Protein AF-A0A7K2VC01-F1 (afdb_monomer)

Secondary structure (DSSP, 8-state):
---HHHHHHHHHHHHHHHHHHHHHHHHHHHHHHHHHTTPPPPP--HHHHHHHHH-HHHHSTTTHHHHHHHHHHHHHHHHHHHHHHHHHHHHHH--TTSPPPTTTTGGGSHHHHHHHHHHH-GGGTTS-GGG--GGGGSEEEEEETTTTEEEEE-TT--------TTSSHIIIIIHHHHHH--S-EEEEESSSHHHHHHHHHHTTTS-EEEEETT-SS-PPP--EE-SGGGGGSHHHHHHHHHHHHTTT--TTS-HHHHHHHHHHHHHHHHHHHHTT--HHHHHHHHH-TT--HHHHHHHHH-HHHHHHHHHHHSS-HHHHHHHHHHHHHHTGGGGSHHHHGGGS--TTSPEE-HHHHHTSS-EEEEE--SSSTTHHHHHHHHHHHH--

Foldseek 3Di:
DQDPVNVVVVVVCCVVVVVVVLLVQLLVQLQVLQVVVVHHRADDDPVLSVCCVVPVCVRRVPRSPSSNVRSVVSSVVVVVVVVVVVVVVCQQPPDPPPDDGCVRLVCQFQQNLLVLLCVPPPVNVPPDSVPDDPLSSAAWPAADPPPRTTGHDHPPDDDDDDDDPPRCCLPPHVLSCLLSPPWFAEAEDQACVSVVNCVVSQVVADAEAEDALPCRVPDDHQEAAAQLVLLPDLVSLLLLLVLLLVQVDDPPDDVLLSVLLSLLSSLLSNLCNQVVHGVVSVLVCLVDVVDCSSLVSCCVPPVVSSVVNCVSQVDPPVNNVSNSVSNCNSQVSCVPPSLVRRNDDDPVHYYDDLVVSLGGRYYYYQHDHDDDNSVSVSVSVVVSNVVD

Structure (mmCIF, N/CA/C/O backbone):
data_AF-A0A7K2VC01-F1
#
_entry.id   AF-A0A7K2VC01-F1
#
loop_
_atom_site.group_PDB
_atom_site.id
_atom_site.type_symbol
_atom_site.label_atom_id
_atom_site.label_alt_id
_atom_site.label_comp_id
_atom_site.label_asym_id
_atom_site.label_entity_id
_atom_site.label_seq_id
_atom_site.pdbx_PDB_ins_code
_atom_site.Cartn_x
_atom_site.Cartn_y
_atom_site.Cartn_z
_atom_site.occupancy
_atom_site.B_iso_or_equiv
_atom_site.auth_seq_id
_atom_site.auth_comp_id
_atom_site.auth_asym_id
_atom_site.auth_atom_id
_atom_site.pdbx_PDB_model_num
ATOM 1 N N . MET A 1 1 ? 34.173 18.607 -13.708 1.00 47.38 1 MET A N 1
ATOM 2 C CA . MET A 1 1 ? 34.224 19.522 -14.872 1.00 47.38 1 MET A CA 1
ATOM 3 C C . MET A 1 1 ? 35.642 19.467 -15.418 1.00 47.38 1 MET A C 1
ATOM 5 O O . MET A 1 1 ? 36.547 19.702 -14.634 1.00 47.38 1 MET A O 1
ATOM 9 N N . MET A 1 2 ? 35.848 19.090 -16.686 1.00 61.78 2 MET A N 1
ATOM 10 C CA . MET A 1 2 ? 37.187 19.139 -17.303 1.00 61.78 2 MET A CA 1
ATOM 11 C C . MET A 1 2 ? 37.637 20.594 -17.436 1.00 61.78 2 MET A C 1
ATOM 13 O O . MET A 1 2 ? 36.852 21.425 -17.903 1.00 61.78 2 MET A O 1
ATOM 17 N N . THR A 1 3 ? 38.872 20.882 -17.036 1.00 84.38 3 THR A N 1
ATOM 18 C CA . THR A 1 3 ? 39.486 22.206 -17.180 1.00 84.38 3 THR A CA 1
ATOM 19 C C . THR A 1 3 ? 39.809 22.498 -18.650 1.00 84.38 3 THR A C 1
ATOM 21 O O . THR A 1 3 ? 39.827 21.600 -19.494 1.00 84.38 3 THR A O 1
ATOM 24 N N . GLU A 1 4 ? 40.052 23.765 -18.987 1.00 77.12 4 GLU A N 1
ATOM 25 C CA . GLU A 1 4 ? 40.468 24.167 -20.340 1.00 77.12 4 GLU A CA 1
ATOM 26 C C . GLU A 1 4 ? 41.776 23.479 -20.761 1.00 77.12 4 GLU A C 1
ATOM 28 O O . GLU A 1 4 ? 41.909 23.023 -21.897 1.00 77.12 4 GLU A O 1
ATOM 33 N N . ASN A 1 5 ? 42.679 23.275 -19.799 1.00 80.12 5 ASN A N 1
ATOM 34 C CA . ASN A 1 5 ? 43.928 22.553 -19.999 1.00 80.12 5 ASN A CA 1
ATOM 35 C C . ASN A 1 5 ? 43.678 21.067 -20.333 1.00 80.12 5 ASN A C 1
ATOM 37 O O . ASN A 1 5 ? 44.262 20.542 -21.279 1.00 80.12 5 ASN A O 1
ATOM 41 N N . ASP A 1 6 ? 42.738 20.403 -19.646 1.00 73.31 6 ASP A N 1
ATOM 42 C CA . ASP A 1 6 ? 42.369 19.005 -19.941 1.00 73.31 6 ASP A CA 1
ATOM 43 C C . ASP A 1 6 ? 41.782 18.848 -21.352 1.00 73.31 6 ASP A C 1
ATOM 45 O O . ASP A 1 6 ? 42.013 17.843 -22.027 1.00 73.31 6 ASP A O 1
ATOM 49 N N . ARG A 1 7 ? 41.030 19.852 -21.825 1.00 74.81 7 ARG A N 1
ATOM 50 C CA . ARG A 1 7 ? 40.479 19.868 -23.189 1.00 74.81 7 ARG A CA 1
ATOM 51 C C . ARG A 1 7 ? 41.574 20.029 -24.238 1.00 74.81 7 ARG A C 1
ATOM 53 O O . ARG A 1 7 ? 41.515 19.352 -25.262 1.00 74.81 7 ARG A O 1
ATOM 60 N N . MET A 1 8 ? 42.566 20.883 -23.986 1.00 77.75 8 MET A N 1
ATOM 61 C CA . MET A 1 8 ? 43.707 21.068 -24.888 1.00 77.75 8 MET A CA 1
ATOM 62 C C . MET A 1 8 ? 44.574 19.808 -24.980 1.00 77.75 8 MET A C 1
ATOM 64 O O . MET A 1 8 ? 44.916 19.391 -26.086 1.00 77.75 8 MET A O 1
ATOM 68 N N . TRP A 1 9 ? 44.861 19.148 -23.853 1.00 77.62 9 TRP A N 1
ATOM 69 C CA . TRP A 1 9 ? 45.594 17.876 -23.846 1.00 77.62 9 TRP A CA 1
ATOM 70 C C . TRP A 1 9 ? 44.830 16.755 -24.554 1.00 77.62 9 TRP A C 1
ATOM 72 O O . TRP A 1 9 ? 45.419 16.017 -25.344 1.00 77.62 9 TRP A O 1
ATOM 82 N N . ALA A 1 10 ? 43.515 16.659 -24.342 1.00 74.75 10 ALA A N 1
ATOM 83 C CA . ALA A 1 10 ? 42.677 15.695 -25.049 1.00 74.75 10 ALA A CA 1
ATOM 84 C C . ALA A 1 10 ? 42.641 15.966 -26.563 1.00 74.75 10 ALA A C 1
ATOM 86 O O . ALA A 1 10 ? 42.787 15.037 -27.355 1.00 74.75 10 ALA A O 1
ATOM 87 N N . ALA A 1 11 ? 42.501 17.229 -26.977 1.00 75.75 11 ALA A N 1
ATOM 88 C CA . ALA A 1 11 ? 42.509 17.614 -28.388 1.00 75.75 11 ALA A CA 1
ATOM 89 C C . ALA A 1 11 ? 43.859 17.309 -29.056 1.00 75.75 11 ALA A C 1
ATOM 91 O O . ALA A 1 11 ? 43.887 16.736 -30.146 1.00 75.75 11 ALA A O 1
ATOM 92 N N . GLY A 1 12 ? 44.969 17.619 -28.379 1.00 77.56 12 GLY A N 1
ATOM 93 C CA . GLY A 1 12 ? 46.312 17.264 -28.835 1.00 77.56 12 GLY A CA 1
ATOM 94 C C . GLY A 1 12 ? 46.482 15.751 -28.982 1.00 77.56 12 GLY A C 1
ATOM 95 O O . GLY A 1 12 ? 46.901 15.280 -30.037 1.00 77.56 12 GLY A O 1
ATOM 96 N N . GLY A 1 13 ? 46.081 14.975 -27.972 1.00 77.69 13 GLY A N 1
ATOM 97 C CA . GLY A 1 13 ? 46.143 13.511 -28.007 1.00 77.69 13 GLY A CA 1
ATOM 98 C C . GLY A 1 13 ? 45.326 12.896 -29.148 1.00 77.69 13 GLY A C 1
ATOM 99 O O . GLY A 1 13 ? 45.814 12.004 -29.839 1.00 77.69 13 GLY A O 1
ATOM 100 N N . VAL A 1 14 ? 44.117 13.408 -29.402 1.00 82.00 14 VAL A N 1
ATOM 101 C CA . VAL A 1 14 ? 43.269 12.964 -30.522 1.00 82.00 14 VAL A CA 1
ATOM 102 C C . VAL A 1 14 ? 43.892 13.325 -31.869 1.00 82.00 14 VAL A C 1
ATOM 104 O O . VAL A 1 14 ? 43.884 12.498 -32.777 1.00 82.00 14 VAL A O 1
ATOM 107 N N . PHE A 1 15 ? 44.462 14.523 -32.009 1.00 80.25 15 PHE A N 1
ATOM 108 C CA . PHE A 1 15 ? 45.092 14.957 -33.254 1.00 80.25 15 PHE A CA 1
ATOM 109 C C . PHE A 1 15 ? 46.345 14.134 -33.585 1.00 80.25 15 PHE A C 1
ATOM 111 O O . PHE A 1 15 ? 46.457 13.588 -34.685 1.00 80.25 15 PHE A O 1
ATOM 118 N N . PHE A 1 16 ? 47.267 13.983 -32.629 1.00 81.69 16 PHE A N 1
ATOM 119 C CA . PHE A 1 16 ? 48.488 13.197 -32.829 1.00 81.69 16 PHE A CA 1
ATOM 120 C C . PHE A 1 16 ? 48.186 11.705 -32.993 1.00 81.69 16 PHE A C 1
ATOM 122 O O . PHE A 1 16 ? 48.702 11.076 -33.917 1.00 81.69 16 PHE A O 1
ATOM 129 N N . GLY A 1 17 ? 47.307 11.150 -32.153 1.00 83.25 17 GLY A N 1
ATOM 130 C CA . GLY A 1 17 ? 46.882 9.754 -32.248 1.00 83.25 17 GLY A CA 1
ATOM 131 C C . GLY A 1 17 ? 46.150 9.452 -33.556 1.00 83.25 17 GLY A C 1
ATOM 132 O O . GLY A 1 17 ? 46.440 8.447 -34.199 1.00 83.25 17 GLY A O 1
ATOM 133 N N . GLY A 1 18 ? 45.260 10.347 -33.995 1.00 83.50 18 GLY A N 1
ATOM 134 C CA . GLY A 1 18 ? 44.538 10.224 -35.262 1.00 83.50 18 GLY A CA 1
ATOM 135 C C . GLY A 1 18 ? 45.462 10.301 -36.477 1.00 83.50 18 GLY A C 1
ATOM 136 O O . GLY A 1 18 ? 45.344 9.484 -37.386 1.00 83.50 18 GLY A O 1
ATOM 137 N N . THR A 1 19 ? 46.429 11.221 -36.465 1.00 84.31 19 THR A N 1
ATOM 138 C CA . THR A 1 19 ? 47.418 11.362 -37.547 1.00 84.31 19 THR A CA 1
ATOM 139 C C . THR A 1 19 ? 48.320 10.132 -37.644 1.00 84.31 19 THR A C 1
ATOM 141 O O . THR A 1 19 ? 48.551 9.620 -38.737 1.00 84.31 19 THR A O 1
ATOM 144 N N . ALA A 1 20 ? 48.790 9.610 -36.507 1.00 85.88 20 ALA A N 1
ATOM 145 C CA . ALA A 1 20 ? 49.597 8.393 -36.470 1.00 85.88 20 ALA A CA 1
ATOM 146 C C . ALA A 1 20 ? 48.804 7.157 -36.926 1.00 85.88 20 ALA A C 1
ATOM 148 O O . ALA A 1 20 ? 49.320 6.346 -37.695 1.00 85.88 20 ALA A O 1
ATOM 149 N N . ALA A 1 21 ? 47.544 7.028 -36.496 1.00 86.19 21 ALA A N 1
ATOM 150 C CA . ALA A 1 21 ? 46.669 5.930 -36.898 1.00 86.19 21 ALA A CA 1
ATOM 151 C C . ALA A 1 21 ? 46.355 5.964 -38.400 1.00 86.19 21 ALA A C 1
ATOM 153 O O . ALA A 1 21 ? 46.404 4.923 -39.052 1.00 86.19 21 ALA A O 1
ATOM 154 N N . LEU A 1 22 ? 46.087 7.149 -38.958 1.00 87.94 22 LEU A N 1
ATOM 155 C CA . LEU A 1 22 ? 45.856 7.313 -40.391 1.00 87.94 22 LEU A CA 1
ATOM 156 C C . LEU A 1 22 ? 47.124 6.995 -41.189 1.00 87.94 22 LEU A C 1
ATOM 158 O O . LEU A 1 22 ? 47.066 6.200 -42.111 1.00 87.94 22 LEU A O 1
ATOM 162 N N . ALA A 1 23 ? 48.287 7.510 -40.783 1.00 89.19 23 ALA A N 1
ATOM 163 C CA . ALA A 1 23 ? 49.556 7.193 -41.439 1.00 89.19 23 ALA A CA 1
ATOM 164 C C . ALA A 1 23 ? 49.871 5.684 -41.439 1.00 89.19 23 ALA A C 1
ATOM 166 O O . ALA A 1 23 ? 50.333 5.142 -42.445 1.00 89.19 23 ALA A O 1
ATOM 167 N N . ALA A 1 24 ? 49.597 4.997 -40.325 1.00 89.75 24 ALA A N 1
ATOM 168 C CA . ALA A 1 24 ? 49.746 3.548 -40.225 1.00 89.75 24 ALA A CA 1
ATOM 169 C C . ALA A 1 24 ? 48.740 2.801 -41.118 1.00 89.75 24 ALA A C 1
ATOM 171 O O . ALA A 1 24 ? 49.114 1.831 -41.776 1.00 89.75 24 ALA A O 1
ATOM 172 N N . SER A 1 25 ? 47.491 3.272 -41.171 1.00 91.31 25 SER A N 1
ATOM 173 C CA . SER A 1 25 ? 46.428 2.748 -42.035 1.00 91.31 25 SER A CA 1
ATOM 174 C C . SER A 1 25 ? 46.787 2.882 -43.519 1.00 91.31 25 SER A C 1
ATOM 176 O O . SER A 1 25 ? 46.816 1.882 -44.239 1.00 91.31 25 SER A O 1
ATOM 178 N N . THR A 1 26 ? 47.183 4.079 -43.956 1.00 92.06 26 THR A N 1
ATOM 179 C CA . THR A 1 26 ? 47.585 4.356 -45.337 1.00 92.06 26 THR A CA 1
ATOM 180 C C . THR A 1 26 ? 48.790 3.502 -45.737 1.00 92.06 26 THR A C 1
ATOM 182 O O . THR A 1 26 ? 48.810 2.947 -46.835 1.00 92.06 26 THR A O 1
ATOM 185 N N . TRP A 1 27 ? 49.790 3.340 -44.856 1.00 93.75 27 TRP A N 1
ATOM 186 C CA . TRP A 1 27 ? 50.948 2.477 -45.130 1.00 93.75 27 TRP A CA 1
ATOM 187 C C . TRP A 1 27 ? 50.552 1.002 -45.229 1.00 93.75 27 TRP A C 1
ATOM 189 O O . TRP A 1 27 ? 50.969 0.330 -46.168 1.00 93.75 27 TRP A O 1
ATOM 199 N N . ALA A 1 28 ? 49.714 0.505 -44.314 1.00 91.81 28 ALA A N 1
ATOM 200 C CA . ALA A 1 28 ? 49.256 -0.883 -44.325 1.00 91.81 28 ALA A CA 1
ATOM 201 C C . ALA A 1 28 ? 48.453 -1.210 -45.594 1.00 91.81 28 ALA A C 1
ATOM 203 O O . ALA A 1 28 ? 48.693 -2.237 -46.230 1.00 91.81 28 ALA A O 1
ATOM 204 N N . GLY A 1 29 ? 47.553 -0.313 -46.009 1.00 91.81 29 GLY A N 1
ATOM 205 C CA . GLY A 1 29 ? 46.812 -0.457 -47.260 1.00 91.81 29 GLY A CA 1
ATOM 206 C C . GLY A 1 29 ? 47.722 -0.398 -48.490 1.00 91.81 29 GLY A C 1
ATOM 207 O O . GLY A 1 29 ? 47.592 -1.220 -49.398 1.00 91.81 29 GLY A O 1
ATOM 208 N N . ALA A 1 30 ? 48.690 0.522 -48.510 1.00 90.75 30 ALA A N 1
ATOM 209 C CA . ALA A 1 30 ? 49.648 0.650 -49.607 1.00 90.75 30 ALA A CA 1
ATOM 210 C C . ALA A 1 30 ? 50.574 -0.568 -49.744 1.00 90.75 30 ALA A C 1
ATOM 212 O O . ALA A 1 30 ? 50.827 -1.037 -50.858 1.00 90.75 30 ALA A O 1
ATOM 213 N N . ALA A 1 31 ? 51.029 -1.105 -48.610 1.00 91.06 31 ALA A N 1
ATOM 214 C CA . ALA A 1 31 ? 51.831 -2.318 -48.524 1.00 91.06 31 ALA A CA 1
ATOM 215 C C . ALA A 1 31 ? 51.042 -3.551 -48.982 1.00 91.06 31 ALA A C 1
ATOM 217 O O . ALA A 1 31 ? 51.575 -4.369 -49.728 1.00 91.06 31 ALA A O 1
ATOM 218 N N . ALA A 1 32 ? 49.765 -3.662 -48.601 1.00 90.19 32 ALA A N 1
ATOM 219 C CA . ALA A 1 32 ? 48.883 -4.721 -49.085 1.00 90.19 32 ALA A CA 1
ATOM 220 C C . ALA A 1 32 ? 48.671 -4.630 -50.606 1.00 90.19 32 ALA A C 1
ATOM 222 O O . ALA A 1 32 ? 48.740 -5.644 -51.298 1.00 90.19 32 ALA A O 1
ATOM 223 N N . GLY A 1 33 ? 48.484 -3.417 -51.139 1.00 89.06 33 GLY A N 1
ATOM 224 C CA . GLY A 1 33 ? 48.395 -3.175 -52.580 1.00 89.06 33 GLY A CA 1
ATOM 225 C C . GLY A 1 33 ? 49.660 -3.590 -53.340 1.00 89.06 33 GLY A C 1
ATOM 226 O O . GLY A 1 33 ? 49.554 -4.238 -54.377 1.00 89.06 33 GLY A O 1
ATOM 227 N N . ALA A 1 34 ? 50.845 -3.291 -52.795 1.00 89.31 34 ALA A N 1
ATOM 228 C CA . ALA A 1 34 ? 52.127 -3.713 -53.366 1.00 89.31 34 ALA A CA 1
ATOM 229 C C . ALA A 1 34 ? 52.312 -5.240 -53.324 1.00 89.31 34 ALA A C 1
ATOM 231 O O . ALA A 1 34 ? 52.692 -5.851 -54.324 1.00 89.31 34 ALA A O 1
ATOM 232 N N . ALA A 1 35 ? 51.971 -5.868 -52.194 1.00 89.50 35 ALA A N 1
ATOM 233 C CA . ALA A 1 35 ? 52.068 -7.315 -52.020 1.00 89.50 35 ALA A CA 1
ATOM 234 C C . ALA A 1 35 ? 51.152 -8.080 -52.991 1.00 89.50 35 ALA A C 1
ATOM 236 O O . ALA A 1 35 ? 51.552 -9.110 -53.531 1.00 89.50 35 ALA A O 1
ATOM 237 N N . LEU A 1 36 ? 49.949 -7.558 -53.267 1.00 89.31 36 LEU A N 1
ATOM 238 C CA . LEU A 1 36 ? 49.021 -8.132 -54.250 1.00 89.31 36 LEU A CA 1
ATOM 239 C C . LEU A 1 36 ? 49.553 -8.069 -55.688 1.00 89.31 36 LEU A C 1
ATOM 241 O O . LEU A 1 36 ? 49.181 -8.905 -56.508 1.00 89.31 36 LEU A O 1
ATOM 245 N N . THR A 1 37 ? 50.435 -7.114 -55.992 1.00 87.56 37 THR A N 1
ATOM 246 C CA . THR A 1 37 ? 51.135 -7.025 -57.283 1.00 87.56 37 THR A CA 1
ATOM 247 C C . THR A 1 37 ? 52.471 -7.774 -57.314 1.00 87.56 37 THR A C 1
ATOM 249 O O . THR A 1 37 ? 53.152 -7.736 -58.332 1.00 87.56 37 THR A O 1
ATOM 252 N N . GLY A 1 38 ? 52.842 -8.476 -56.235 1.00 83.38 38 GLY A N 1
ATOM 253 C CA . GLY A 1 38 ? 54.105 -9.219 -56.131 1.00 83.38 38 GLY A CA 1
ATOM 254 C C . GLY A 1 38 ? 55.330 -8.358 -55.800 1.00 83.38 38 GLY A C 1
ATOM 255 O O . GLY A 1 38 ? 56.452 -8.856 -55.847 1.00 83.38 38 GLY A O 1
ATOM 256 N N . GLU A 1 39 ? 55.123 -7.090 -55.446 1.00 87.56 39 GLU A N 1
ATOM 257 C CA . GLU A 1 39 ? 56.176 -6.128 -55.117 1.00 87.56 39 GLU A CA 1
ATOM 258 C C . GLU A 1 39 ? 56.464 -6.106 -53.610 1.00 87.56 39 GLU A C 1
ATOM 260 O O . GLU A 1 39 ? 55.595 -6.371 -52.772 1.00 87.56 39 GLU A O 1
ATOM 265 N N . THR A 1 40 ? 57.698 -5.767 -53.237 1.00 84.31 40 THR A N 1
ATOM 266 C CA . THR A 1 40 ? 58.094 -5.683 -51.826 1.00 84.31 40 THR A CA 1
ATOM 267 C C . THR A 1 40 ? 57.579 -4.401 -51.181 1.00 84.31 40 THR A C 1
ATOM 269 O O . THR A 1 40 ? 57.784 -3.308 -51.709 1.00 84.31 40 THR A O 1
ATOM 272 N N . ALA A 1 41 ? 56.964 -4.516 -50.002 1.00 86.44 41 ALA A N 1
ATOM 273 C CA . ALA A 1 41 ? 56.486 -3.355 -49.263 1.00 86.44 41 ALA A CA 1
ATOM 274 C C . ALA A 1 41 ? 57.640 -2.465 -48.766 1.00 86.44 41 ALA A C 1
ATOM 276 O O . ALA A 1 41 ? 58.620 -2.960 -48.205 1.00 86.44 41 ALA A O 1
ATOM 277 N N . ALA A 1 42 ? 57.499 -1.145 -48.917 1.00 87.44 42 ALA A N 1
ATOM 278 C CA . ALA A 1 42 ? 58.439 -0.185 -48.346 1.00 87.44 42 ALA A CA 1
ATOM 279 C C . ALA A 1 42 ? 58.471 -0.302 -46.808 1.00 87.44 42 ALA A C 1
ATOM 281 O O . ALA A 1 42 ? 57.416 -0.476 -46.197 1.00 87.44 42 ALA A O 1
ATOM 282 N N . PRO A 1 43 ? 59.634 -0.168 -46.144 1.00 88.56 43 PRO A N 1
ATOM 283 C CA . PRO A 1 43 ? 59.736 -0.341 -44.696 1.00 88.56 43 PRO A CA 1
ATOM 284 C C . PRO A 1 43 ? 58.881 0.682 -43.936 1.00 88.56 43 PRO A C 1
ATOM 286 O O . PRO A 1 43 ? 58.850 1.862 -44.293 1.00 88.56 43 PRO A O 1
ATOM 289 N N . ALA A 1 44 ? 58.218 0.250 -42.859 1.00 87.00 44 ALA A N 1
ATOM 290 C CA . ALA A 1 44 ? 57.456 1.135 -41.980 1.00 87.00 44 ALA A CA 1
ATOM 291 C C . ALA A 1 44 ? 58.416 2.042 -41.191 1.00 87.00 44 ALA A C 1
ATOM 293 O O . ALA A 1 44 ? 59.038 1.616 -40.220 1.00 87.00 44 ALA A O 1
ATOM 294 N N . SER A 1 45 ? 58.565 3.296 -41.624 1.00 88.56 45 SER A N 1
ATOM 295 C CA . SER A 1 45 ? 59.405 4.290 -40.951 1.00 88.56 45 SER A CA 1
ATOM 296 C C . SER A 1 45 ? 58.778 5.688 -41.025 1.00 88.56 45 SER A C 1
ATOM 298 O O . SER A 1 45 ? 58.032 5.967 -41.968 1.00 88.56 45 SER A O 1
ATOM 300 N N . PRO A 1 46 ? 59.103 6.607 -40.094 1.00 85.06 46 PRO A N 1
ATOM 301 C CA . PRO A 1 46 ? 58.641 7.996 -40.170 1.00 85.06 46 PRO A CA 1
ATOM 302 C C . PRO A 1 46 ? 59.032 8.688 -41.484 1.00 85.06 46 PRO A C 1
ATOM 304 O O . PRO A 1 46 ? 58.265 9.481 -42.027 1.00 85.06 46 PRO A O 1
ATOM 307 N N . LEU A 1 47 ? 60.202 8.344 -42.035 1.00 88.25 47 LEU A N 1
ATOM 308 C CA . LEU A 1 47 ? 60.664 8.853 -43.326 1.00 88.25 47 LEU A CA 1
ATOM 309 C C . LEU A 1 47 ? 59.788 8.351 -44.483 1.00 88.25 47 LEU A C 1
ATOM 311 O O . LEU A 1 47 ? 59.493 9.114 -45.400 1.00 88.25 47 LEU A O 1
ATOM 315 N N . THR A 1 48 ? 59.349 7.092 -44.430 1.00 87.50 48 THR A N 1
ATOM 316 C CA . THR A 1 48 ? 58.427 6.505 -45.414 1.00 87.50 48 THR A CA 1
ATOM 317 C C . THR A 1 48 ? 57.086 7.228 -45.389 1.00 87.50 48 THR A C 1
ATOM 319 O O . THR A 1 48 ? 56.592 7.609 -46.441 1.00 87.50 48 THR A O 1
ATOM 322 N N . VAL A 1 49 ? 56.535 7.494 -44.201 1.00 86.56 49 VAL A N 1
ATOM 323 C CA . VAL A 1 49 ? 55.276 8.244 -44.041 1.00 86.56 49 VAL A CA 1
ATOM 324 C C . VAL A 1 49 ? 55.392 9.656 -44.622 1.00 86.56 49 VAL A C 1
ATOM 326 O O . VAL A 1 49 ? 54.519 10.080 -45.374 1.00 86.56 49 VAL A O 1
ATOM 329 N N . TYR A 1 50 ? 56.488 10.370 -44.336 1.00 88.38 50 TYR A N 1
ATOM 330 C CA . TYR A 1 50 ? 56.738 11.692 -44.920 1.00 88.38 50 TYR A CA 1
ATOM 331 C C . TYR A 1 50 ? 56.798 11.632 -46.453 1.00 88.38 50 TYR A C 1
ATOM 333 O O . TYR A 1 50 ? 56.137 12.412 -47.138 1.00 88.38 50 TYR A O 1
ATOM 341 N N . ARG A 1 51 ? 57.532 10.656 -47.002 1.00 88.06 51 ARG A N 1
ATOM 342 C CA . ARG A 1 51 ? 57.664 10.478 -48.453 1.00 88.06 51 ARG A CA 1
ATOM 343 C C . ARG A 1 51 ? 56.380 10.017 -49.126 1.00 88.06 51 ARG A C 1
ATOM 345 O O . ARG A 1 51 ? 56.150 10.410 -50.256 1.00 88.06 51 ARG A O 1
ATOM 352 N N . MET A 1 52 ? 55.511 9.265 -48.457 1.00 88.06 52 MET A N 1
ATOM 353 C CA . MET A 1 52 ? 54.189 8.945 -49.004 1.00 88.06 52 MET A CA 1
ATOM 354 C C . MET A 1 52 ? 53.376 10.218 -49.282 1.00 88.06 52 MET A C 1
ATOM 356 O O . MET A 1 52 ? 52.605 10.250 -50.233 1.00 88.06 52 MET A O 1
ATOM 360 N N . VAL A 1 53 ? 53.578 11.284 -48.503 1.00 86.25 53 VAL A N 1
ATOM 361 C CA . VAL A 1 53 ? 52.906 12.572 -48.726 1.00 86.25 53 VAL A CA 1
ATOM 362 C C . VAL A 1 53 ? 53.618 13.415 -49.785 1.00 86.25 53 VAL A C 1
ATOM 364 O O . VAL A 1 53 ? 52.958 14.028 -50.619 1.00 86.25 53 VAL A O 1
ATOM 367 N N . THR A 1 54 ? 54.953 13.473 -49.763 1.00 89.19 54 THR A N 1
ATOM 368 C CA . THR A 1 54 ? 55.713 14.394 -50.629 1.00 89.19 54 THR A CA 1
ATOM 369 C C . THR A 1 54 ? 56.138 13.804 -51.974 1.00 89.19 54 THR A C 1
ATOM 371 O O . THR A 1 54 ? 56.378 14.559 -52.908 1.00 89.19 54 THR A O 1
ATOM 374 N N . ASP A 1 55 ? 56.286 12.481 -52.067 1.00 89.25 55 ASP A N 1
ATOM 375 C CA . ASP A 1 55 ? 56.804 11.760 -53.236 1.00 89.25 55 ASP A CA 1
ATOM 376 C C . ASP A 1 55 ? 56.347 10.285 -53.232 1.00 89.25 55 ASP A C 1
ATOM 378 O O . ASP A 1 55 ? 57.110 9.350 -52.967 1.00 89.25 55 ASP A O 1
ATOM 382 N N . TRP A 1 56 ? 55.056 10.077 -53.507 1.00 88.44 56 TRP A N 1
ATOM 383 C CA . TRP A 1 56 ? 54.426 8.750 -53.529 1.00 88.44 56 TRP A CA 1
ATOM 384 C C . TRP A 1 56 ? 55.120 7.776 -54.492 1.00 88.44 56 TRP A C 1
ATOM 386 O O . TRP A 1 56 ? 55.305 6.598 -54.177 1.00 88.44 56 TRP A O 1
ATOM 396 N N . SER A 1 57 ? 55.537 8.280 -55.656 1.00 86.12 57 SER A N 1
ATOM 397 C CA . SER A 1 57 ? 56.228 7.517 -56.697 1.00 86.12 57 SER A CA 1
ATOM 398 C C . SER A 1 57 ? 57.557 6.935 -56.230 1.00 86.12 57 SER A C 1
ATOM 400 O O . SER A 1 57 ? 57.880 5.811 -56.605 1.00 86.12 57 SER A O 1
ATOM 402 N N . ALA A 1 58 ? 58.311 7.653 -55.393 1.00 86.12 58 ALA A N 1
ATOM 403 C CA . ALA A 1 58 ? 59.575 7.152 -54.860 1.00 86.12 58 ALA A CA 1
ATOM 404 C C . ALA A 1 58 ? 59.393 6.049 -53.805 1.00 86.12 58 ALA A C 1
ATOM 406 O O . ALA A 1 58 ? 60.306 5.252 -53.594 1.00 86.12 58 ALA A O 1
ATOM 407 N N . VAL A 1 59 ? 58.238 5.997 -53.131 1.00 86.88 59 VAL A N 1
ATOM 408 C CA . VAL A 1 59 ? 57.936 4.961 -52.128 1.00 86.88 59 VAL A CA 1
ATOM 409 C C . VAL A 1 59 ? 57.398 3.687 -52.781 1.00 86.88 59 VAL A C 1
ATOM 411 O O . VAL A 1 59 ? 57.738 2.592 -52.339 1.00 86.88 59 VAL A O 1
ATOM 414 N N . TRP A 1 60 ? 56.601 3.822 -53.846 1.00 87.88 60 TRP A N 1
ATOM 415 C CA . TRP A 1 60 ? 55.930 2.706 -54.527 1.00 87.88 60 TRP A CA 1
ATOM 416 C C . TRP A 1 60 ? 56.251 2.648 -56.032 1.00 87.88 60 TRP A C 1
ATOM 418 O O . TRP A 1 60 ? 55.329 2.671 -56.849 1.00 87.88 60 TRP A O 1
ATOM 428 N N . PRO A 1 61 ? 57.530 2.578 -56.444 1.00 84.62 61 PRO A N 1
ATOM 429 C CA . PRO A 1 61 ? 57.945 2.810 -57.831 1.00 84.62 61 PRO A CA 1
ATOM 430 C C . PRO A 1 61 ? 57.325 1.843 -58.848 1.00 84.62 61 PRO A C 1
ATOM 432 O O . PRO A 1 61 ? 56.990 2.267 -59.955 1.00 84.62 61 PRO A O 1
ATOM 435 N N . HIS A 1 62 ? 57.114 0.582 -58.464 1.00 86.38 62 HIS A N 1
ATOM 436 C CA . HIS A 1 62 ? 56.605 -0.481 -59.339 1.00 86.38 62 HIS A CA 1
ATOM 437 C C . HIS A 1 62 ? 55.133 -0.857 -59.082 1.00 86.38 62 HIS A C 1
ATOM 439 O O . HIS A 1 62 ? 54.561 -1.648 -59.824 1.00 86.38 62 HIS A O 1
ATOM 445 N N . SER A 1 63 ? 54.485 -0.250 -58.080 1.00 87.12 63 SER A N 1
ATOM 446 C CA . SER A 1 63 ? 53.108 -0.574 -57.667 1.00 87.12 63 SER A CA 1
ATOM 447 C C . SER A 1 63 ? 52.237 0.662 -57.409 1.00 87.12 63 SER A C 1
ATOM 449 O O . SER A 1 63 ? 51.264 0.585 -56.662 1.00 87.12 63 SER A O 1
ATOM 451 N N . GLN A 1 64 ? 52.554 1.809 -58.025 1.00 86.62 64 GLN A N 1
ATOM 452 C CA . GLN A 1 64 ? 51.951 3.116 -57.709 1.00 86.62 64 GLN A CA 1
ATOM 453 C C . GLN A 1 64 ? 50.419 3.085 -57.622 1.00 86.62 64 GLN A C 1
ATOM 455 O O . GLN A 1 64 ? 49.846 3.554 -56.637 1.00 86.62 64 GLN A O 1
ATOM 460 N N . THR A 1 65 ? 49.756 2.508 -58.630 1.00 86.88 65 THR A N 1
ATOM 461 C CA . THR A 1 65 ? 48.290 2.443 -58.713 1.00 86.88 65 THR A CA 1
ATOM 462 C C . THR A 1 65 ? 47.701 1.436 -57.727 1.00 86.88 65 THR A C 1
ATOM 464 O O . THR A 1 65 ? 46.721 1.745 -57.055 1.00 86.88 65 THR A O 1
ATOM 467 N N . ALA A 1 66 ? 48.302 0.249 -57.597 1.00 86.44 66 ALA A N 1
ATOM 468 C CA . ALA A 1 66 ? 47.811 -0.796 -56.700 1.00 86.44 66 ALA A CA 1
ATOM 469 C C . ALA A 1 66 ? 47.966 -0.404 -55.224 1.00 86.44 66 ALA A C 1
ATOM 471 O O . ALA A 1 66 ? 47.037 -0.577 -54.438 1.00 86.44 66 ALA A O 1
ATOM 472 N N . SER A 1 67 ? 49.097 0.204 -54.860 1.00 88.44 67 SER A N 1
ATOM 473 C CA . SER A 1 67 ? 49.337 0.760 -53.529 1.00 88.44 67 SER A CA 1
ATOM 474 C C . SER A 1 67 ? 48.401 1.930 -53.225 1.00 88.44 67 SER A C 1
ATOM 476 O O . SER A 1 67 ? 47.915 2.038 -52.104 1.00 88.44 67 SER A O 1
ATOM 478 N N . LEU A 1 68 ? 48.089 2.788 -54.204 1.00 89.88 68 LEU A N 1
ATOM 479 C CA . LEU A 1 68 ? 47.142 3.891 -53.999 1.00 89.88 68 LEU A CA 1
ATOM 480 C C . LEU A 1 68 ? 45.714 3.372 -53.769 1.00 89.88 68 LEU A C 1
ATOM 482 O O . LEU A 1 68 ? 45.023 3.828 -52.857 1.00 89.88 68 LEU A O 1
ATOM 486 N N . ILE A 1 69 ? 45.279 2.385 -54.557 1.00 90.06 69 ILE A N 1
ATOM 487 C CA . ILE A 1 69 ? 43.980 1.719 -54.378 1.00 90.06 69 ILE A CA 1
ATOM 488 C C . ILE A 1 69 ? 43.925 0.998 -53.022 1.00 90.06 69 ILE A C 1
ATOM 490 O O . ILE A 1 69 ? 42.944 1.130 -52.294 1.00 90.06 69 ILE A O 1
ATOM 494 N N . GLY A 1 70 ? 44.982 0.276 -52.643 1.00 89.69 70 GLY A N 1
ATOM 495 C CA . GLY A 1 70 ? 45.056 -0.408 -51.353 1.00 89.69 70 GLY A CA 1
ATOM 496 C C . GLY A 1 70 ? 44.996 0.560 -50.169 1.00 89.69 70 GLY A C 1
ATOM 497 O O . GLY A 1 70 ? 44.213 0.346 -49.245 1.00 89.69 70 GLY A O 1
ATOM 498 N N . ALA A 1 71 ? 45.762 1.654 -50.220 1.00 90.38 71 ALA A N 1
ATOM 499 C CA . ALA A 1 71 ? 45.756 2.706 -49.204 1.00 90.38 71 ALA A CA 1
ATOM 500 C C . ALA A 1 71 ? 44.368 3.333 -49.036 1.00 90.38 71 ALA A C 1
ATOM 502 O O . ALA A 1 71 ? 43.831 3.377 -47.933 1.00 90.38 71 ALA A O 1
ATOM 503 N N . THR A 1 72 ? 43.755 3.752 -50.145 1.00 90.31 72 THR A N 1
ATOM 504 C CA . THR A 1 72 ? 42.437 4.402 -50.131 1.00 90.31 72 THR A CA 1
ATOM 505 C C . THR A 1 72 ? 41.330 3.482 -49.622 1.00 90.31 72 THR A C 1
ATOM 507 O O . THR A 1 72 ? 40.531 3.903 -48.787 1.00 90.31 72 THR A O 1
ATOM 510 N N . LEU A 1 73 ? 41.280 2.222 -50.067 1.00 91.62 73 LEU A N 1
ATOM 511 C CA . LEU A 1 73 ? 40.278 1.264 -49.589 1.00 91.62 73 LEU A CA 1
ATOM 512 C C . LEU A 1 73 ? 40.429 0.975 -48.093 1.00 91.62 73 LEU A C 1
ATOM 514 O O . LEU A 1 73 ? 39.428 0.894 -47.378 1.00 91.62 73 LEU A O 1
ATOM 518 N N . PHE A 1 74 ? 41.667 0.842 -47.618 1.00 91.38 74 PHE A N 1
ATOM 519 C CA . PHE A 1 74 ? 41.941 0.569 -46.213 1.00 91.38 74 PHE A CA 1
ATOM 520 C C . PHE A 1 74 ? 41.595 1.772 -45.327 1.00 91.38 74 PHE A C 1
ATOM 522 O O . PHE A 1 74 ? 40.895 1.607 -44.329 1.00 91.38 74 PHE A O 1
ATOM 529 N N . ASP A 1 75 ? 41.959 2.989 -45.740 1.00 91.00 75 ASP A N 1
ATOM 530 C CA . ASP A 1 75 ? 41.598 4.219 -45.027 1.00 91.00 75 ASP A CA 1
ATOM 531 C C . ASP A 1 75 ? 40.079 4.417 -44.964 1.00 91.00 75 ASP A C 1
ATOM 533 O O . ASP A 1 75 ? 39.538 4.726 -43.900 1.00 91.00 75 ASP A O 1
ATOM 537 N N . VAL A 1 76 ? 39.356 4.162 -46.062 1.00 92.38 76 VAL A N 1
ATOM 538 C CA . VAL A 1 76 ? 37.884 4.204 -46.069 1.00 92.38 76 VAL A CA 1
ATOM 539 C C . VAL A 1 76 ? 37.298 3.176 -45.099 1.00 92.38 76 VAL A C 1
ATOM 541 O O . VAL A 1 76 ? 36.379 3.507 -44.348 1.00 92.38 76 VAL A O 1
ATOM 544 N N . ALA A 1 77 ? 37.828 1.950 -45.066 1.00 91.19 77 ALA A N 1
ATOM 545 C CA . ALA A 1 77 ? 37.371 0.912 -44.144 1.00 91.19 77 ALA A CA 1
ATOM 546 C C . ALA A 1 77 ? 37.633 1.285 -42.675 1.00 91.19 77 ALA A C 1
ATOM 548 O O . ALA A 1 77 ? 36.739 1.147 -41.836 1.00 91.19 77 ALA A O 1
ATOM 549 N N . VAL A 1 78 ? 38.820 1.811 -42.361 1.00 90.25 78 VAL A N 1
ATOM 550 C CA . VAL A 1 78 ? 39.184 2.263 -41.010 1.00 90.25 78 VAL A CA 1
ATOM 551 C C . VAL A 1 78 ? 38.300 3.426 -40.573 1.00 90.25 78 VAL A C 1
ATOM 553 O O . VAL A 1 78 ? 37.726 3.378 -39.485 1.00 90.25 78 VAL A O 1
ATOM 556 N N . VAL A 1 79 ? 38.106 4.437 -41.423 1.00 89.62 79 VAL A N 1
ATOM 557 C CA . VAL A 1 79 ? 37.206 5.561 -41.128 1.00 89.62 79 VAL A CA 1
ATOM 558 C C . VAL A 1 79 ? 35.774 5.067 -40.925 1.00 89.62 79 VAL A C 1
ATOM 560 O O . VAL A 1 79 ? 35.126 5.477 -39.962 1.00 89.62 79 VAL A O 1
ATOM 563 N N . ALA A 1 80 ? 35.278 4.153 -41.764 1.00 90.12 80 ALA A N 1
ATOM 564 C CA . ALA A 1 80 ? 33.944 3.579 -41.608 1.00 90.12 80 ALA A CA 1
ATOM 565 C C . ALA A 1 80 ? 33.786 2.835 -40.270 1.00 90.12 80 ALA A C 1
ATOM 567 O O . ALA A 1 80 ? 32.789 3.043 -39.576 1.00 90.12 80 ALA A O 1
ATOM 568 N N . LEU A 1 81 ? 34.775 2.028 -39.869 1.00 89.94 81 LEU A N 1
ATOM 569 C CA . LEU A 1 81 ? 34.782 1.317 -38.586 1.00 89.94 81 LEU A CA 1
ATOM 570 C C . LEU A 1 81 ? 34.862 2.271 -37.390 1.00 89.94 81 LEU A C 1
ATOM 572 O O . LEU A 1 81 ? 34.125 2.087 -36.421 1.00 89.94 81 LEU A O 1
ATOM 576 N N . VAL A 1 82 ? 35.698 3.311 -37.458 1.00 88.25 82 VAL A N 1
ATOM 577 C CA . VAL A 1 82 ? 35.809 4.334 -36.406 1.00 88.25 82 VAL A CA 1
ATOM 578 C C . VAL A 1 82 ? 34.503 5.111 -36.275 1.00 88.25 82 VAL A C 1
ATOM 580 O O . VAL A 1 82 ? 33.980 5.249 -35.172 1.00 88.25 82 VAL A O 1
ATOM 583 N N . VAL A 1 83 ? 33.920 5.569 -37.386 1.00 87.88 83 VAL A N 1
ATOM 584 C CA . VAL A 1 83 ? 32.626 6.267 -37.384 1.00 87.88 83 VAL A CA 1
ATOM 585 C C . VAL A 1 83 ? 31.520 5.356 -36.850 1.00 87.88 83 VAL A C 1
ATOM 587 O O . VAL A 1 83 ? 30.690 5.803 -36.057 1.00 87.88 83 VAL A O 1
ATOM 590 N N . TRP A 1 84 ? 31.504 4.079 -37.234 1.00 88.25 84 TRP A N 1
ATOM 591 C CA . TRP A 1 84 ? 30.540 3.100 -36.734 1.00 88.25 84 TRP A CA 1
ATOM 592 C C . TRP A 1 84 ? 30.694 2.848 -35.227 1.00 88.25 84 TRP A C 1
ATOM 594 O O . TRP A 1 84 ? 29.708 2.925 -34.489 1.00 88.25 84 TRP A O 1
ATOM 604 N N . GLY A 1 85 ? 31.925 2.647 -34.750 1.00 86.62 85 GLY A N 1
ATOM 605 C CA . GLY A 1 85 ? 32.242 2.482 -33.331 1.00 86.62 85 GLY A CA 1
ATOM 606 C C . GLY A 1 85 ? 31.881 3.716 -32.504 1.00 86.62 85 GLY A C 1
ATOM 607 O O . GLY A 1 85 ? 31.234 3.593 -31.465 1.00 86.62 85 GLY A O 1
ATOM 608 N N . LEU A 1 86 ? 32.195 4.918 -33.000 1.00 85.38 86 LEU A N 1
ATOM 609 C CA . LEU A 1 86 ? 31.798 6.177 -32.369 1.00 85.38 86 LEU A CA 1
ATOM 610 C C . LEU A 1 86 ? 30.275 6.320 -32.318 1.00 85.38 86 LEU A C 1
ATOM 612 O O . LEU A 1 86 ? 29.743 6.685 -31.274 1.00 85.38 86 LEU A O 1
ATOM 616 N N . ARG A 1 87 ? 29.545 5.990 -33.392 1.00 81.19 87 ARG A N 1
ATOM 617 C CA . ARG A 1 87 ? 28.069 6.009 -33.389 1.00 81.19 87 ARG A CA 1
ATOM 618 C C . ARG A 1 87 ? 27.486 5.070 -32.332 1.00 81.19 87 ARG A C 1
ATOM 620 O O . ARG A 1 87 ? 26.556 5.466 -31.630 1.00 81.19 87 ARG A O 1
ATOM 627 N N . LEU A 1 88 ? 28.033 3.863 -32.186 1.00 80.62 88 LEU A N 1
ATOM 628 C CA . L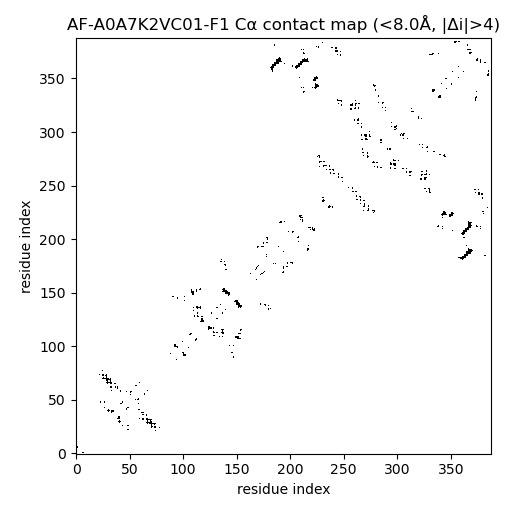EU A 1 88 ? 27.625 2.913 -31.144 1.00 80.62 88 LEU A CA 1
ATOM 629 C C . LEU A 1 88 ? 27.943 3.436 -29.737 1.00 80.62 88 LEU A C 1
ATOM 631 O O . LEU A 1 88 ? 27.078 3.409 -28.862 1.00 80.62 88 LEU A O 1
ATOM 635 N N . ALA A 1 89 ? 29.148 3.971 -29.533 1.00 77.44 89 ALA A N 1
ATOM 636 C CA . ALA A 1 89 ? 29.571 4.533 -28.255 1.00 77.44 89 ALA A CA 1
ATOM 637 C C . ALA A 1 89 ? 28.706 5.734 -27.850 1.00 77.44 89 ALA A C 1
ATOM 639 O O . ALA A 1 89 ? 28.216 5.779 -26.720 1.00 77.44 89 ALA A O 1
ATOM 640 N N . PHE A 1 90 ? 28.445 6.658 -28.782 1.00 73.44 90 PHE A N 1
ATOM 641 C CA . PHE A 1 90 ? 27.541 7.787 -28.571 1.00 73.44 90 PHE A CA 1
ATOM 642 C C . PHE A 1 90 ? 26.117 7.317 -28.274 1.00 73.44 90 PHE A C 1
ATOM 644 O O . PHE A 1 90 ? 25.501 7.852 -27.361 1.00 73.44 90 PHE A O 1
ATOM 651 N N . LYS A 1 91 ? 25.601 6.290 -28.960 1.00 68.75 91 LYS A N 1
ATOM 652 C CA . LYS A 1 91 ? 24.272 5.730 -28.661 1.00 68.75 91 LYS A CA 1
ATOM 653 C C . LYS A 1 91 ? 24.166 5.197 -27.225 1.00 68.75 91 LYS A C 1
ATOM 655 O O . LYS A 1 91 ? 23.099 5.289 -26.628 1.00 68.75 91 LYS A O 1
ATOM 660 N N . TRP A 1 92 ? 25.240 4.629 -26.678 1.00 65.94 92 TRP A N 1
ATOM 661 C CA . TRP A 1 92 ? 25.249 4.069 -25.321 1.00 65.94 92 TRP A CA 1
ATOM 662 C C . TRP A 1 92 ? 25.548 5.089 -24.217 1.00 65.94 92 TRP A C 1
ATOM 664 O O . TRP A 1 92 ? 25.008 4.958 -23.121 1.00 65.94 92 TRP A O 1
ATOM 674 N N . HIS A 1 93 ? 26.385 6.093 -24.489 1.00 66.75 93 HIS A N 1
ATOM 675 C CA . HIS A 1 93 ? 26.920 6.988 -23.452 1.00 66.75 93 HIS A CA 1
ATOM 676 C C . HIS A 1 93 ? 26.404 8.425 -23.531 1.00 66.75 93 HIS A C 1
ATOM 678 O O . HIS A 1 93 ? 26.517 9.167 -22.557 1.00 66.75 93 HIS A O 1
ATOM 684 N N . ARG A 1 94 ? 25.848 8.858 -24.666 1.00 63.19 94 ARG A N 1
ATOM 685 C CA . ARG A 1 94 ? 25.358 10.229 -24.819 1.00 63.19 94 ARG A CA 1
ATOM 686 C C . ARG A 1 94 ? 23.906 10.311 -24.374 1.00 63.19 94 ARG A C 1
ATOM 688 O O . ARG A 1 94 ? 23.022 9.813 -25.065 1.00 63.19 94 ARG A O 1
ATOM 695 N N . ASN A 1 95 ? 23.664 11.000 -23.261 1.00 60.88 95 ASN A N 1
ATOM 696 C CA . ASN A 1 95 ? 22.322 11.405 -22.863 1.00 60.88 95 ASN A CA 1
ATOM 697 C C . ASN A 1 95 ? 22.113 12.902 -23.171 1.00 60.88 95 ASN A C 1
ATOM 699 O O . ASN A 1 95 ? 22.709 13.744 -22.500 1.00 60.88 95 ASN A O 1
ATOM 703 N N . PRO A 1 96 ? 21.321 13.261 -24.197 1.00 60.62 96 PRO A N 1
ATOM 704 C CA . PRO A 1 96 ? 21.099 14.657 -24.572 1.00 60.62 96 PRO A CA 1
ATOM 705 C C . PRO A 1 96 ? 20.165 15.424 -23.620 1.00 60.62 96 PRO A C 1
ATOM 707 O O . PRO A 1 96 ? 20.059 16.637 -23.759 1.00 60.62 96 PRO A O 1
ATOM 710 N N . SER A 1 97 ? 19.496 14.759 -22.672 1.00 63.75 97 SER A N 1
ATOM 711 C CA . SER A 1 97 ? 18.418 15.344 -21.860 1.00 63.75 97 SER A CA 1
ATOM 712 C C . SER A 1 97 ? 18.714 15.400 -20.358 1.00 63.75 97 SER A C 1
ATOM 714 O O . SER A 1 97 ? 17.785 15.522 -19.565 1.00 63.75 97 SER A O 1
ATOM 716 N N . SER A 1 98 ? 19.983 15.292 -19.945 1.00 73.69 98 SER A N 1
ATOM 717 C CA . SER A 1 98 ? 20.385 15.225 -18.523 1.00 73.69 98 SER A CA 1
ATOM 718 C C . SER A 1 98 ? 19.714 14.088 -17.735 1.00 73.69 98 SER A C 1
ATOM 720 O O . SER A 1 98 ? 19.669 14.123 -16.508 1.00 73.69 98 SER A O 1
ATOM 722 N N . LEU A 1 99 ? 19.194 13.074 -18.433 1.00 81.69 99 LEU A N 1
ATOM 723 C CA . LEU A 1 99 ? 18.631 11.874 -17.822 1.00 81.69 99 LEU A CA 1
ATOM 724 C C . LEU A 1 99 ? 19.747 10.854 -17.546 1.00 81.69 99 LEU A C 1
ATOM 726 O O . LEU A 1 99 ? 20.874 10.978 -18.037 1.00 81.69 99 LEU A O 1
ATOM 730 N N . ALA A 1 100 ? 19.431 9.822 -16.765 1.00 86.62 100 ALA A N 1
ATOM 731 C CA . ALA A 1 100 ? 20.347 8.709 -16.550 1.00 86.62 100 ALA A CA 1
ATOM 732 C C . ALA A 1 100 ? 20.626 7.975 -17.875 1.00 86.62 100 ALA A C 1
ATOM 734 O O . ALA A 1 100 ? 19.747 7.835 -18.720 1.00 86.62 100 ALA A O 1
ATOM 735 N N . THR A 1 101 ? 21.861 7.528 -18.088 1.00 87.12 101 THR A N 1
ATOM 736 C CA . THR A 1 101 ? 22.218 6.678 -19.234 1.00 87.12 101 THR A CA 1
ATOM 737 C C . THR A 1 101 ? 21.689 5.260 -19.032 1.00 87.12 101 THR A C 1
ATOM 739 O O . THR A 1 101 ? 21.543 4.804 -17.897 1.00 87.12 101 THR A O 1
ATOM 742 N N . LEU A 1 102 ? 21.511 4.503 -20.120 1.00 87.50 102 LEU A N 1
ATOM 743 C CA . LEU A 1 102 ? 21.067 3.104 -20.047 1.00 87.50 102 LEU A CA 1
ATOM 744 C C . LEU A 1 102 ? 21.991 2.250 -19.166 1.00 87.50 102 LEU A C 1
ATOM 746 O O . LEU A 1 102 ? 21.543 1.321 -18.506 1.00 87.50 102 LEU A O 1
ATOM 750 N N . HIS A 1 103 ? 23.285 2.579 -19.132 1.00 86.88 103 HIS A N 1
ATOM 751 C CA . HIS A 1 103 ? 24.250 1.911 -18.268 1.00 86.88 103 HIS A CA 1
ATOM 752 C C . HIS A 1 103 ? 24.001 2.178 -16.775 1.00 86.88 103 HIS A C 1
ATOM 754 O O . HIS A 1 103 ? 24.188 1.271 -15.966 1.00 86.88 103 HIS A O 1
ATOM 760 N N . GLN A 1 104 ? 23.578 3.393 -16.413 1.00 89.94 104 GLN A N 1
ATOM 761 C CA . GLN A 1 104 ? 23.247 3.768 -15.033 1.00 89.94 104 GLN A CA 1
ATOM 762 C C . GLN A 1 104 ? 21.949 3.107 -14.558 1.00 89.94 104 GLN A C 1
ATOM 764 O O . GLN A 1 104 ? 21.857 2.735 -13.396 1.00 89.94 104 GLN A O 1
ATOM 769 N N . VAL A 1 105 ? 20.982 2.900 -15.458 1.00 92.44 105 VAL A N 1
ATOM 770 C CA . VAL A 1 105 ? 19.706 2.216 -15.162 1.00 92.44 105 VAL A CA 1
ATOM 771 C C . VAL A 1 105 ? 19.688 0.754 -15.614 1.00 92.44 105 VAL A C 1
ATOM 773 O O . VAL A 1 105 ? 18.625 0.158 -15.772 1.00 92.44 105 VAL A O 1
ATOM 776 N N . ARG A 1 106 ? 20.858 0.147 -15.848 1.00 93.25 106 ARG A N 1
ATOM 777 C CA . ARG A 1 106 ? 20.953 -1.198 -16.440 1.00 93.25 106 ARG A CA 1
ATOM 778 C C . ARG A 1 106 ? 20.252 -2.273 -15.612 1.00 93.25 106 ARG A C 1
ATOM 780 O O . ARG A 1 106 ? 19.771 -3.240 -16.196 1.00 93.25 106 ARG A O 1
ATOM 787 N N . GLU A 1 107 ? 20.174 -2.102 -14.295 1.00 94.69 107 GLU A N 1
ATOM 788 C CA . GLU A 1 107 ? 19.505 -3.049 -13.394 1.00 94.69 107 GLU A CA 1
ATOM 789 C C . GLU A 1 107 ? 17.991 -3.116 -13.654 1.00 94.69 107 GLU A C 1
ATOM 791 O O . GLU A 1 107 ? 17.385 -4.166 -13.474 1.00 94.69 107 GLU A O 1
ATOM 796 N N . LEU A 1 108 ? 17.410 -2.043 -14.202 1.00 95.94 108 LEU A N 1
ATOM 797 C CA . LEU A 1 108 ? 15.996 -1.962 -14.578 1.00 95.94 108 LEU A CA 1
ATOM 798 C C . LEU A 1 108 ? 15.720 -2.513 -15.988 1.00 95.94 108 LEU A C 1
ATOM 800 O O . LEU A 1 108 ? 14.577 -2.577 -16.429 1.00 95.94 108 LEU A O 1
ATOM 804 N N . THR A 1 109 ? 16.758 -2.879 -16.748 1.00 96.19 109 THR A N 1
ATOM 805 C CA . THR A 1 109 ? 16.594 -3.361 -18.132 1.00 96.19 109 THR A CA 1
ATOM 806 C C . THR A 1 109 ? 16.094 -4.806 -18.170 1.00 96.19 109 THR A C 1
ATOM 808 O O . THR A 1 109 ? 16.372 -5.568 -17.240 1.00 96.19 109 THR A O 1
ATOM 811 N N . PRO A 1 110 ? 15.465 -5.263 -19.275 1.00 96.75 110 PRO A N 1
ATOM 812 C CA . PRO A 1 110 ? 14.746 -6.539 -19.311 1.00 96.75 110 PRO A CA 1
ATOM 813 C C . PRO A 1 110 ? 15.561 -7.752 -18.854 1.00 96.75 110 PRO A C 1
ATOM 815 O O . PRO A 1 110 ? 15.036 -8.641 -18.193 1.00 96.75 110 PRO A O 1
ATOM 818 N N . LYS A 1 111 ? 16.862 -7.789 -19.175 1.00 95.69 111 LYS A N 1
ATOM 819 C CA . LYS A 1 111 ? 17.755 -8.889 -18.784 1.00 95.69 111 LYS A CA 1
ATOM 820 C C . LYS A 1 111 ? 17.998 -8.944 -17.272 1.00 95.69 111 LYS A C 1
ATOM 822 O O . LYS A 1 111 ? 18.081 -10.042 -16.728 1.00 95.69 111 LYS A O 1
ATOM 827 N N . HIS A 1 112 ? 18.193 -7.796 -16.626 1.00 95.88 112 HIS A N 1
ATOM 828 C CA . HIS A 1 112 ? 18.472 -7.729 -15.189 1.00 95.88 112 HIS A CA 1
ATOM 829 C C . HIS A 1 112 ? 17.171 -7.842 -14.394 1.00 95.88 112 HIS A C 1
ATOM 831 O O . HIS A 1 112 ? 17.094 -8.700 -13.520 1.00 95.88 112 HIS A O 1
ATOM 837 N N . ALA A 1 113 ? 16.122 -7.130 -14.815 1.00 96.69 113 ALA A N 1
ATOM 838 C CA . ALA A 1 113 ? 14.777 -7.242 -14.259 1.00 96.69 113 ALA A CA 1
ATOM 839 C C . ALA A 1 113 ? 14.266 -8.695 -14.269 1.00 96.69 113 ALA A C 1
ATOM 841 O O . ALA A 1 113 ? 13.858 -9.209 -13.234 1.00 96.69 113 ALA A O 1
ATOM 842 N N . ALA A 1 114 ? 14.407 -9.426 -15.386 1.00 96.44 114 ALA A N 1
ATOM 843 C CA . ALA A 1 114 ? 14.001 -10.833 -15.444 1.00 96.44 114 ALA A CA 1
ATOM 844 C C . ALA A 1 114 ? 14.774 -11.729 -14.461 1.00 96.44 114 ALA A C 1
ATOM 846 O O . ALA A 1 114 ? 14.188 -12.614 -13.846 1.00 96.44 114 ALA A O 1
ATOM 847 N N . ARG A 1 115 ? 16.085 -11.504 -14.284 1.00 95.31 115 ARG A N 1
ATOM 848 C CA . ARG A 1 115 ? 16.894 -12.258 -13.309 1.00 95.31 115 ARG A CA 1
ATOM 849 C C . ARG A 1 115 ? 16.461 -11.961 -11.877 1.00 95.31 115 ARG A C 1
ATOM 851 O O . ARG A 1 115 ? 16.346 -12.887 -11.077 1.00 95.31 115 ARG A O 1
ATOM 858 N N . THR A 1 116 ? 16.214 -10.691 -11.569 1.00 95.56 116 THR 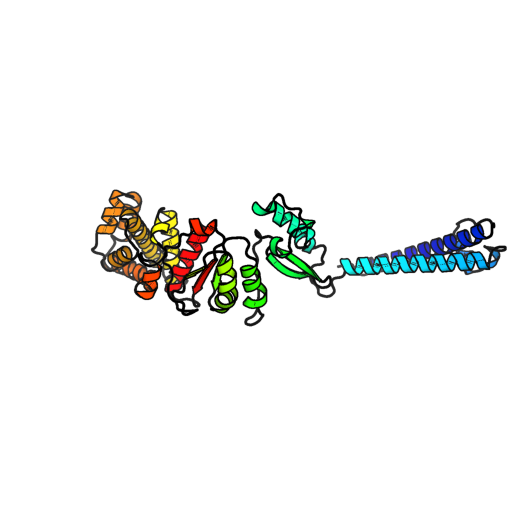A N 1
ATOM 859 C CA . THR A 1 116 ? 15.708 -10.256 -10.266 1.00 95.56 116 THR A CA 1
ATOM 860 C C . THR A 1 116 ? 14.339 -10.869 -9.986 1.00 95.56 116 THR A C 1
ATOM 862 O O . THR A 1 116 ? 14.178 -11.513 -8.954 1.00 95.56 116 THR A O 1
ATOM 865 N N . ALA A 1 117 ? 13.409 -10.811 -10.940 1.00 95.25 117 ALA A N 1
ATOM 866 C CA . ALA A 1 117 ? 12.092 -11.428 -10.816 1.00 95.25 117 ALA A CA 1
ATOM 867 C C . ALA A 1 117 ? 12.176 -12.938 -10.542 1.00 95.25 117 ALA A C 1
ATOM 869 O O . ALA A 1 117 ? 11.563 -13.414 -9.592 1.00 95.25 117 ALA A O 1
ATOM 870 N N . THR A 1 118 ? 12.998 -13.695 -11.285 1.00 94.88 118 THR A N 1
ATOM 871 C CA . THR A 1 118 ? 13.178 -15.143 -11.031 1.00 94.88 118 THR A CA 1
ATOM 872 C C . THR A 1 118 ? 13.825 -15.464 -9.683 1.00 94.88 118 THR A C 1
ATOM 874 O O . THR A 1 118 ? 13.610 -16.543 -9.136 1.00 94.88 118 THR A O 1
ATOM 877 N N . ARG A 1 119 ? 14.622 -14.536 -9.133 1.00 93.81 119 ARG A N 1
ATOM 878 C CA . ARG A 1 119 ? 15.254 -14.678 -7.815 1.00 93.81 119 ARG A CA 1
ATOM 879 C C . ARG A 1 119 ? 14.256 -14.428 -6.683 1.00 93.81 119 ARG A C 1
ATOM 881 O O . ARG A 1 119 ? 14.313 -15.129 -5.679 1.00 93.81 119 ARG A O 1
ATOM 888 N N . LEU A 1 120 ? 13.386 -13.431 -6.837 1.00 92.31 120 LEU A N 1
ATOM 889 C CA . LEU A 1 120 ? 12.462 -12.979 -5.794 1.00 92.31 120 LEU A CA 1
ATOM 890 C C . LEU A 1 120 ? 11.137 -13.741 -5.801 1.00 92.31 120 LEU A C 1
ATOM 892 O O . LEU A 1 120 ? 10.638 -14.136 -4.751 1.00 92.31 120 LEU A O 1
ATOM 896 N N . ARG A 1 121 ? 10.566 -13.987 -6.984 1.00 90.75 121 ARG A N 1
ATOM 897 C CA . ARG A 1 121 ? 9.267 -14.648 -7.118 1.00 90.75 121 ARG A CA 1
ATOM 898 C C . ARG A 1 121 ? 9.450 -16.156 -7.094 1.00 90.75 121 ARG A C 1
ATOM 900 O O . ARG A 1 121 ? 9.900 -16.759 -8.067 1.00 90.75 121 ARG A O 1
ATOM 907 N N . ALA A 1 122 ? 9.026 -16.780 -5.995 1.00 89.56 122 ALA A N 1
ATOM 908 C CA . ALA A 1 122 ? 9.079 -18.233 -5.828 1.00 89.56 122 ALA A CA 1
ATOM 909 C C . ALA A 1 122 ? 8.398 -18.991 -6.983 1.00 89.56 122 ALA A C 1
ATOM 911 O O . ALA A 1 122 ? 8.911 -20.016 -7.424 1.00 89.56 122 ALA A O 1
ATOM 912 N N . SER A 1 123 ? 7.304 -18.450 -7.530 1.00 90.31 123 SER A N 1
ATOM 913 C CA . SER A 1 123 ? 6.574 -19.025 -8.669 1.00 90.31 123 SER A CA 1
ATOM 914 C C . SER A 1 123 ? 7.341 -19.014 -9.997 1.00 90.31 123 SER A C 1
ATOM 916 O O . SER A 1 123 ? 6.939 -19.707 -10.926 1.00 90.31 123 SER A O 1
ATOM 918 N N . LEU A 1 124 ? 8.438 -18.259 -10.099 1.00 93.25 124 LEU A N 1
ATOM 919 C CA . LEU A 1 124 ? 9.249 -18.125 -11.312 1.00 93.25 124 LEU A CA 1
ATOM 920 C C . LEU A 1 124 ? 10.625 -18.797 -11.202 1.00 93.25 124 LEU A C 1
ATOM 922 O O . LEU A 1 124 ? 11.409 -18.714 -12.147 1.00 93.25 124 LEU A O 1
ATOM 926 N N . ARG A 1 125 ? 10.925 -19.469 -10.082 1.00 89.12 125 ARG A N 1
ATOM 927 C CA . ARG A 1 125 ? 12.263 -20.004 -9.766 1.00 89.12 125 ARG A CA 1
ATOM 928 C C . ARG A 1 125 ? 12.830 -20.927 -10.850 1.00 89.12 125 ARG A C 1
ATOM 930 O O . ARG A 1 125 ? 14.014 -20.840 -11.160 1.00 89.12 125 ARG A O 1
ATOM 937 N N . ASP A 1 126 ? 11.981 -21.760 -11.446 1.00 91.25 126 ASP A N 1
ATOM 938 C CA . ASP A 1 126 ? 12.377 -22.739 -12.468 1.00 91.25 126 ASP A CA 1
ATOM 939 C C . ASP A 1 126 ? 12.203 -22.218 -13.907 1.00 91.25 126 ASP A C 1
ATOM 941 O O . ASP A 1 126 ? 12.360 -22.958 -14.880 1.00 91.25 126 ASP A O 1
ATOM 945 N N . THR A 1 127 ? 11.868 -20.934 -14.071 1.00 93.06 127 THR A N 1
ATOM 946 C CA . THR A 1 127 ? 11.645 -20.327 -15.387 1.00 93.06 127 THR A CA 1
ATOM 947 C C . THR A 1 127 ? 12.939 -19.730 -15.933 1.00 93.06 127 THR A C 1
ATOM 949 O O . THR A 1 127 ? 13.652 -19.015 -15.236 1.00 93.06 127 THR A O 1
ATOM 952 N N . ASP A 1 128 ? 13.238 -19.968 -17.215 1.00 93.75 128 ASP A N 1
ATOM 953 C CA . ASP A 1 128 ? 14.361 -19.308 -17.894 1.00 93.75 128 ASP A CA 1
ATOM 954 C C . ASP A 1 128 ? 14.105 -17.787 -17.985 1.00 93.75 128 ASP A C 1
ATOM 956 O O . ASP A 1 128 ? 13.162 -17.378 -18.676 1.00 93.75 128 ASP A O 1
ATOM 960 N N . PRO A 1 129 ? 14.957 -16.927 -17.386 1.00 92.94 129 PRO A N 1
ATOM 961 C CA . PRO A 1 129 ? 14.787 -15.474 -17.426 1.00 92.94 129 PRO A CA 1
ATOM 962 C C . PRO A 1 129 ? 14.700 -14.897 -18.844 1.00 92.94 129 PRO A C 1
ATOM 964 O O . PRO A 1 129 ? 14.112 -13.839 -19.054 1.00 92.94 129 PRO A O 1
ATOM 967 N N . LYS A 1 130 ? 15.270 -15.574 -19.850 1.00 92.69 130 LYS A N 1
ATOM 968 C CA . LYS A 1 130 ? 15.194 -15.127 -21.250 1.00 92.69 130 LYS A CA 1
ATOM 969 C C . LYS A 1 130 ? 13.805 -15.304 -21.865 1.00 92.69 130 LYS A C 1
ATOM 971 O O . LYS A 1 130 ? 13.524 -14.676 -22.883 1.00 92.69 130 LYS A O 1
ATOM 976 N N . LYS A 1 131 ? 12.968 -16.165 -21.281 1.00 92.94 131 LYS A N 1
ATOM 977 C CA . LYS A 1 131 ? 11.622 -16.502 -21.765 1.00 92.94 131 LYS A CA 1
ATOM 978 C C . LYS A 1 131 ? 10.510 -15.839 -20.951 1.00 92.94 131 LYS A C 1
ATOM 980 O O . LYS A 1 131 ? 9.347 -15.995 -21.305 1.00 92.94 131 LYS A O 1
ATOM 985 N N . LEU A 1 132 ? 10.853 -15.101 -19.892 1.00 94.06 132 LEU A N 1
ATOM 986 C CA . LEU A 1 132 ? 9.882 -14.388 -19.065 1.00 94.06 132 LEU A CA 1
ATOM 987 C C . LEU A 1 132 ? 9.094 -13.370 -19.901 1.00 94.06 132 LEU A C 1
ATOM 989 O O . LEU A 1 132 ? 9.696 -12.559 -20.622 1.00 94.06 132 LEU A O 1
ATOM 993 N N . ALA A 1 133 ? 7.769 -13.366 -19.756 1.00 94.00 133 ALA A N 1
ATOM 994 C CA . ALA A 1 133 ? 6.922 -12.310 -20.298 1.00 94.00 133 ALA A CA 1
ATOM 995 C C . ALA A 1 133 ? 7.298 -10.953 -19.670 1.00 94.00 133 ALA A C 1
ATOM 997 O O . ALA A 1 133 ? 7.741 -10.930 -18.523 1.00 94.00 133 ALA A O 1
ATOM 998 N N . PRO A 1 134 ? 7.149 -9.820 -20.383 1.00 92.88 134 PRO A N 1
ATOM 999 C CA . PRO A 1 134 ? 7.459 -8.496 -19.839 1.00 92.88 134 PRO A CA 1
ATOM 1000 C C . PRO A 1 134 ? 6.796 -8.205 -18.487 1.00 92.88 134 PRO A C 1
ATOM 1002 O O . PRO A 1 134 ? 7.509 -7.856 -17.551 1.00 92.88 134 PRO A O 1
ATOM 1005 N N . ALA A 1 135 ? 5.487 -8.454 -18.366 1.00 92.94 135 ALA A N 1
ATOM 1006 C CA . ALA A 1 135 ? 4.711 -8.248 -17.138 1.00 92.94 135 ALA A CA 1
ATOM 1007 C C . ALA A 1 135 ? 5.256 -9.023 -15.925 1.00 92.94 135 ALA A C 1
ATOM 1009 O O . ALA A 1 135 ? 5.106 -8.590 -14.791 1.00 92.94 135 ALA A O 1
ATOM 1010 N N . ASP A 1 136 ? 5.951 -10.142 -16.149 1.00 94.75 136 ASP A N 1
ATOM 1011 C CA . ASP A 1 136 ? 6.511 -10.945 -15.064 1.00 94.75 136 ASP A CA 1
ATOM 1012 C C . ASP A 1 136 ? 7.876 -10.463 -14.565 1.00 94.75 136 ASP A C 1
ATOM 1014 O O . ASP A 1 136 ? 8.422 -11.035 -13.623 1.00 94.75 136 ASP A O 1
ATOM 1018 N N . ARG A 1 137 ? 8.452 -9.429 -15.185 1.00 95.19 137 ARG A N 1
ATOM 1019 C CA . ARG A 1 137 ? 9.790 -8.919 -14.845 1.00 95.19 137 ARG A CA 1
ATOM 1020 C C . ARG A 1 137 ? 9.770 -7.854 -13.743 1.00 95.19 137 ARG A C 1
ATOM 1022 O O . ARG A 1 137 ? 10.836 -7.330 -13.434 1.00 95.19 137 ARG A O 1
ATOM 1029 N N . GLY A 1 138 ? 8.598 -7.536 -13.195 1.00 94.88 138 GLY A N 1
ATOM 1030 C CA . GLY A 1 138 ? 8.390 -6.534 -12.150 1.00 94.88 138 GLY A CA 1
ATOM 1031 C C . GLY A 1 138 ? 7.563 -5.337 -12.626 1.00 94.88 138 GLY A C 1
ATOM 1032 O O . GLY A 1 138 ? 6.927 -5.381 -13.681 1.00 94.88 138 GLY A O 1
ATOM 1033 N N . VAL A 1 139 ? 7.602 -4.246 -11.865 1.00 95.44 139 VAL A N 1
ATOM 1034 C CA . VAL A 1 139 ? 6.752 -3.056 -12.024 1.00 95.44 139 VAL A CA 1
ATOM 1035 C C . VAL A 1 139 ? 7.177 -2.211 -13.229 1.00 95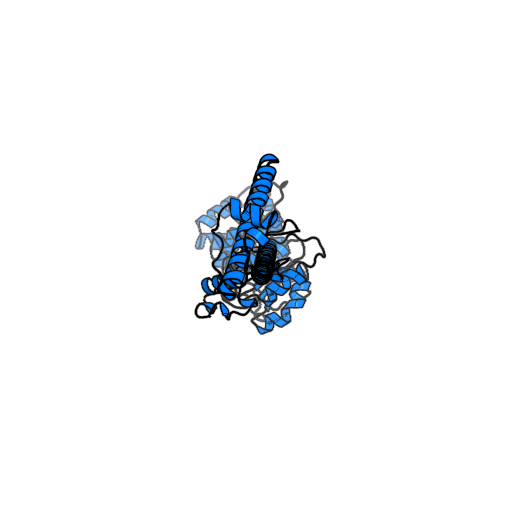.44 139 VAL A C 1
ATOM 1037 O O . VAL A 1 139 ? 8.316 -1.748 -13.300 1.00 95.44 139 VAL A O 1
ATOM 1040 N N . LEU A 1 140 ? 6.258 -1.960 -14.170 1.00 95.31 140 LEU A N 1
ATOM 1041 C CA . LEU A 1 140 ? 6.506 -1.108 -15.339 1.00 95.31 140 LEU A CA 1
ATOM 1042 C C . LEU A 1 140 ? 6.778 0.352 -14.946 1.00 95.31 140 LEU A C 1
ATOM 1044 O O . LEU A 1 140 ? 5.918 1.021 -14.378 1.00 95.31 140 LEU A O 1
ATOM 1048 N N . LEU A 1 141 ? 7.957 0.865 -15.317 1.00 94.00 141 LEU A N 1
ATOM 1049 C CA . LEU A 1 141 ? 8.345 2.267 -15.100 1.00 94.00 141 LEU A CA 1
ATOM 1050 C C . LEU A 1 141 ? 8.229 3.116 -16.373 1.00 94.00 141 LEU A C 1
ATOM 1052 O O . LEU A 1 141 ? 8.079 4.336 -16.296 1.00 94.00 141 LEU A O 1
ATOM 1056 N N . GLY A 1 142 ? 8.300 2.473 -17.539 1.00 92.94 142 GLY A N 1
ATOM 1057 C CA . GLY A 1 142 ? 8.256 3.103 -18.856 1.00 92.94 142 GLY A CA 1
ATOM 1058 C C . GLY A 1 142 ? 9.518 2.828 -19.668 1.00 92.94 142 GLY A C 1
ATOM 1059 O O . GLY A 1 142 ? 10.325 1.971 -19.316 1.00 92.94 142 GLY A O 1
ATOM 1060 N N . ASP A 1 143 ? 9.702 3.565 -20.758 1.00 92.81 143 ASP A N 1
ATOM 1061 C CA . ASP A 1 143 ? 10.812 3.338 -21.682 1.00 92.81 143 ASP A CA 1
ATOM 1062 C C . ASP A 1 143 ? 11.974 4.300 -21.440 1.00 92.81 143 ASP A C 1
ATOM 1064 O O . ASP A 1 143 ? 11.810 5.520 -21.348 1.00 92.81 143 ASP A O 1
ATOM 1068 N N . HIS A 1 144 ? 13.190 3.759 -21.418 1.00 91.06 144 HIS A N 1
ATOM 1069 C CA . HIS A 1 144 ? 14.399 4.568 -21.414 1.00 91.06 144 HIS A CA 1
ATOM 1070 C C . HIS A 1 144 ? 14.522 5.354 -22.726 1.00 91.06 144 HIS A C 1
ATOM 1072 O O . HIS A 1 144 ? 14.726 4.783 -23.803 1.00 91.06 144 HIS A O 1
ATOM 1078 N N . LEU A 1 145 ? 14.508 6.681 -22.634 1.00 83.44 145 LEU A N 1
ATOM 1079 C CA . LEU A 1 145 ? 14.868 7.565 -23.740 1.00 83.44 145 LEU A CA 1
ATOM 1080 C C . LEU A 1 145 ? 16.388 7.812 -23.733 1.00 83.44 145 LEU A C 1
ATOM 1082 O O . LEU A 1 145 ? 16.928 8.161 -22.684 1.00 83.44 145 LEU A O 1
ATOM 1086 N N . PRO A 1 146 ? 17.111 7.664 -24.868 1.00 79.38 146 PRO A N 1
ATOM 1087 C CA . PRO A 1 146 ? 16.627 7.504 -26.248 1.00 79.38 146 PRO A CA 1
ATOM 1088 C C . PRO A 1 146 ? 16.590 6.053 -26.771 1.00 79.38 146 PRO A C 1
ATOM 1090 O O . PRO A 1 146 ? 16.374 5.847 -27.963 1.00 79.38 146 PRO A O 1
ATOM 1093 N N . SER A 1 147 ? 16.889 5.041 -25.949 1.00 84.00 147 SER A N 1
ATOM 1094 C CA . SER A 1 147 ? 17.072 3.670 -26.459 1.00 84.00 147 SER A CA 1
ATOM 1095 C C . SER A 1 147 ? 15.770 2.927 -26.765 1.00 84.00 147 SER A C 1
ATOM 1097 O O . SER A 1 147 ? 15.831 1.914 -27.460 1.00 84.00 147 SER A O 1
ATOM 1099 N N . GLY A 1 148 ? 14.631 3.393 -26.243 1.00 89.06 148 GLY A N 1
ATOM 1100 C CA . GLY A 1 148 ? 13.340 2.704 -26.326 1.00 89.06 148 GLY A CA 1
ATOM 1101 C C . GLY A 1 148 ? 13.323 1.383 -25.554 1.00 89.06 148 GLY A C 1
ATOM 1102 O O . GLY A 1 148 ? 12.588 0.470 -25.904 1.00 89.06 148 GLY A O 1
ATOM 1103 N N . THR A 1 149 ? 14.213 1.225 -24.571 1.00 92.88 149 THR A N 1
ATOM 1104 C CA . THR A 1 149 ? 14.297 -0.002 -23.774 1.00 92.88 149 THR A CA 1
ATOM 1105 C C . THR A 1 149 ? 13.324 0.090 -22.610 1.00 92.88 149 THR A C 1
ATOM 1107 O O . THR A 1 149 ? 13.504 0.968 -21.771 1.00 92.88 149 THR A O 1
ATOM 1110 N N . GLU A 1 150 ? 12.358 -0.826 -22.544 1.00 95.44 150 GLU A N 1
ATOM 1111 C CA . GLU A 1 150 ? 11.436 -0.945 -21.407 1.00 95.44 150 GLU A CA 1
ATOM 1112 C C . GLU A 1 150 ? 12.224 -1.132 -20.104 1.00 95.44 150 GLU A C 1
ATOM 1114 O O . GLU A 1 150 ? 13.102 -1.999 -20.012 1.00 95.44 150 GLU A O 1
ATOM 1119 N N . LEU A 1 151 ? 11.921 -0.298 -19.114 1.00 95.69 151 LEU A N 1
ATOM 1120 C CA . LEU A 1 151 ? 12.479 -0.351 -17.775 1.00 95.69 151 LEU A CA 1
ATOM 1121 C C . LEU A 1 151 ? 11.422 -0.855 -16.797 1.00 95.69 151 LEU A C 1
ATOM 1123 O O . LEU A 1 151 ? 10.294 -0.354 -16.758 1.00 95.69 151 LEU A O 1
ATOM 1127 N N . ARG A 1 152 ? 11.819 -1.823 -15.973 1.00 96.69 152 ARG A N 1
ATOM 1128 C CA . ARG A 1 152 ? 10.993 -2.381 -14.907 1.00 96.69 152 ARG A CA 1
ATOM 1129 C C . ARG A 1 152 ? 11.762 -2.378 -13.597 1.00 96.69 152 ARG A C 1
ATOM 1131 O O . ARG A 1 152 ? 12.928 -2.769 -13.566 1.00 96.69 152 ARG A O 1
ATOM 1138 N N . GLY A 1 153 ? 11.117 -1.886 -12.548 1.00 95.69 153 GLY A N 1
ATOM 1139 C CA . GLY A 1 153 ? 11.608 -2.012 -11.182 1.00 95.69 153 GLY A CA 1
ATOM 1140 C C . GLY A 1 153 ? 11.228 -3.366 -10.596 1.00 95.69 153 GLY A C 1
ATOM 1141 O O . GLY A 1 153 ? 10.365 -4.060 -11.134 1.00 95.69 153 GLY A O 1
ATOM 1142 N N . SER A 1 154 ? 11.889 -3.759 -9.516 1.00 94.75 154 SER A N 1
ATOM 1143 C CA . SER A 1 154 ? 11.574 -5.004 -8.824 1.00 94.75 154 SER A CA 1
ATOM 1144 C C . SER A 1 154 ? 10.212 -4.933 -8.124 1.00 94.75 154 SER A C 1
ATOM 1146 O O . SER A 1 154 ? 9.765 -3.852 -7.750 1.00 94.75 154 SER A O 1
ATOM 1148 N N . ASP A 1 155 ? 9.582 -6.085 -7.880 1.00 91.75 155 ASP A N 1
ATOM 1149 C CA . ASP A 1 155 ? 8.377 -6.175 -7.038 1.00 91.75 155 ASP A CA 1
ATOM 1150 C C . ASP A 1 155 ? 8.669 -5.863 -5.551 1.00 91.75 155 ASP A C 1
ATOM 1152 O O . ASP A 1 155 ? 7.742 -5.627 -4.785 1.00 91.75 155 ASP A O 1
ATOM 1156 N N . GLU A 1 156 ? 9.949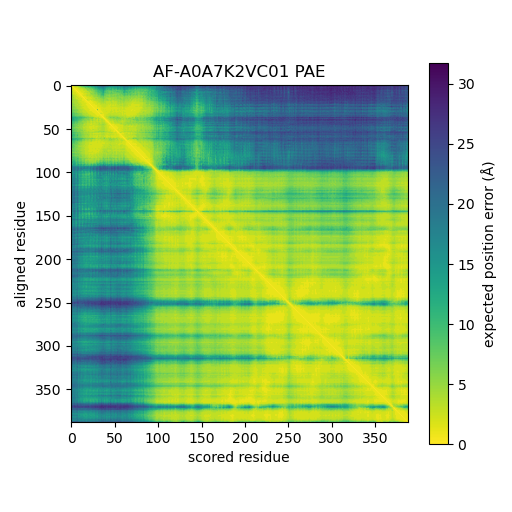 -5.854 -5.142 1.00 92.19 156 GLU A N 1
ATOM 1157 C CA . GLU A 1 156 ? 10.399 -5.476 -3.785 1.00 92.19 156 GLU A CA 1
ATOM 1158 C C . GLU A 1 156 ? 10.778 -3.990 -3.652 1.00 92.19 156 GLU A C 1
ATOM 1160 O O . GLU A 1 156 ? 10.978 -3.499 -2.541 1.00 92.19 156 GLU A O 1
ATOM 1165 N N . ASP A 1 157 ? 10.916 -3.276 -4.774 1.00 93.56 157 ASP A N 1
ATOM 1166 C CA . ASP A 1 157 ? 11.368 -1.887 -4.767 1.00 93.56 157 ASP A CA 1
ATOM 1167 C C . ASP A 1 157 ? 10.233 -0.939 -4.348 1.00 93.56 157 ASP A C 1
ATOM 1169 O O . ASP A 1 157 ? 9.081 -1.069 -4.764 1.00 93.56 157 ASP A O 1
ATOM 1173 N N . THR A 1 158 ? 10.583 0.094 -3.580 1.00 94.12 158 THR A N 1
ATOM 1174 C CA . THR A 1 158 ? 9.654 1.175 -3.227 1.00 94.12 158 THR A CA 1
ATOM 1175 C C . THR A 1 158 ? 9.764 2.321 -4.225 1.00 94.12 158 THR A C 1
ATOM 1177 O O . THR A 1 158 ? 10.835 2.902 -4.414 1.00 94.12 158 THR A O 1
ATOM 1180 N N . PHE A 1 159 ? 8.634 2.713 -4.814 1.00 93.56 159 PHE A N 1
ATOM 1181 C CA . PHE A 1 159 ? 8.574 3.786 -5.806 1.00 93.56 159 PHE A CA 1
ATOM 1182 C C . PHE A 1 159 ? 7.879 5.036 -5.267 1.00 93.56 159 PHE A C 1
ATOM 1184 O O . PHE A 1 159 ? 6.825 4.966 -4.637 1.00 93.56 159 PHE A O 1
ATOM 1191 N N . VAL A 1 160 ? 8.431 6.204 -5.600 1.00 95.00 160 VAL A N 1
ATOM 1192 C CA . VAL A 1 160 ? 7.793 7.505 -5.362 1.00 95.00 160 VAL A CA 1
ATOM 1193 C C . VAL A 1 160 ? 7.606 8.212 -6.699 1.00 95.00 160 VAL A C 1
ATOM 1195 O O . VAL A 1 160 ? 8.575 8.563 -7.370 1.00 95.00 160 VAL A O 1
ATOM 1198 N N . ALA A 1 161 ? 6.349 8.446 -7.081 1.00 93.06 161 ALA A N 1
ATOM 1199 C CA . ALA A 1 161 ? 5.993 9.163 -8.302 1.00 93.06 161 ALA A CA 1
ATOM 1200 C C . ALA A 1 161 ? 5.507 10.586 -7.984 1.00 93.06 161 ALA A C 1
ATOM 1202 O O . ALA A 1 161 ? 4.415 10.783 -7.446 1.00 93.06 161 ALA A O 1
ATOM 1203 N N . ILE A 1 162 ? 6.303 11.592 -8.354 1.00 94.12 162 ILE A N 1
ATOM 1204 C CA . ILE A 1 162 ? 5.953 13.010 -8.196 1.00 94.12 162 ILE A CA 1
ATOM 1205 C C . ILE A 1 162 ? 5.288 13.493 -9.485 1.00 94.12 162 ILE A C 1
ATOM 1207 O O . ILE A 1 162 ? 5.943 13.656 -10.512 1.00 94.12 162 ILE A O 1
ATOM 1211 N N . MET A 1 163 ? 3.974 13.713 -9.440 1.00 92.88 163 MET A N 1
ATOM 1212 C CA . MET A 1 163 ? 3.179 14.069 -10.618 1.00 92.88 163 MET A CA 1
ATOM 1213 C C . MET A 1 163 ? 2.199 15.200 -10.312 1.00 92.88 163 MET A C 1
ATOM 1215 O O . MET A 1 163 ? 1.505 15.182 -9.295 1.00 92.88 163 MET A O 1
ATOM 1219 N N . ALA A 1 164 ? 2.094 16.165 -11.227 1.00 93.81 164 ALA A N 1
ATOM 1220 C CA . ALA A 1 164 ? 1.097 17.225 -11.137 1.00 93.81 164 ALA A CA 1
ATOM 1221 C C . ALA A 1 164 ? -0.335 16.671 -11.318 1.00 93.81 164 ALA A C 1
ATOM 1223 O O . ALA A 1 164 ? -0.536 15.629 -11.958 1.00 93.81 164 ALA A O 1
ATOM 1224 N N . PRO A 1 165 ? -1.370 17.367 -10.811 1.00 89.81 165 PRO A N 1
ATOM 1225 C CA . PRO A 1 165 ? -2.751 17.034 -11.137 1.00 89.81 165 PRO A CA 1
ATOM 1226 C C . PRO A 1 165 ? -2.960 16.934 -12.655 1.00 89.81 165 PRO A C 1
ATOM 1228 O O . PRO A 1 165 ? -2.483 17.777 -13.407 1.00 89.81 165 PRO A O 1
ATOM 1231 N N . ARG A 1 166 ? -3.712 15.917 -13.097 1.00 87.81 166 ARG A N 1
ATOM 1232 C CA . ARG A 1 166 ? -4.001 15.620 -14.519 1.00 87.81 166 ARG A CA 1
ATOM 1233 C C . ARG A 1 166 ? -2.792 15.192 -15.369 1.00 87.81 166 ARG A C 1
ATOM 1235 O O . ARG A 1 166 ? -2.954 15.028 -16.569 1.00 87.81 166 ARG A O 1
ATOM 1242 N N . ALA A 1 167 ? -1.632 14.907 -14.774 1.00 92.62 167 ALA A N 1
ATOM 1243 C CA . ALA A 1 167 ? -0.461 14.389 -15.495 1.00 92.62 167 ALA A CA 1
ATOM 1244 C C . ALA A 1 167 ? -0.534 12.883 -15.837 1.00 92.62 167 ALA A C 1
ATOM 1246 O O . ALA A 1 167 ? 0.471 12.289 -16.204 1.00 92.62 167 ALA A O 1
ATOM 1247 N N . GLY A 1 168 ? -1.701 12.246 -15.685 1.00 92.12 168 GLY A N 1
ATOM 1248 C CA . GLY A 1 168 ? -1.893 10.842 -16.059 1.00 92.12 168 GLY A CA 1
ATOM 1249 C C . GLY A 1 168 ? -1.542 9.800 -14.993 1.00 92.12 168 GLY A C 1
ATOM 1250 O O . GLY A 1 168 ? -1.558 8.627 -15.326 1.00 92.12 168 GLY A O 1
ATOM 1251 N N . LYS A 1 169 ? -1.306 10.175 -13.721 1.00 93.81 169 LYS A N 1
ATOM 1252 C CA . LYS A 1 169 ? -0.935 9.240 -12.626 1.00 93.81 169 LYS A CA 1
ATOM 1253 C C . LYS A 1 169 ? -1.738 7.932 -12.615 1.00 93.81 169 LYS A C 1
ATOM 1255 O O . LYS A 1 169 ? -1.162 6.856 -12.488 1.00 93.81 169 LYS A O 1
ATOM 1260 N N . SER A 1 170 ? -3.062 8.025 -12.732 1.00 93.75 170 SER A N 1
ATOM 1261 C CA . SER A 1 170 ? -3.931 6.847 -12.729 1.00 93.75 170 SER A CA 1
ATOM 1262 C C . SER A 1 170 ? -3.694 5.979 -13.971 1.00 93.75 170 SER A C 1
ATOM 1264 O O . SER A 1 170 ? -3.450 4.786 -13.849 1.00 93.75 170 SER A O 1
ATOM 1266 N N . THR A 1 171 ? -3.715 6.583 -15.161 1.00 94.12 171 THR A N 1
ATOM 1267 C CA . THR A 1 171 ? -3.646 5.887 -16.454 1.00 94.12 171 THR A CA 1
ATOM 1268 C C . THR A 1 171 ? -2.262 5.347 -16.796 1.00 94.12 171 THR A C 1
ATOM 1270 O O . THR A 1 171 ? -2.171 4.298 -17.422 1.00 94.12 171 THR A O 1
ATOM 1273 N N . SER A 1 172 ? -1.192 6.050 -16.420 1.00 92.69 172 SER A N 1
ATOM 1274 C CA . SER A 1 172 ? 0.180 5.691 -16.791 1.00 92.69 172 SER A CA 1
ATOM 1275 C C . SER A 1 172 ? 0.919 4.881 -15.729 1.00 92.69 172 SER A C 1
ATOM 1277 O O . SER A 1 172 ? 1.943 4.299 -16.058 1.00 92.69 172 SER A O 1
ATOM 1279 N N . LEU A 1 173 ? 0.448 4.866 -14.474 1.00 93.69 173 LEU A N 1
ATOM 1280 C CA . LEU A 1 173 ? 1.097 4.136 -13.377 1.00 93.69 173 LEU A CA 1
ATOM 1281 C C . LEU A 1 173 ? 0.117 3.211 -12.653 1.00 93.69 173 LEU A C 1
ATOM 1283 O O . LEU A 1 173 ? 0.256 1.998 -12.734 1.00 93.69 173 LEU A O 1
ATOM 1287 N N . ALA A 1 174 ? -0.895 3.757 -11.972 1.00 95.06 174 ALA A N 1
ATOM 1288 C CA . ALA A 1 174 ? -1.714 2.959 -11.052 1.00 95.06 174 ALA A CA 1
ATOM 1289 C C . ALA A 1 174 ? -2.488 1.823 -11.746 1.00 95.06 174 ALA A C 1
ATOM 1291 O O . ALA A 1 174 ? -2.533 0.714 -11.223 1.00 95.06 174 ALA A O 1
ATOM 1292 N N . ILE A 1 175 ? -3.077 2.089 -12.918 1.00 96.69 175 ILE A N 1
ATOM 1293 C CA . ILE A 1 175 ? -3.817 1.086 -13.697 1.00 96.69 175 ILE A CA 1
ATOM 1294 C C . ILE A 1 175 ? -2.871 -0.004 -14.228 1.00 96.69 175 ILE A C 1
ATOM 1296 O O . ILE A 1 175 ? -3.125 -1.162 -13.913 1.00 96.69 175 ILE A O 1
ATOM 1300 N N . PRO A 1 176 ? -1.768 0.303 -14.946 1.00 95.56 176 PRO A N 1
ATOM 1301 C CA . PRO A 1 176 ? -0.810 -0.723 -15.367 1.00 95.56 176 PRO A CA 1
ATOM 1302 C C . PRO A 1 176 ? -0.290 -1.594 -14.218 1.00 95.56 176 PRO A C 1
ATOM 1304 O O . PRO A 1 176 ? -0.272 -2.814 -14.342 1.00 95.56 176 PRO A O 1
ATOM 1307 N N . VAL A 1 177 ? 0.065 -0.983 -13.081 1.00 95.06 177 VAL A N 1
ATOM 1308 C CA . VAL A 1 177 ? 0.536 -1.722 -11.898 1.00 95.06 177 VAL A CA 1
ATOM 1309 C C . VAL A 1 177 ? -0.546 -2.646 -11.346 1.00 95.06 177 VAL A C 1
ATOM 1311 O O . VAL A 1 177 ? -0.254 -3.783 -10.994 1.00 95.06 177 VAL A O 1
ATOM 1314 N N . ALA A 1 178 ? -1.799 -2.192 -11.300 1.00 96.31 178 ALA A N 1
ATOM 1315 C CA . ALA A 1 178 ? -2.910 -3.023 -10.856 1.00 96.31 178 ALA A CA 1
ATOM 1316 C C . ALA A 1 178 ? -3.171 -4.208 -11.803 1.00 96.31 178 ALA A C 1
ATOM 1318 O O . ALA A 1 178 ? -3.350 -5.338 -11.348 1.00 96.31 178 ALA A O 1
ATOM 1319 N N . GLU A 1 179 ? -3.172 -3.962 -13.113 1.00 96.00 179 GLU A N 1
ATOM 1320 C CA . GLU A 1 179 ? -3.387 -4.991 -14.138 1.00 96.00 179 GLU A CA 1
ATOM 1321 C C . GLU A 1 179 ? -2.302 -6.076 -14.104 1.00 96.00 179 GLU A C 1
ATOM 1323 O O . GLU A 1 179 ? -2.612 -7.262 -14.213 1.00 96.00 179 GLU A O 1
ATOM 1328 N N . GLU A 1 180 ? -1.041 -5.685 -13.907 1.00 95.25 180 GLU A N 1
ATOM 1329 C CA . GLU A 1 180 ? 0.107 -6.599 -13.893 1.00 95.25 180 GLU A CA 1
ATOM 1330 C C . GLU A 1 180 ? 0.433 -7.164 -12.495 1.00 95.25 180 GLU A C 1
ATOM 1332 O O . GLU A 1 180 ? 1.363 -7.960 -12.369 1.00 95.25 180 GLU A O 1
ATOM 1337 N N . ALA A 1 181 ? -0.324 -6.803 -11.448 1.00 94.75 181 ALA A N 1
ATOM 1338 C CA . ALA A 1 181 ? -0.037 -7.219 -10.075 1.00 94.75 181 ALA A CA 1
ATOM 1339 C C . ALA A 1 181 ? -0.002 -8.761 -9.940 1.00 94.75 181 ALA A C 1
ATOM 1341 O O . ALA A 1 181 ? -1.038 -9.414 -10.155 1.00 94.75 181 ALA A O 1
ATOM 1342 N N . PRO A 1 182 ? 1.151 -9.355 -9.560 1.00 92.19 182 PRO A N 1
ATOM 1343 C CA . PRO A 1 182 ? 1.358 -10.806 -9.601 1.00 92.19 182 PRO A CA 1
ATOM 1344 C C . PRO A 1 182 ? 0.731 -11.565 -8.419 1.00 92.19 182 PRO A C 1
ATOM 1346 O O . PRO A 1 182 ? 0.609 -12.794 -8.478 1.00 92.19 182 PRO A O 1
ATOM 1349 N N . GLY A 1 183 ? 0.354 -10.852 -7.357 1.00 93.06 183 GLY A N 1
ATOM 1350 C CA . GLY A 1 183 ? -0.248 -11.384 -6.135 1.00 93.06 183 GLY A CA 1
ATOM 1351 C C . GLY A 1 183 ? -1.410 -10.521 -5.650 1.00 93.06 183 GLY A C 1
ATOM 1352 O O . GLY A 1 183 ? -2.095 -9.884 -6.459 1.00 93.06 183 GLY A O 1
ATOM 1353 N N . ALA A 1 184 ? -1.623 -10.522 -4.335 1.00 96.62 184 ALA A N 1
ATOM 1354 C CA . ALA A 1 184 ? -2.597 -9.667 -3.678 1.00 96.62 184 ALA A CA 1
ATOM 1355 C C . ALA A 1 184 ? -2.316 -8.186 -3.976 1.00 96.62 184 ALA A C 1
ATOM 1357 O O . ALA A 1 184 ? -1.171 -7.731 -3.937 1.00 96.62 184 ALA A O 1
ATOM 1358 N N . LEU A 1 185 ? -3.367 -7.433 -4.293 1.00 97.38 185 LEU A N 1
ATOM 1359 C CA . LEU A 1 185 ? -3.269 -6.019 -4.645 1.00 97.38 185 LEU A CA 1
ATOM 1360 C C . LEU A 1 185 ? -4.091 -5.173 -3.677 1.00 97.38 185 LEU A C 1
ATOM 1362 O O . LEU A 1 185 ? -5.319 -5.191 -3.728 1.00 97.38 185 LEU A O 1
ATOM 1366 N N . LEU A 1 186 ? -3.419 -4.386 -2.840 1.00 97.62 186 LEU A N 1
ATOM 1367 C CA . LEU A 1 186 ? -4.042 -3.322 -2.057 1.00 97.62 186 LEU A CA 1
ATOM 1368 C C . LEU A 1 186 ? -3.956 -2.003 -2.834 1.00 97.62 186 LEU A C 1
ATOM 1370 O O . LEU A 1 186 ? -2.864 -1.518 -3.127 1.00 97.62 186 LEU A O 1
ATOM 1374 N N . MET A 1 187 ? -5.100 -1.400 -3.151 1.00 96.38 187 MET A N 1
ATOM 1375 C CA . MET A 1 187 ? -5.170 -0.133 -3.880 1.00 96.38 187 MET A CA 1
ATOM 1376 C C . MET A 1 187 ? -5.957 0.900 -3.080 1.00 96.38 187 MET A C 1
ATOM 1378 O O . MET A 1 187 ? -7.157 0.740 -2.860 1.00 96.38 187 MET A O 1
ATOM 1382 N N . THR A 1 188 ? -5.304 1.999 -2.699 1.00 94.62 188 THR A N 1
ATOM 1383 C CA . THR A 1 188 ? -5.958 3.129 -2.028 1.00 94.62 188 THR A CA 1
ATOM 1384 C C . THR A 1 188 ? -6.226 4.263 -3.020 1.00 94.62 188 THR A C 1
ATOM 1386 O O . THR A 1 188 ? -5.364 4.637 -3.819 1.00 94.62 188 THR A O 1
ATOM 1389 N N . SER A 1 189 ? -7.435 4.832 -3.011 1.00 93.25 189 SER A N 1
ATOM 1390 C CA . SER A 1 189 ? -7.762 5.964 -3.888 1.00 93.25 189 SER A CA 1
ATOM 1391 C C . SER A 1 189 ? -8.850 6.868 -3.316 1.00 93.25 189 SER A C 1
ATOM 1393 O O . SER A 1 189 ? -9.786 6.426 -2.657 1.00 93.25 189 SER A O 1
ATOM 1395 N N . ASN A 1 190 ? -8.761 8.160 -3.638 1.00 92.44 190 ASN A N 1
ATOM 1396 C CA . ASN A 1 190 ? -9.819 9.137 -3.375 1.00 92.44 190 ASN A CA 1
ATOM 1397 C C . ASN A 1 190 ? -10.740 9.396 -4.571 1.00 92.44 190 ASN A C 1
ATOM 1399 O O . ASN A 1 190 ? -11.566 10.311 -4.536 1.00 92.44 190 ASN A O 1
ATOM 1403 N N . LYS A 1 191 ? -10.584 8.604 -5.633 1.00 92.12 191 LYS A N 1
ATOM 1404 C CA . LYS A 1 191 ? -11.386 8.627 -6.855 1.00 92.12 191 LYS A CA 1
ATOM 1405 C C . LYS A 1 191 ? -11.710 7.203 -7.288 1.00 92.12 191 LYS A C 1
ATOM 1407 O O . LYS A 1 191 ? -10.927 6.284 -7.071 1.00 92.12 191 LYS A O 1
ATOM 1412 N N . ALA A 1 192 ? -12.843 7.047 -7.961 1.00 94.00 192 ALA A N 1
ATOM 1413 C CA . ALA A 1 192 ? -13.301 5.760 -8.473 1.00 94.00 192 ALA A CA 1
ATOM 1414 C C . ALA A 1 192 ? -12.610 5.323 -9.781 1.00 94.00 192 ALA A C 1
ATOM 1416 O O . ALA A 1 192 ? -12.948 4.276 -10.314 1.00 94.00 192 ALA A O 1
ATOM 1417 N N . ASP A 1 193 ? -11.678 6.109 -10.324 1.00 94.44 193 ASP A N 1
ATOM 1418 C CA . ASP A 1 193 ? -11.096 5.920 -11.659 1.00 94.44 193 ASP A CA 1
ATOM 1419 C C . ASP A 1 193 ? -10.301 4.613 -11.797 1.00 94.44 193 ASP A C 1
ATOM 1421 O O . ASP A 1 193 ? -10.570 3.835 -12.708 1.00 94.44 193 ASP A O 1
ATOM 1425 N N . VAL A 1 194 ? -9.365 4.339 -10.883 1.00 96.25 194 VAL A N 1
ATOM 1426 C CA . VAL A 1 194 ? -8.567 3.097 -10.916 1.00 96.25 194 VAL A CA 1
ATOM 1427 C C . VAL A 1 194 ? -9.441 1.874 -10.637 1.00 96.25 194 VAL A C 1
ATOM 1429 O O . VAL A 1 194 ? -9.325 0.870 -11.335 1.00 96.25 194 VAL A O 1
ATOM 1432 N N . TYR A 1 195 ? -10.352 1.975 -9.663 1.00 96.88 195 TYR A N 1
ATOM 1433 C CA . TYR A 1 195 ? -11.339 0.934 -9.362 1.00 96.88 195 TYR A CA 1
ATOM 1434 C C . TYR A 1 195 ? -12.178 0.591 -10.600 1.00 96.88 195 TYR A C 1
ATOM 1436 O O . TYR A 1 195 ? -12.187 -0.552 -11.045 1.00 96.88 195 TYR A O 1
ATOM 1444 N N . ALA A 1 196 ? -12.815 1.591 -11.212 1.00 96.50 196 ALA A N 1
ATOM 1445 C CA . ALA A 1 196 ? -13.674 1.395 -12.375 1.00 96.50 196 ALA A CA 1
ATOM 1446 C C . ALA A 1 196 ? -12.912 0.825 -13.581 1.00 96.50 196 ALA A C 1
ATOM 1448 O O . ALA A 1 196 ? -13.470 0.029 -14.332 1.00 96.50 196 ALA A O 1
ATOM 1449 N N . ALA A 1 197 ? -11.646 1.212 -13.762 1.00 97.62 197 ALA A N 1
ATOM 1450 C CA . ALA A 1 197 ? -10.822 0.726 -14.863 1.00 97.62 197 ALA A CA 1
ATOM 1451 C C . ALA A 1 197 ? -10.361 -0.731 -14.689 1.00 97.62 197 ALA A C 1
ATOM 1453 O O . ALA A 1 197 ? -10.210 -1.426 -15.688 1.00 97.62 197 ALA A O 1
ATOM 1454 N N . THR A 1 198 ? -10.145 -1.185 -13.449 1.00 98.12 198 THR A N 1
ATOM 1455 C CA . THR A 1 198 ? -9.446 -2.457 -13.163 1.00 98.12 198 THR A CA 1
ATOM 1456 C C . THR A 1 198 ? -10.333 -3.527 -12.523 1.00 98.12 198 THR A C 1
ATOM 1458 O O . THR A 1 198 ? -9.952 -4.691 -12.466 1.00 98.12 198 THR A O 1
ATOM 1461 N N . LEU A 1 199 ? -11.545 -3.189 -12.071 1.00 97.50 199 LEU A N 1
ATOM 1462 C CA . LEU A 1 199 ? -12.430 -4.135 -11.382 1.00 97.50 199 LEU A CA 1
ATOM 1463 C C . LEU A 1 199 ? -12.678 -5.410 -12.200 1.00 97.50 199 LEU A C 1
ATOM 1465 O O . LEU A 1 199 ? -12.504 -6.522 -11.709 1.00 97.50 199 LEU A O 1
ATOM 1469 N N . ALA A 1 200 ? -13.083 -5.254 -13.463 1.00 97.94 200 ALA A N 1
ATOM 1470 C CA . ALA A 1 200 ? -13.486 -6.383 -14.296 1.00 97.94 200 ALA A CA 1
ATOM 1471 C C . ALA A 1 200 ? -12.314 -7.308 -14.663 1.00 97.94 200 ALA A C 1
ATOM 1473 O O . ALA A 1 200 ? -12.518 -8.507 -14.846 1.00 97.94 200 ALA A O 1
ATOM 1474 N N . SER A 1 201 ? -11.103 -6.769 -14.820 1.00 97.50 201 SER A N 1
ATOM 1475 C CA . SER A 1 201 ? -9.888 -7.549 -15.079 1.00 97.50 201 SER A CA 1
ATOM 1476 C C . SER A 1 201 ? -9.415 -8.271 -13.827 1.00 97.50 201 SER A C 1
ATOM 1478 O O . SER A 1 201 ? -9.190 -9.480 -13.889 1.00 97.50 201 SER A O 1
ATOM 1480 N N . ARG A 1 202 ? -9.363 -7.581 -12.684 1.00 97.88 202 ARG A N 1
ATOM 1481 C CA . ARG A 1 202 ? -8.973 -8.178 -11.401 1.00 97.88 202 ARG A CA 1
ATOM 1482 C C . ARG A 1 202 ? -9.942 -9.258 -10.929 1.00 97.88 202 ARG A C 1
ATOM 1484 O O . ARG A 1 202 ? -9.483 -10.302 -10.475 1.00 97.88 202 ARG A O 1
ATOM 1491 N N . ALA A 1 203 ? -11.245 -9.090 -11.161 1.00 97.56 203 ALA A N 1
ATOM 1492 C CA . ALA A 1 203 ? -12.259 -10.102 -10.848 1.00 97.56 203 ALA A CA 1
ATOM 1493 C C . ALA A 1 203 ? -12.107 -11.416 -11.642 1.00 97.56 203 ALA A C 1
ATOM 1495 O O . ALA A 1 203 ? -12.677 -12.435 -11.261 1.00 97.56 203 ALA A O 1
ATOM 1496 N N . ARG A 1 204 ? -11.346 -11.427 -12.750 1.00 97.75 204 ARG A N 1
ATOM 1497 C CA . ARG A 1 204 ? -11.002 -12.669 -13.471 1.00 97.75 204 ARG A CA 1
ATOM 1498 C C . ARG A 1 204 ? -9.811 -13.411 -12.861 1.00 97.75 204 ARG A C 1
ATOM 1500 O O . ARG A 1 204 ? -9.580 -14.559 -13.228 1.00 97.75 204 ARG A O 1
ATOM 1507 N N . ILE A 1 205 ? -9.040 -12.756 -11.995 1.00 96.44 205 ILE A N 1
ATOM 1508 C CA . ILE A 1 205 ? -7.816 -13.294 -11.386 1.00 96.44 205 ILE A CA 1
ATOM 1509 C C . ILE A 1 205 ? -8.102 -13.820 -9.975 1.00 96.44 205 ILE A C 1
ATOM 1511 O O . ILE A 1 205 ? -7.635 -14.904 -9.628 1.00 96.44 205 ILE A O 1
ATOM 1515 N N . GLY A 1 206 ? -8.863 -13.066 -9.184 1.00 96.75 206 GLY A N 1
ATOM 1516 C CA . GLY A 1 206 ? -9.213 -13.392 -7.803 1.00 96.75 206 GLY A CA 1
ATOM 1517 C C . GLY A 1 206 ? -10.447 -12.622 -7.340 1.00 96.75 206 GLY A C 1
ATOM 1518 O O . GLY A 1 206 ? -11.105 -11.942 -8.131 1.00 96.75 206 GLY A O 1
ATOM 1519 N N . THR A 1 207 ? -10.761 -12.717 -6.052 1.00 97.88 207 THR A N 1
ATOM 1520 C CA . THR A 1 207 ? -11.885 -11.989 -5.456 1.00 97.88 207 THR A CA 1
ATOM 1521 C C . THR A 1 207 ? -11.550 -10.503 -5.361 1.00 97.88 207 THR A C 1
ATOM 1523 O O . THR A 1 207 ? -10.438 -10.115 -5.000 1.00 97.88 207 THR A O 1
ATOM 1526 N N . THR A 1 208 ? -12.514 -9.645 -5.686 1.00 97.94 208 THR A N 1
ATOM 1527 C CA . THR A 1 208 ? -12.372 -8.192 -5.548 1.00 97.94 208 THR A CA 1
ATOM 1528 C C . THR A 1 208 ? -13.163 -7.704 -4.344 1.00 97.94 208 THR A C 1
ATOM 1530 O O . THR A 1 208 ? -14.391 -7.747 -4.341 1.00 97.94 208 THR A O 1
ATOM 1533 N N . TRP A 1 209 ? -12.447 -7.209 -3.347 1.00 98.31 209 TRP A N 1
ATOM 1534 C CA . TRP A 1 209 ? -12.959 -6.611 -2.125 1.00 98.31 209 TRP A CA 1
ATOM 1535 C C . TRP A 1 209 ? -12.957 -5.091 -2.263 1.00 98.31 209 TRP A C 1
ATOM 1537 O O . TRP A 1 209 ? -12.033 -4.506 -2.832 1.00 98.31 209 TRP A O 1
ATOM 1547 N N . VAL A 1 210 ? -13.989 -4.427 -1.752 1.00 97.56 210 VAL A N 1
ATOM 1548 C CA . VAL A 1 210 ? -14.098 -2.966 -1.812 1.00 97.56 210 VAL A CA 1
ATOM 1549 C C . VAL A 1 210 ? -14.582 -2.462 -0.472 1.00 97.56 210 VAL A C 1
ATOM 1551 O O . VAL A 1 210 ? -15.639 -2.890 -0.022 1.00 97.56 210 VAL A O 1
ATOM 1554 N N . LEU A 1 211 ? -13.856 -1.519 0.122 1.00 96.44 211 LEU A N 1
ATOM 1555 C CA . LEU A 1 211 ? -14.305 -0.752 1.277 1.00 96.44 211 LEU A CA 1
ATOM 1556 C C . LEU A 1 211 ? -14.461 0.713 0.857 1.00 96.44 211 LEU A C 1
ATOM 1558 O O . LEU A 1 211 ? -13.480 1.403 0.583 1.00 96.44 211 LEU A O 1
ATOM 1562 N N . ASP A 1 212 ? -15.712 1.175 0.784 1.00 94.88 212 ASP A N 1
ATOM 1563 C CA . ASP A 1 212 ? -16.080 2.535 0.367 1.00 94.88 212 ASP A CA 1
ATOM 1564 C C . ASP A 1 212 ? -16.980 3.196 1.419 1.00 94.88 212 ASP A C 1
ATOM 1566 O O . ASP A 1 212 ? -18.183 3.398 1.233 1.00 94.88 212 ASP A O 1
ATOM 1570 N N . THR A 1 213 ? -16.388 3.533 2.565 1.00 90.56 213 THR A N 1
ATOM 1571 C CA . THR A 1 213 ? -17.114 4.112 3.709 1.00 90.56 213 THR A CA 1
ATOM 1572 C C . THR A 1 213 ? -17.686 5.501 3.416 1.00 90.56 213 THR A C 1
ATOM 1574 O O . THR A 1 213 ? -18.578 5.958 4.126 1.00 90.56 213 THR A O 1
ATOM 1577 N N . GLN A 1 214 ? -17.205 6.183 2.370 1.00 88.88 214 GLN A N 1
ATOM 1578 C CA . GLN A 1 214 ? -17.568 7.568 2.046 1.00 88.88 214 GLN A CA 1
ATOM 1579 C C . GLN A 1 214 ? -18.267 7.736 0.684 1.00 88.88 214 GLN A C 1
ATOM 1581 O O . GLN A 1 214 ? -18.528 8.876 0.268 1.00 88.88 214 GLN A O 1
ATOM 1586 N N . GLY A 1 215 ? -18.576 6.641 -0.017 1.00 90.88 215 GLY A N 1
ATOM 1587 C CA . GLY A 1 215 ? -19.264 6.655 -1.309 1.00 90.88 215 GLY A CA 1
ATOM 1588 C C . GLY A 1 215 ? -18.463 7.362 -2.410 1.00 90.88 215 GLY A C 1
ATOM 1589 O O . GLY A 1 215 ? -18.982 8.241 -3.097 1.00 90.88 215 GLY A O 1
ATOM 1590 N N . VAL A 1 216 ? -17.175 7.062 -2.542 1.00 92.75 216 VAL A N 1
ATOM 1591 C CA . VAL A 1 216 ? -16.312 7.531 -3.634 1.00 92.75 216 VAL A CA 1
ATOM 1592 C C . VAL A 1 216 ? -16.727 6.900 -4.962 1.00 92.75 216 VAL A C 1
ATOM 1594 O O . VAL A 1 216 ? -16.821 7.608 -5.962 1.00 92.75 216 VAL A O 1
ATOM 1597 N N . ALA A 1 217 ? -16.980 5.591 -4.967 1.00 94.62 217 ALA A N 1
ATOM 1598 C CA . ALA A 1 217 ? -17.451 4.840 -6.129 1.00 94.62 217 ALA A CA 1
ATOM 1599 C C . ALA A 1 217 ? -18.947 4.499 -6.045 1.00 94.62 217 ALA A C 1
ATOM 1601 O O . ALA A 1 217 ? -19.492 3.985 -7.017 1.00 94.62 217 ALA A O 1
ATOM 1602 N N . GLN A 1 218 ? -19.607 4.823 -4.922 1.00 93.69 218 GLN A N 1
ATOM 1603 C CA . GLN A 1 218 ? -21.036 4.554 -4.688 1.00 93.69 218 GLN A CA 1
ATOM 1604 C C . GLN A 1 218 ? -21.365 3.059 -4.818 1.00 93.69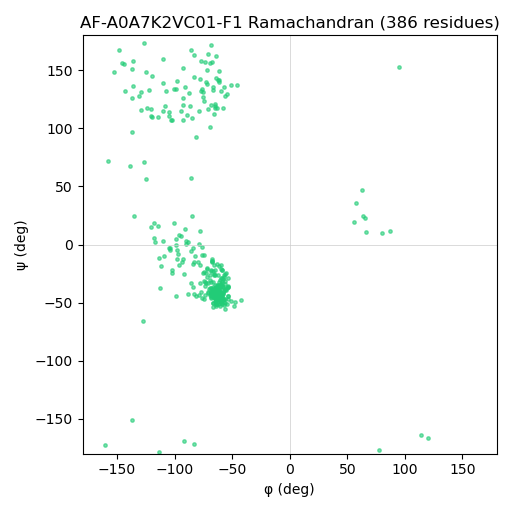 218 GLN A C 1
ATOM 1606 O O . GLN A 1 218 ? -22.422 2.683 -5.323 1.00 93.69 218 GLN A O 1
ATOM 1611 N N . VAL A 1 219 ? -20.436 2.205 -4.383 1.00 94.00 219 VAL A N 1
ATOM 1612 C CA . VAL A 1 219 ? -20.617 0.754 -4.437 1.00 94.00 219 VAL A CA 1
ATOM 1613 C C . VAL A 1 219 ? -21.646 0.291 -3.413 1.00 94.00 219 VAL A C 1
ATOM 1615 O O . VAL A 1 219 ? -21.795 0.870 -2.333 1.00 94.00 219 VAL A O 1
ATOM 1618 N N . GLU A 1 220 ? -22.335 -0.793 -3.745 1.00 93.38 220 GLU A N 1
ATOM 1619 C CA . GLU A 1 220 ? -23.087 -1.554 -2.758 1.00 93.38 220 GLU A CA 1
ATOM 1620 C C . GLU A 1 220 ? -22.111 -2.337 -1.866 1.00 93.38 220 GLU A C 1
ATOM 1622 O O . GLU A 1 220 ? -21.108 -2.870 -2.343 1.00 93.38 220 GLU A O 1
ATOM 1627 N N . ARG A 1 221 ? -22.381 -2.391 -0.557 1.00 95.38 221 ARG A N 1
ATOM 1628 C CA . ARG A 1 221 ? -21.532 -3.117 0.395 1.00 95.38 221 ARG A CA 1
ATOM 1629 C C . ARG A 1 221 ? -21.632 -4.621 0.139 1.00 95.38 221 ARG A C 1
ATOM 1631 O O . ARG A 1 221 ? -22.706 -5.193 0.284 1.00 95.38 221 ARG A O 1
ATOM 1638 N N . GLN A 1 222 ? -20.499 -5.250 -0.169 1.00 95.88 222 GLN A N 1
ATOM 1639 C CA . GLN A 1 222 ? -20.398 -6.690 -0.459 1.00 95.88 222 GLN A CA 1
ATOM 1640 C C . GLN A 1 222 ? -19.522 -7.461 0.537 1.00 95.88 222 GLN A C 1
ATOM 1642 O O . GLN A 1 222 ? -19.340 -8.664 0.391 1.00 95.88 222 GLN A O 1
ATOM 1647 N N . MET A 1 223 ? -18.988 -6.786 1.552 1.00 97.44 223 MET A N 1
ATOM 1648 C CA . MET A 1 223 ? -18.151 -7.387 2.587 1.00 97.44 223 MET A CA 1
ATOM 1649 C C . MET A 1 223 ? -18.326 -6.666 3.920 1.00 97.44 223 MET A C 1
ATOM 1651 O O . MET A 1 223 ? -18.856 -5.552 3.978 1.00 97.44 223 MET A O 1
ATOM 1655 N N . TRP A 1 224 ? -17.818 -7.284 4.976 1.00 97.62 224 TRP A N 1
ATOM 1656 C CA . TRP A 1 224 ? -17.533 -6.623 6.244 1.00 97.62 224 TRP A CA 1
ATOM 1657 C C . TRP A 1 224 ? -16.167 -7.075 6.760 1.00 97.62 224 TRP A C 1
ATOM 1659 O O . TRP A 1 224 ? -15.660 -8.117 6.352 1.00 97.62 224 TRP A O 1
ATOM 1669 N N . TRP A 1 225 ? -15.553 -6.288 7.630 1.00 97.81 225 TRP A N 1
ATOM 1670 C CA . TRP A 1 225 ? -14.260 -6.585 8.236 1.00 97.81 225 TRP A CA 1
ATOM 1671 C C . TRP A 1 225 ? -14.392 -6.595 9.756 1.00 97.81 225 TRP A C 1
ATOM 1673 O O . TRP A 1 225 ? -14.978 -5.692 10.343 1.00 97.81 225 TRP A O 1
ATOM 1683 N N . ASP A 1 226 ? -13.854 -7.617 10.407 1.00 97.12 226 ASP A N 1
ATOM 1684 C CA . ASP A 1 226 ? -13.813 -7.659 11.864 1.00 97.12 226 ASP A CA 1
ATOM 1685 C C . ASP A 1 226 ? -12.639 -6.822 12.381 1.00 97.12 226 ASP A C 1
ATOM 1687 O O . ASP A 1 226 ? -11.512 -7.306 12.488 1.00 97.12 226 ASP A O 1
ATOM 1691 N N . MET A 1 227 ? -12.891 -5.547 12.679 1.00 95.62 227 MET A N 1
ATOM 1692 C CA . MET A 1 227 ? -11.838 -4.671 13.196 1.00 95.62 227 MET A CA 1
ATOM 1693 C C . MET A 1 227 ? -11.398 -5.044 14.618 1.00 95.62 227 MET A C 1
ATOM 1695 O O . MET A 1 227 ? -10.257 -4.774 14.977 1.00 95.62 227 MET A O 1
ATOM 1699 N N . ILE A 1 228 ? -12.270 -5.668 15.423 1.00 97.88 228 ILE A N 1
ATOM 1700 C CA . ILE A 1 228 ? -11.936 -6.068 16.800 1.00 97.88 228 ILE A CA 1
ATOM 1701 C C . ILE A 1 228 ? -10.961 -7.244 16.797 1.00 97.88 228 ILE A C 1
ATOM 1703 O O . ILE A 1 228 ? -10.119 -7.325 17.685 1.00 97.88 228 ILE A O 1
ATOM 1707 N N . ALA A 1 229 ? -10.979 -8.086 15.760 1.00 96.38 229 ALA A N 1
ATOM 1708 C CA . ALA A 1 229 ? -9.970 -9.129 15.589 1.00 96.38 229 ALA A CA 1
ATOM 1709 C C . ALA A 1 229 ? -8.528 -8.581 15.536 1.00 96.38 229 ALA A C 1
ATOM 1711 O O . ALA A 1 229 ? -7.610 -9.267 15.964 1.00 96.38 229 ALA A O 1
ATOM 1712 N N . GLN A 1 230 ? -8.307 -7.337 15.082 1.00 95.75 230 GLN A N 1
ATOM 1713 C CA . GLN A 1 230 ? -6.966 -6.722 15.122 1.00 95.75 230 GLN A CA 1
ATOM 1714 C C . GLN A 1 230 ? -6.486 -6.416 16.537 1.00 95.75 230 GLN A C 1
ATOM 1716 O O . GLN A 1 230 ? -5.291 -6.287 16.777 1.00 95.75 230 GLN A O 1
ATOM 1721 N N . ALA A 1 231 ? -7.413 -6.296 17.480 1.00 97.50 231 ALA A N 1
ATOM 1722 C CA . ALA A 1 231 ? -7.100 -6.089 18.874 1.00 97.50 231 ALA A CA 1
ATOM 1723 C C . ALA A 1 231 ? -6.836 -7.413 19.599 1.00 97.50 231 ALA A C 1
ATOM 1725 O O . ALA A 1 231 ? -7.023 -7.436 20.804 1.00 97.50 231 ALA A O 1
ATOM 1726 N N . GLU A 1 232 ? -6.431 -8.497 18.919 1.00 96.81 232 GLU A N 1
ATOM 1727 C CA . GLU A 1 232 ? -6.042 -9.775 19.544 1.00 96.81 232 GLU A CA 1
ATOM 1728 C C . GLU A 1 232 ? -4.836 -9.633 20.480 1.00 96.81 232 GLU A C 1
ATOM 1730 O O . GLU A 1 232 ? -4.791 -10.255 21.548 1.00 96.81 232 GLU A O 1
ATOM 1735 N N . THR A 1 233 ? -3.885 -8.777 20.111 1.00 97.31 233 THR A N 1
ATOM 1736 C CA . THR A 1 233 ? -2.712 -8.438 20.918 1.00 97.31 233 THR A CA 1
ATOM 1737 C C . THR A 1 233 ? -2.810 -7.001 21.424 1.00 97.31 233 THR A C 1
ATOM 1739 O O . THR A 1 233 ? -3.538 -6.177 20.864 1.00 97.31 233 THR A O 1
ATOM 1742 N N . LEU A 1 234 ? -2.061 -6.680 22.485 1.00 97.25 234 LEU A N 1
ATOM 1743 C CA . LEU A 1 234 ? -1.959 -5.302 22.974 1.00 97.25 234 LEU A CA 1
ATOM 1744 C C . LEU A 1 234 ? -1.402 -4.366 21.891 1.00 97.25 234 LEU A C 1
ATOM 1746 O O . LEU A 1 234 ? -1.995 -3.324 21.634 1.00 97.25 234 LEU A O 1
ATOM 1750 N N . GLU A 1 235 ? -0.341 -4.782 21.193 1.00 97.31 235 GLU A N 1
ATOM 1751 C CA . GLU A 1 235 ? 0.236 -4.022 20.074 1.00 97.31 235 GLU A CA 1
ATOM 1752 C C . GLU A 1 235 ? -0.799 -3.784 18.961 1.00 97.31 235 GLU A C 1
ATOM 1754 O O . GLU A 1 235 ? -0.938 -2.669 18.460 1.00 97.31 235 GLU A O 1
ATOM 1759 N N . GLY A 1 236 ? -1.580 -4.806 18.598 1.00 97.56 236 GLY A N 1
ATOM 1760 C CA . GLY A 1 236 ? -2.647 -4.674 17.608 1.00 97.56 236 GLY A CA 1
ATOM 1761 C C . GLY A 1 236 ? -3.739 -3.686 18.038 1.00 97.56 236 GLY A C 1
ATOM 1762 O O . GLY A 1 236 ? -4.186 -2.862 17.237 1.00 97.56 236 GLY A O 1
ATOM 1763 N N . ALA A 1 237 ? -4.113 -3.686 19.322 1.00 97.94 237 ALA A N 1
ATOM 1764 C CA . ALA A 1 237 ? -5.061 -2.725 19.885 1.00 97.94 237 ALA A CA 1
ATOM 1765 C C . ALA A 1 237 ? -4.510 -1.286 19.902 1.00 97.94 237 ALA A C 1
ATOM 1767 O O . ALA A 1 237 ? -5.238 -0.353 19.557 1.00 97.94 237 ALA A O 1
ATOM 1768 N N . GLU A 1 238 ? -3.232 -1.099 20.249 1.00 97.62 238 GLU A N 1
ATOM 1769 C CA . GLU A 1 238 ? -2.529 0.192 20.197 1.00 97.62 238 GLU A CA 1
ATOM 1770 C C . GLU A 1 238 ? -2.496 0.753 18.774 1.00 97.62 238 GLU A C 1
ATOM 1772 O O . GLU A 1 238 ? -2.885 1.903 18.543 1.00 97.62 238 GLU A O 1
ATOM 1777 N N . ARG A 1 239 ? -2.113 -0.075 17.795 1.00 97.19 239 ARG A N 1
ATOM 1778 C CA . ARG A 1 239 ? -2.127 0.299 16.375 1.00 97.19 239 ARG A CA 1
ATOM 1779 C C . ARG A 1 239 ? -3.529 0.677 15.920 1.00 97.19 239 ARG A C 1
ATOM 1781 O O . ARG A 1 239 ? -3.708 1.756 15.352 1.00 97.19 239 ARG A O 1
ATOM 1788 N N . LEU A 1 240 ? -4.530 -0.153 16.223 1.00 97.62 240 LEU A N 1
ATOM 1789 C CA . LEU A 1 240 ? -5.925 0.112 15.880 1.00 97.62 240 LEU A CA 1
ATOM 1790 C C . LEU A 1 240 ? -6.398 1.454 16.450 1.00 97.62 240 LEU A C 1
ATOM 1792 O O . LEU A 1 240 ? -6.931 2.280 15.708 1.00 97.62 240 LEU A O 1
ATOM 1796 N N . ALA A 1 241 ? -6.168 1.700 17.742 1.00 97.31 241 ALA A N 1
ATOM 1797 C CA . ALA A 1 241 ? -6.527 2.952 18.400 1.00 97.31 241 ALA A CA 1
ATOM 1798 C C . ALA A 1 241 ? -5.808 4.161 17.785 1.00 97.31 241 ALA A C 1
ATOM 1800 O O . ALA A 1 241 ? -6.439 5.200 17.565 1.00 97.31 241 ALA A O 1
ATOM 1801 N N . SER A 1 242 ? -4.528 4.024 17.429 1.00 96.06 242 SER A N 1
ATOM 1802 C CA . SER A 1 242 ? -3.730 5.115 16.858 1.00 96.06 242 SER A CA 1
ATOM 1803 C C . SER A 1 242 ? -4.331 5.707 15.570 1.00 96.06 242 SER A C 1
ATOM 1805 O O . SER A 1 242 ? -4.326 6.932 15.387 1.00 96.06 242 SER A O 1
ATOM 1807 N N . HIS A 1 243 ? -4.946 4.873 14.718 1.00 95.31 243 HIS A N 1
ATOM 1808 C CA . HIS A 1 243 ? -5.609 5.315 13.479 1.00 95.31 243 HIS A CA 1
ATOM 1809 C C . HIS A 1 243 ? -6.820 6.219 13.748 1.00 95.31 243 HIS A C 1
ATOM 1811 O O . HIS A 1 243 ? -7.070 7.167 12.997 1.00 95.31 243 HIS A O 1
ATOM 1817 N N . PHE A 1 244 ? -7.555 5.968 14.838 1.00 95.00 244 PHE A N 1
ATOM 1818 C CA . PHE A 1 244 ? -8.679 6.805 15.271 1.00 95.00 244 PHE A CA 1
ATOM 1819 C C . PHE A 1 244 ? -8.206 8.066 15.997 1.00 95.00 244 PHE A C 1
ATOM 1821 O O . PHE A 1 244 ? -8.699 9.157 15.710 1.00 95.00 244 PHE A O 1
ATOM 1828 N N . VAL A 1 245 ? -7.225 7.951 16.895 1.00 93.69 245 VAL A N 1
ATOM 1829 C CA . VAL A 1 245 ? -6.692 9.090 17.665 1.00 93.69 245 VAL A CA 1
ATOM 1830 C C . VAL A 1 245 ? -6.062 10.143 16.753 1.00 93.69 245 VAL A C 1
ATOM 1832 O O . VAL A 1 245 ? -6.241 11.339 16.970 1.00 93.69 245 VAL A O 1
ATOM 1835 N N . THR A 1 246 ? -5.416 9.727 15.662 1.00 90.25 246 THR A N 1
ATOM 1836 C CA . THR A 1 246 ? -4.857 10.650 14.658 1.00 90.25 246 THR A CA 1
ATOM 1837 C C . THR A 1 246 ? -5.904 11.628 14.098 1.00 90.25 246 THR A C 1
ATOM 1839 O O . THR A 1 246 ? -5.548 12.724 13.677 1.00 90.25 246 THR A O 1
ATOM 1842 N N . GLN A 1 247 ? -7.202 11.293 14.136 1.00 84.25 247 GLN A N 1
ATOM 1843 C CA . GLN A 1 247 ? -8.276 12.187 13.677 1.00 84.25 247 GLN A CA 1
ATOM 1844 C C . GLN A 1 247 ? -8.537 13.379 14.609 1.00 84.25 247 GLN A C 1
ATOM 1846 O O . GLN A 1 247 ? -9.127 14.366 14.168 1.00 84.25 247 GLN A O 1
ATOM 1851 N N . ILE A 1 248 ? -8.141 13.288 15.882 1.00 86.50 248 ILE A N 1
ATOM 1852 C CA . ILE A 1 248 ? -8.336 14.345 16.890 1.00 86.50 248 ILE A CA 1
ATOM 1853 C C . ILE A 1 248 ? -7.030 15.038 17.288 1.00 86.50 248 ILE A C 1
ATOM 1855 O O . ILE A 1 248 ? -7.061 16.075 17.949 1.00 86.50 248 ILE A O 1
ATOM 1859 N N . THR A 1 249 ? -5.885 14.503 16.866 1.00 84.31 249 THR A N 1
ATOM 1860 C CA . THR A 1 249 ? -4.577 15.113 17.103 1.00 84.31 249 THR A CA 1
ATOM 1861 C C . THR A 1 249 ? -4.349 16.299 16.164 1.00 84.31 249 THR A C 1
ATOM 1863 O O . THR A 1 249 ? -4.557 16.217 14.954 1.00 84.31 249 THR A O 1
ATOM 1866 N N . SER A 1 250 ? -3.871 17.414 16.715 1.00 83.44 250 SER A N 1
ATOM 1867 C CA . SER A 1 250 ? -3.407 18.578 15.953 1.00 83.44 250 SER A CA 1
ATOM 1868 C C . SER A 1 250 ? -2.231 19.234 16.675 1.00 83.44 250 SER A C 1
ATOM 1870 O O . SER A 1 250 ? -2.124 19.103 17.890 1.00 83.44 250 SER A O 1
ATOM 1872 N N . GLU A 1 251 ? -1.371 19.967 15.960 1.00 77.81 251 GLU A N 1
ATOM 1873 C CA . GLU A 1 251 ? -0.183 20.622 16.550 1.00 77.81 251 GLU A CA 1
ATOM 1874 C C . GLU A 1 251 ? -0.513 21.619 17.674 1.00 77.81 251 GLU A C 1
ATOM 1876 O O . GLU A 1 251 ? 0.342 21.933 18.495 1.00 77.81 251 GLU A O 1
ATOM 1881 N N . GLN A 1 252 ? -1.744 22.136 17.703 1.00 77.38 252 GLN A N 1
ATOM 1882 C CA . GLN A 1 252 ? -2.202 23.117 18.690 1.00 77.38 252 GLN A CA 1
ATOM 1883 C C . GLN A 1 252 ? -2.973 22.484 19.855 1.00 77.38 252 GLN A C 1
ATOM 1885 O O . GLN A 1 252 ? -3.251 23.172 20.836 1.00 77.38 252 GLN A O 1
ATOM 1890 N N . ALA A 1 253 ? -3.361 21.212 19.741 1.00 79.00 253 ALA A N 1
ATOM 1891 C CA . ALA A 1 253 ? -4.114 20.520 20.778 1.00 79.00 253 ALA A CA 1
ATOM 1892 C C . ALA A 1 253 ? -3.170 19.973 21.852 1.00 79.00 253 ALA A C 1
ATOM 1894 O O . ALA A 1 253 ? -2.074 19.507 21.547 1.00 79.00 253 ALA A O 1
ATOM 1895 N N . ASP A 1 254 ? -3.620 20.005 23.105 1.00 85.62 254 ASP A N 1
ATOM 1896 C CA . ASP A 1 254 ? -2.896 19.397 24.219 1.00 85.62 254 ASP A CA 1
ATOM 1897 C C . ASP A 1 254 ? -2.795 17.869 24.007 1.00 85.62 254 ASP A C 1
ATOM 1899 O O . ASP A 1 254 ? -3.836 17.198 23.958 1.00 85.62 254 ASP A O 1
ATOM 1903 N N . PRO A 1 255 ? -1.572 17.309 23.879 1.00 88.44 255 PRO A N 1
ATOM 1904 C CA . PRO A 1 255 ? -1.355 15.881 23.649 1.00 88.44 255 PRO A CA 1
ATOM 1905 C C . PRO A 1 255 ? -1.927 14.979 24.744 1.00 88.44 255 PRO A C 1
ATOM 1907 O O . PRO A 1 255 ? -2.173 13.801 24.492 1.00 88.44 255 PRO A O 1
ATOM 1910 N N . PHE A 1 256 ? -2.156 15.513 25.948 1.00 88.50 256 PHE A N 1
ATOM 1911 C CA . PHE A 1 256 ? -2.769 14.769 27.044 1.00 88.50 256 PHE A CA 1
ATOM 1912 C C . PHE A 1 256 ? -4.105 14.134 26.629 1.00 88.50 256 PHE A C 1
ATOM 1914 O O . PHE A 1 256 ? -4.343 12.958 26.900 1.00 88.50 256 PHE A O 1
ATOM 1921 N N . TRP A 1 257 ? -4.962 14.882 25.925 1.00 90.00 257 TRP A N 1
ATOM 1922 C CA . TRP A 1 257 ? -6.303 14.410 25.575 1.00 90.00 257 TRP A CA 1
ATOM 1923 C C . TRP A 1 257 ? -6.296 13.307 24.523 1.00 90.00 257 TRP A C 1
ATOM 1925 O O . TRP A 1 257 ? -7.073 12.359 24.632 1.00 90.00 257 TRP A O 1
ATOM 1935 N N . SER A 1 258 ? -5.439 13.421 23.506 1.00 91.31 258 SER A N 1
ATOM 1936 C CA . SER A 1 258 ? -5.317 12.396 22.470 1.00 91.31 258 SER A CA 1
ATOM 1937 C C . SER A 1 258 ? -4.669 11.128 23.023 1.00 91.31 258 SER A C 1
ATOM 1939 O O . SER A 1 258 ? -5.141 10.038 22.704 1.00 91.31 258 SER A O 1
ATOM 1941 N N . GLN A 1 259 ? -3.671 11.257 23.904 1.00 91.69 259 GLN A N 1
ATOM 1942 C CA . GLN A 1 259 ? -3.044 10.119 24.575 1.00 91.69 259 GLN A CA 1
ATOM 1943 C C . GLN A 1 259 ? -4.038 9.382 25.479 1.00 91.69 259 GLN A C 1
ATOM 1945 O O . GLN A 1 259 ? -4.255 8.189 25.297 1.00 91.69 259 GLN A O 1
ATOM 1950 N N . ALA A 1 260 ? -4.717 10.094 26.384 1.00 92.75 260 ALA A N 1
ATOM 1951 C CA . ALA A 1 260 ? -5.673 9.482 27.307 1.00 92.75 260 ALA A CA 1
ATOM 1952 C C . ALA A 1 260 ? -6.874 8.851 26.578 1.00 92.75 260 ALA A C 1
ATOM 1954 O O . ALA A 1 260 ? -7.364 7.792 26.971 1.00 92.75 260 ALA A O 1
ATOM 1955 N N . ALA A 1 261 ? -7.343 9.472 25.488 1.00 94.12 261 ALA A N 1
ATOM 1956 C CA . ALA A 1 261 ? -8.360 8.876 24.625 1.00 94.12 261 ALA A CA 1
ATOM 1957 C C . ALA A 1 261 ? -7.851 7.601 23.935 1.00 94.12 261 ALA A C 1
ATOM 1959 O O . ALA A 1 261 ? -8.611 6.643 23.803 1.00 94.12 261 ALA A O 1
ATOM 1960 N N . GLY A 1 262 ? -6.586 7.583 23.507 1.00 95.25 262 GLY A N 1
ATOM 1961 C CA . GLY A 1 262 ? -5.926 6.403 22.958 1.00 95.25 262 GLY A CA 1
ATOM 1962 C C . GLY A 1 262 ? -5.864 5.259 23.958 1.00 95.25 262 GLY A C 1
ATOM 1963 O O . GLY A 1 262 ? -6.363 4.181 23.651 1.00 95.25 262 GLY A O 1
ATOM 1964 N N . ASP A 1 263 ? -5.354 5.510 25.163 1.00 95.12 263 ASP A N 1
ATOM 1965 C CA . ASP A 1 263 ? -5.239 4.503 26.225 1.00 95.12 263 ASP A CA 1
ATOM 1966 C C . ASP A 1 263 ? -6.611 3.894 26.572 1.00 95.12 263 ASP A C 1
ATOM 1968 O O . ASP A 1 263 ? -6.757 2.673 26.673 1.00 95.12 263 ASP A O 1
ATOM 1972 N N . LEU A 1 264 ? -7.653 4.732 26.668 1.00 96.88 264 LEU A N 1
ATOM 1973 C CA . LEU A 1 264 ? -9.028 4.265 26.855 1.00 96.88 264 LEU A CA 1
ATOM 1974 C C . LEU A 1 264 ? -9.486 3.375 25.690 1.00 96.88 264 LEU A C 1
ATOM 1976 O O . LEU A 1 264 ? -10.017 2.290 25.921 1.00 96.88 264 LEU A O 1
ATOM 1980 N N . LEU A 1 265 ? -9.285 3.802 24.439 1.00 97.69 265 LEU A N 1
ATOM 1981 C CA . LEU A 1 265 ? -9.674 3.014 23.265 1.00 97.69 265 LEU A CA 1
ATOM 1982 C C . LEU A 1 265 ? -8.945 1.667 23.204 1.00 97.69 265 LEU A C 1
ATOM 1984 O O . LEU A 1 265 ? -9.589 0.666 22.901 1.00 97.69 265 LEU A O 1
ATOM 1988 N N . VAL A 1 266 ? -7.653 1.619 23.540 1.00 98.25 266 VAL A N 1
ATOM 1989 C CA . VAL A 1 266 ? -6.881 0.369 23.639 1.00 98.25 266 VAL A CA 1
ATOM 1990 C C . VAL A 1 266 ? -7.542 -0.584 24.628 1.00 98.25 266 VAL A C 1
ATOM 1992 O O . VAL A 1 266 ? -7.858 -1.719 24.267 1.00 98.25 266 VAL A O 1
ATOM 1995 N N . GLY A 1 267 ? -7.833 -0.107 25.842 1.00 98.00 267 GLY A N 1
ATOM 1996 C CA . GLY A 1 267 ? -8.530 -0.891 26.858 1.00 98.00 267 GLY A CA 1
ATOM 1997 C C . GLY A 1 267 ? -9.882 -1.419 26.379 1.00 98.00 267 GLY A C 1
ATOM 1998 O O . GLY A 1 267 ? -10.176 -2.605 26.520 1.00 98.00 267 GLY A O 1
ATOM 1999 N N . LEU A 1 268 ? -10.702 -0.565 25.763 1.00 98.31 268 LEU A N 1
ATOM 2000 C CA . LEU A 1 268 ? -12.022 -0.970 25.279 1.00 98.31 268 LEU A CA 1
ATOM 2001 C C . LEU A 1 268 ? -11.945 -1.962 24.112 1.00 98.31 268 LEU A C 1
ATOM 2003 O O . LEU A 1 268 ? -12.737 -2.901 24.071 1.00 98.31 268 LEU A O 1
ATOM 2007 N N . PHE A 1 269 ? -11.000 -1.808 23.182 1.00 98.56 269 PHE A N 1
ATOM 2008 C CA . PHE A 1 269 ? -10.808 -2.781 22.104 1.00 98.56 269 PHE A CA 1
ATOM 2009 C C . PHE A 1 269 ? -10.338 -4.137 22.640 1.00 98.56 269 PHE A C 1
ATOM 2011 O O . PHE A 1 269 ? -10.873 -5.164 22.224 1.00 98.56 269 PHE A O 1
ATOM 2018 N N . ARG A 1 270 ? -9.415 -4.152 23.611 1.00 98.50 270 ARG A N 1
ATOM 2019 C CA . ARG A 1 270 ? -8.981 -5.382 24.295 1.00 98.50 270 ARG A CA 1
ATOM 2020 C C . ARG A 1 270 ? -10.119 -6.051 25.058 1.00 98.50 270 ARG A C 1
ATOM 2022 O O . ARG A 1 270 ? -10.292 -7.262 24.951 1.00 98.50 270 ARG A O 1
ATOM 2029 N N . ALA A 1 271 ? -10.935 -5.276 25.770 1.00 98.50 271 ALA A N 1
ATOM 2030 C CA . ALA A 1 271 ? -12.121 -5.794 26.443 1.00 98.50 271 ALA A CA 1
ATOM 2031 C C . ALA A 1 271 ? -13.108 -6.424 25.447 1.00 98.50 271 ALA A C 1
ATOM 2033 O O . ALA A 1 271 ? -13.595 -7.525 25.683 1.00 98.50 271 ALA A O 1
ATOM 2034 N N . ALA A 1 272 ? -13.367 -5.764 24.312 1.00 98.44 272 ALA A N 1
ATOM 2035 C CA . ALA A 1 272 ? -14.257 -6.288 23.277 1.00 98.44 272 ALA A CA 1
ATOM 2036 C C . ALA A 1 272 ? -13.716 -7.578 22.649 1.00 98.44 272 ALA A C 1
ATOM 2038 O O . ALA A 1 272 ? -14.494 -8.497 22.408 1.00 98.44 272 ALA A O 1
ATOM 2039 N N . TYR A 1 273 ? -12.401 -7.673 22.431 1.00 98.56 273 TYR A N 1
ATOM 2040 C CA . TYR A 1 273 ? -11.769 -8.899 21.946 1.00 98.56 273 TYR A CA 1
ATOM 2041 C C . TYR A 1 273 ? -12.000 -10.074 22.908 1.00 98.56 273 TYR A C 1
ATOM 2043 O O . TYR A 1 273 ? -12.478 -11.128 22.491 1.00 98.56 273 TYR A O 1
ATOM 2051 N N . TRP A 1 274 ? -11.732 -9.883 24.204 1.00 98.50 274 TRP A N 1
ATOM 2052 C CA . TRP A 1 274 ? -11.910 -10.932 25.215 1.00 98.50 274 TRP A CA 1
ATOM 2053 C C . TRP A 1 274 ? -13.369 -11.343 25.438 1.00 98.50 274 TRP A C 1
ATOM 2055 O O . TRP A 1 274 ? -13.635 -12.513 25.706 1.00 98.50 274 TRP A O 1
ATOM 2065 N N . ASP A 1 275 ? -14.310 -10.410 25.295 1.00 97.94 275 ASP A N 1
ATOM 2066 C C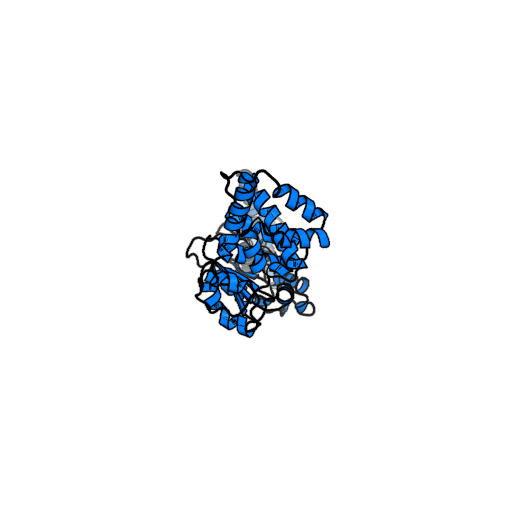A . ASP A 1 275 ? -15.750 -10.682 25.401 1.00 97.94 275 ASP A CA 1
ATOM 2067 C C . ASP A 1 275 ? -16.323 -11.384 24.153 1.00 97.94 275 ASP A C 1
ATOM 2069 O O . ASP A 1 275 ? -17.481 -11.796 24.145 1.00 97.94 275 ASP A O 1
ATOM 2073 N N . GLY A 1 276 ? -15.539 -11.507 23.071 1.00 97.12 276 GLY A N 1
ATOM 2074 C CA . GLY A 1 276 ? -16.047 -11.925 21.759 1.00 97.12 276 GLY A CA 1
ATOM 2075 C C . GLY A 1 276 ? -17.052 -10.924 21.171 1.00 97.12 276 GLY A C 1
ATOM 2076 O O . GLY A 1 276 ? -17.932 -11.300 20.393 1.00 97.12 276 GLY A O 1
ATOM 2077 N N . GLY A 1 277 ? -16.950 -9.664 21.597 1.00 97.00 277 GLY A N 1
ATOM 2078 C CA . GLY A 1 277 ? -17.823 -8.567 21.218 1.00 97.00 277 GLY A CA 1
ATOM 2079 C C . GLY A 1 277 ? -17.439 -7.925 19.888 1.00 97.00 277 GLY A C 1
ATOM 2080 O O . GLY A 1 277 ? -16.581 -8.382 19.136 1.00 97.00 277 GLY A O 1
ATOM 2081 N N . THR A 1 278 ? -18.102 -6.817 19.587 1.00 97.06 278 THR A N 1
ATOM 2082 C CA . THR A 1 278 ? -17.929 -6.055 18.351 1.00 97.06 278 THR A CA 1
ATOM 2083 C C . THR A 1 278 ? -17.635 -4.593 18.659 1.00 97.06 278 THR A C 1
ATOM 2085 O O . THR A 1 278 ? -17.769 -4.118 19.786 1.00 97.06 278 THR A O 1
ATOM 2088 N N . VAL A 1 279 ? -17.323 -3.808 17.629 1.00 96.88 279 VAL A N 1
ATOM 2089 C CA . VAL A 1 279 ? -17.171 -2.360 17.804 1.00 96.88 279 VAL A CA 1
ATOM 2090 C C . VAL A 1 279 ? -18.462 -1.674 18.290 1.00 96.88 279 VAL A C 1
ATOM 2092 O O . VAL A 1 279 ? -18.394 -0.588 18.860 1.00 96.88 279 VAL A O 1
ATOM 2095 N N . ARG A 1 280 ? -19.647 -2.300 18.159 1.00 96.69 280 ARG A N 1
ATOM 2096 C CA . ARG A 1 280 ? -20.882 -1.779 18.784 1.00 96.69 280 ARG A CA 1
ATOM 2097 C C . ARG A 1 280 ? -20.790 -1.765 20.304 1.00 96.69 280 ARG A C 1
ATOM 2099 O O . ARG A 1 280 ? -21.280 -0.819 20.915 1.00 96.69 280 ARG A O 1
ATOM 2106 N N . ASP A 1 281 ? -20.153 -2.768 20.896 1.00 97.81 281 ASP A N 1
ATOM 2107 C CA . ASP A 1 281 ? -19.977 -2.864 22.344 1.00 97.81 281 ASP A CA 1
ATOM 2108 C C . ASP A 1 281 ? -19.032 -1.766 22.834 1.00 97.81 281 ASP A C 1
ATOM 2110 O O . ASP A 1 281 ? -19.361 -1.042 23.770 1.00 97.81 281 ASP A O 1
ATOM 2114 N N . VAL A 1 282 ? -17.950 -1.510 22.093 1.00 97.69 282 VAL A N 1
ATOM 2115 C CA . VAL A 1 282 ? -17.051 -0.370 22.339 1.00 97.69 282 VAL A CA 1
ATOM 2116 C C . VAL A 1 282 ? -17.797 0.963 22.259 1.00 97.69 282 VAL A C 1
ATOM 2118 O O . VAL A 1 282 ? -17.681 1.796 23.157 1.00 97.69 282 VAL A O 1
ATOM 2121 N N . MET A 1 283 ? -18.611 1.171 21.219 1.00 96.81 283 MET A N 1
ATOM 2122 C CA . MET A 1 283 ? -19.417 2.391 21.071 1.00 96.81 283 MET A CA 1
ATOM 2123 C C . MET A 1 283 ? -20.440 2.554 22.206 1.00 96.81 283 MET A C 1
ATOM 2125 O O . MET A 1 283 ? -20.691 3.677 22.656 1.00 96.81 283 MET A O 1
ATOM 2129 N N . LYS A 1 284 ? -21.017 1.447 22.691 1.00 96.69 284 LYS A N 1
ATOM 2130 C CA . LYS A 1 284 ? -21.916 1.427 23.849 1.00 96.69 284 LYS A CA 1
ATOM 2131 C C . LYS A 1 284 ? -21.170 1.828 25.123 1.00 96.69 284 LYS A C 1
ATOM 2133 O O . LYS A 1 284 ? -21.631 2.732 25.811 1.00 96.69 284 LYS A O 1
ATOM 2138 N N . TRP A 1 285 ? -20.015 1.225 25.401 1.00 97.06 285 TRP A N 1
ATOM 2139 C CA . TRP A 1 285 ? -19.189 1.537 26.574 1.00 97.06 285 TRP A CA 1
ATOM 2140 C C . TRP A 1 285 ? -18.699 2.990 26.572 1.00 97.06 285 TRP A C 1
ATOM 2142 O O . TRP A 1 285 ? -18.762 3.666 27.591 1.00 97.06 285 TRP A O 1
ATOM 2152 N N . LEU A 1 286 ? -18.315 3.530 25.412 1.00 95.81 286 LEU A N 1
ATOM 2153 C CA . LEU A 1 286 ? -17.941 4.945 25.275 1.00 95.81 286 LEU A CA 1
ATOM 2154 C C . LEU A 1 286 ? -19.095 5.923 25.536 1.00 95.81 286 LEU A C 1
ATOM 2156 O O . LEU A 1 286 ? -18.857 7.106 25.784 1.00 95.81 286 LEU A O 1
ATOM 2160 N N . SER A 1 287 ? -20.341 5.467 25.418 1.00 92.94 287 SER A N 1
ATOM 2161 C CA . SER A 1 287 ? -21.520 6.313 25.612 1.00 92.94 287 SER A CA 1
ATOM 2162 C C . SER A 1 287 ? -21.925 6.444 27.081 1.00 92.94 287 SER A C 1
ATOM 2164 O O . SER A 1 287 ? -22.665 7.374 27.401 1.00 92.94 287 SER A O 1
ATOM 2166 N N . ASP A 1 288 ? -21.429 5.563 27.954 1.00 91.94 288 ASP A N 1
ATOM 2167 C CA . ASP A 1 288 ? -21.756 5.524 29.378 1.00 91.94 288 ASP A CA 1
ATOM 2168 C C . ASP A 1 288 ? -20.495 5.287 30.234 1.00 91.94 288 ASP A C 1
ATOM 2170 O O . ASP A 1 288 ? -20.094 4.139 30.430 1.00 91.94 288 ASP A O 1
ATOM 2174 N N . PRO A 1 289 ? -19.875 6.349 30.788 1.00 88.38 289 PRO A N 1
ATOM 2175 C CA . PRO A 1 289 ? -18.723 6.221 31.684 1.00 88.38 289 PRO A CA 1
ATOM 2176 C C . PRO A 1 289 ? -18.990 5.401 32.956 1.00 88.38 289 PRO A C 1
ATOM 2178 O O . PRO A 1 289 ? -18.042 4.972 33.612 1.00 88.38 289 PRO A O 1
ATOM 2181 N N . ALA A 1 290 ? -20.257 5.183 33.331 1.00 90.06 290 ALA A N 1
ATOM 2182 C CA . ALA A 1 290 ? -20.613 4.364 34.486 1.00 90.06 290 ALA A CA 1
ATOM 2183 C C . ALA A 1 290 ? -20.632 2.856 34.172 1.00 90.06 290 ALA A C 1
ATOM 2185 O O . ALA A 1 290 ? -20.735 2.045 35.099 1.00 90.06 290 ALA A O 1
ATOM 2186 N N . GLU A 1 291 ? -20.530 2.463 32.899 1.00 94.31 291 GLU A N 1
ATOM 2187 C CA . GLU A 1 291 ? -20.509 1.064 32.483 1.00 94.31 291 GLU A CA 1
ATOM 2188 C C . GLU A 1 291 ? -19.192 0.388 32.889 1.00 94.31 291 GLU A C 1
ATOM 2190 O O . GLU A 1 291 ? -18.103 0.731 32.431 1.00 94.31 291 GLU A O 1
ATOM 2195 N N . LYS A 1 292 ? -19.298 -0.621 33.759 1.00 93.44 292 LYS A N 1
ATOM 2196 C CA . LYS A 1 292 ? -18.152 -1.323 34.359 1.00 93.44 292 LYS A CA 1
ATOM 2197 C C . LYS A 1 292 ? -17.793 -2.622 33.646 1.00 93.44 292 LYS A C 1
ATOM 2199 O O . LYS A 1 292 ? -16.777 -3.229 33.984 1.00 93.44 292 LYS A O 1
ATOM 2204 N N . ALA A 1 293 ? -18.616 -3.076 32.699 1.00 96.81 293 ALA A N 1
ATOM 2205 C CA . ALA A 1 293 ? -18.364 -4.280 31.915 1.00 96.81 293 ALA A CA 1
ATOM 2206 C C . ALA A 1 293 ? -16.943 -4.343 31.317 1.00 96.81 293 ALA A C 1
ATOM 2208 O O . ALA A 1 293 ? -16.274 -5.339 31.606 1.00 96.81 293 ALA A O 1
ATOM 2209 N N . PRO A 1 294 ? -16.434 -3.327 30.582 1.00 97.19 294 PRO A N 1
ATOM 2210 C CA . PRO A 1 294 ? -15.114 -3.421 29.956 1.00 97.19 294 PRO A CA 1
ATOM 2211 C C . PRO A 1 294 ? -13.993 -3.596 30.981 1.00 97.19 294 PRO A C 1
ATOM 2213 O O . PRO A 1 294 ? -13.147 -4.470 30.824 1.00 97.19 294 PRO A O 1
ATOM 2216 N N . MET A 1 295 ? -14.030 -2.845 32.085 1.00 96.69 295 MET A N 1
ATOM 2217 C CA . MET A 1 295 ? -13.028 -2.968 33.147 1.00 96.69 295 MET A CA 1
ATOM 2218 C C . MET A 1 295 ? -13.088 -4.331 33.834 1.00 96.69 295 MET A C 1
ATOM 2220 O O . MET A 1 295 ? -12.051 -4.926 34.105 1.00 96.69 295 MET A O 1
ATOM 2224 N N . ARG A 1 296 ? -14.290 -4.874 34.076 1.00 97.31 296 ARG A N 1
ATOM 2225 C CA . ARG A 1 296 ? -14.441 -6.226 34.634 1.00 97.31 296 ARG A CA 1
ATOM 2226 C C . ARG A 1 296 ? -13.820 -7.285 33.721 1.00 97.31 296 ARG A C 1
ATOM 2228 O O . ARG A 1 296 ? -13.173 -8.191 34.236 1.00 97.31 296 ARG A O 1
ATOM 2235 N N . ILE A 1 297 ? -14.019 -7.171 32.408 1.00 98.31 297 ILE A N 1
ATOM 2236 C CA . ILE A 1 297 ? -13.415 -8.075 31.421 1.00 98.31 297 ILE A CA 1
ATOM 2237 C C . ILE A 1 297 ? -11.888 -7.928 31.452 1.00 98.31 297 ILE A C 1
ATOM 2239 O O . ILE A 1 297 ? -11.178 -8.921 31.600 1.00 98.31 297 ILE A O 1
ATOM 2243 N N . LEU A 1 298 ? -11.365 -6.698 31.420 1.00 97.81 298 LEU A N 1
ATOM 2244 C CA . LEU A 1 298 ? -9.921 -6.463 31.495 1.00 97.81 298 LEU A CA 1
ATOM 2245 C C . LEU A 1 298 ? -9.305 -7.012 32.784 1.00 97.81 298 LEU A C 1
ATOM 2247 O O . LEU A 1 298 ? -8.291 -7.689 32.715 1.00 97.81 298 LEU A O 1
ATOM 2251 N N . TYR A 1 299 ? -9.910 -6.817 33.956 1.00 98.06 299 TYR A N 1
ATOM 2252 C CA . TYR A 1 299 ? -9.367 -7.374 35.203 1.00 98.06 299 TYR A CA 1
ATOM 2253 C C . TYR A 1 299 ? -9.322 -8.910 35.220 1.00 98.06 299 TYR A C 1
ATOM 2255 O O . TYR A 1 299 ? -8.494 -9.485 35.927 1.00 98.06 299 TYR A O 1
ATOM 2263 N N . GLN A 1 300 ? -10.191 -9.584 34.461 1.00 98.25 300 GLN A N 1
ATOM 2264 C CA . GLN A 1 300 ? -10.196 -11.046 34.351 1.00 98.25 300 GLN A CA 1
ATOM 2265 C C . GLN A 1 300 ? -9.103 -11.577 33.417 1.00 98.25 300 GLN A C 1
ATOM 2267 O O . GLN A 1 300 ? -8.577 -12.660 33.667 1.00 98.25 300 GLN A O 1
ATOM 2272 N N . HIS A 1 301 ? -8.763 -10.829 32.364 1.00 98.00 301 HIS A N 1
ATOM 2273 C CA . HIS A 1 301 ? -7.889 -11.305 31.288 1.00 98.00 301 HIS A CA 1
ATOM 2274 C C . HIS A 1 301 ? -6.527 -10.593 31.225 1.00 98.00 301 HIS A C 1
ATOM 2276 O O . HIS A 1 301 ? -5.510 -11.233 30.972 1.00 98.00 301 HIS A O 1
ATOM 2282 N N . GLU A 1 302 ? -6.486 -9.286 31.488 1.00 97.75 302 GLU A N 1
ATOM 2283 C CA . GLU A 1 302 ? -5.312 -8.408 31.389 1.00 97.75 302 GLU A CA 1
ATOM 2284 C C . GLU A 1 302 ? -5.234 -7.411 32.564 1.00 97.75 302 GLU A C 1
ATOM 2286 O O . GLU A 1 302 ? -5.363 -6.199 32.371 1.00 97.75 302 GLU A O 1
ATOM 2291 N N . PRO A 1 303 ? -4.994 -7.876 33.805 1.00 97.31 303 PRO A N 1
ATOM 2292 C CA . PRO A 1 303 ? -5.074 -7.031 34.999 1.00 97.31 303 PRO A CA 1
ATOM 2293 C C . PRO A 1 303 ? -4.095 -5.849 34.995 1.00 97.31 303 PRO A C 1
ATOM 2295 O O . PRO A 1 303 ? -4.411 -4.800 35.541 1.00 97.31 303 PRO A O 1
ATOM 2298 N N . VAL A 1 304 ? -2.926 -5.980 34.357 1.00 97.12 304 VAL A N 1
ATOM 2299 C CA . VAL A 1 304 ? -1.960 -4.871 34.242 1.00 97.12 304 VAL A CA 1
ATOM 2300 C C . VAL A 1 304 ? -2.498 -3.756 33.343 1.00 97.12 304 VAL A C 1
ATOM 2302 O O . VAL A 1 304 ? -2.397 -2.587 33.702 1.00 97.12 304 VAL A O 1
ATOM 2305 N N . LEU A 1 305 ? -3.106 -4.108 32.205 1.00 96.62 305 LEU A N 1
ATOM 2306 C CA . LEU A 1 305 ? -3.758 -3.131 31.334 1.00 96.62 305 LEU A CA 1
ATOM 2307 C C . LEU A 1 305 ? -4.987 -2.531 32.023 1.00 96.62 305 LEU A C 1
ATOM 2309 O O . LEU A 1 305 ? -5.223 -1.333 31.914 1.00 96.62 305 LEU A O 1
ATOM 2313 N N . ALA A 1 306 ? -5.744 -3.346 32.764 1.00 96.44 306 ALA A N 1
ATOM 2314 C CA . ALA A 1 306 ? -6.880 -2.877 33.548 1.00 96.44 306 ALA A CA 1
ATOM 2315 C C . ALA A 1 306 ? -6.461 -1.785 34.544 1.00 96.44 306 ALA A C 1
ATOM 2317 O O . ALA A 1 306 ? -7.062 -0.721 34.548 1.00 96.44 306 ALA A O 1
ATOM 2318 N N . GLU A 1 307 ? -5.399 -2.002 35.328 1.00 95.50 307 GLU A N 1
ATOM 2319 C CA . GLU A 1 307 ? -4.850 -0.996 36.254 1.00 95.50 307 GLU A CA 1
ATOM 2320 C C . GLU A 1 307 ? -4.430 0.292 35.528 1.00 95.50 307 GLU A C 1
ATOM 2322 O O . GLU A 1 307 ? -4.712 1.393 35.996 1.00 95.50 307 GLU A O 1
ATOM 2327 N N . GLN A 1 308 ? -3.789 0.173 34.360 1.00 92.88 308 GLN A N 1
ATOM 2328 C CA . GLN A 1 308 ? -3.383 1.333 33.561 1.00 92.88 308 GLN A CA 1
ATOM 2329 C C . GLN A 1 308 ? -4.592 2.131 33.065 1.00 92.88 308 GLN A C 1
ATOM 2331 O O . GLN A 1 308 ? -4.662 3.337 33.298 1.00 92.88 308 GLN A O 1
ATOM 2336 N N . VAL A 1 309 ? -5.565 1.469 32.437 1.00 92.94 309 VAL A N 1
ATOM 2337 C CA . VAL A 1 309 ? -6.777 2.122 31.922 1.00 92.94 309 VAL A CA 1
ATOM 2338 C C . VAL A 1 309 ? -7.593 2.712 33.070 1.00 92.94 309 VAL A C 1
ATOM 2340 O O . VAL A 1 309 ? -8.048 3.848 32.946 1.00 92.94 309 VAL A O 1
ATOM 2343 N N . ASP A 1 310 ? -7.722 1.999 34.197 1.00 91.12 310 ASP A N 1
ATOM 2344 C CA . ASP A 1 310 ? -8.400 2.506 35.395 1.00 91.12 310 ASP A CA 1
ATOM 2345 C C . ASP A 1 310 ? -7.709 3.769 35.903 1.00 91.12 310 ASP A C 1
ATOM 2347 O O . ASP A 1 310 ? -8.367 4.782 36.107 1.00 91.12 310 ASP A O 1
ATOM 2351 N N . SER A 1 311 ? -6.376 3.772 36.005 1.00 87.81 311 SER A N 1
ATOM 2352 C CA . SER A 1 311 ? -5.625 4.959 36.429 1.00 87.81 311 SER A CA 1
ATOM 2353 C C . SER A 1 311 ? -5.809 6.160 35.490 1.00 87.81 311 SER A C 1
ATOM 2355 O O . SER A 1 311 ? -5.840 7.301 35.955 1.00 87.81 311 SER A O 1
ATOM 2357 N N . SER A 1 312 ? -5.990 5.912 34.188 1.00 82.75 312 SER A N 1
ATOM 2358 C CA . SER A 1 312 ? -6.227 6.954 33.185 1.00 82.75 312 SER A CA 1
ATOM 2359 C C . SER A 1 312 ? -7.643 7.533 33.249 1.00 82.75 312 SER A C 1
ATOM 2361 O O . SER A 1 312 ? -7.825 8.711 32.944 1.00 82.75 312 SER A O 1
ATOM 2363 N N . ILE A 1 313 ? -8.654 6.749 33.646 1.00 82.75 313 ILE A N 1
ATOM 2364 C CA . ILE A 1 313 ? -10.054 7.213 33.694 1.00 82.75 313 ILE A CA 1
ATOM 2365 C C . ILE A 1 313 ? -10.551 7.565 35.097 1.00 82.75 313 ILE A C 1
ATOM 2367 O O . ILE A 1 313 ? -11.507 8.329 35.215 1.00 82.75 313 ILE A O 1
ATOM 2371 N N . ASN A 1 314 ? -9.939 7.042 36.156 1.00 82.50 314 ASN A N 1
ATOM 2372 C CA . ASN A 1 314 ? -10.325 7.250 37.552 1.00 82.50 314 ASN A CA 1
ATOM 2373 C C . ASN A 1 314 ? -9.683 8.533 38.114 1.00 82.50 314 ASN A C 1
ATOM 2375 O O . ASN A 1 314 ? -8.928 8.529 39.086 1.00 82.50 314 ASN A O 1
ATOM 2379 N N . ILE A 1 315 ? -9.964 9.646 37.435 1.00 82.94 315 ILE A N 1
ATOM 2380 C CA . ILE A 1 315 ? -9.504 11.007 37.749 1.00 82.94 315 ILE A CA 1
ATOM 2381 C C . ILE A 1 315 ? -10.737 11.848 38.142 1.00 82.94 315 ILE A C 1
ATOM 2383 O O . ILE A 1 315 ? -11.858 11.344 38.198 1.00 82.94 315 ILE A O 1
ATOM 2387 N N . ALA A 1 316 ? -10.559 13.137 38.448 1.00 85.31 316 ALA A N 1
ATOM 2388 C CA . ALA A 1 316 ? -11.662 14.080 38.624 1.00 85.31 316 ALA A CA 1
ATOM 2389 C C . ALA A 1 316 ? -12.707 13.959 37.493 1.00 85.31 316 ALA A C 1
ATOM 2391 O O . ALA A 1 316 ? -12.350 13.873 36.317 1.00 85.31 316 ALA A O 1
ATOM 2392 N N . GLU A 1 317 ? -13.992 13.992 37.859 1.00 84.25 317 GLU A N 1
ATOM 2393 C CA . GLU A 1 317 ? -15.139 13.741 36.967 1.00 84.25 317 GLU A CA 1
ATOM 2394 C C . GLU A 1 317 ? -15.130 14.619 35.700 1.00 84.25 317 GLU A C 1
ATOM 2396 O O . GLU A 1 317 ? -15.452 14.155 34.603 1.00 84.25 317 GLU A O 1
ATOM 2401 N N . GLU A 1 318 ? -14.693 15.876 35.826 1.00 85.12 318 GLU A N 1
ATOM 2402 C CA . GLU A 1 318 ? -14.542 16.807 34.701 1.00 85.12 318 GLU A CA 1
ATOM 2403 C C . GLU A 1 318 ? -13.476 16.330 33.698 1.00 85.12 318 GLU A C 1
ATOM 2405 O O . GLU A 1 318 ? -13.715 16.309 32.488 1.00 85.12 318 GLU A O 1
ATOM 2410 N N . THR A 1 319 ? -12.327 15.860 34.192 1.00 87.81 319 THR A N 1
ATOM 2411 C CA . THR A 1 319 ? -11.251 15.304 33.360 1.00 87.81 319 THR A CA 1
ATOM 2412 C C . THR A 1 319 ? -11.677 13.991 32.710 1.00 87.81 319 THR A C 1
ATOM 2414 O O . THR A 1 319 ? -11.480 13.820 31.507 1.00 87.81 319 THR A O 1
ATOM 2417 N N . GLN A 1 320 ? -12.320 13.090 33.462 1.00 91.06 320 GLN A N 1
ATOM 2418 C CA . GLN A 1 320 ? -12.846 11.827 32.930 1.00 91.06 320 GLN A CA 1
ATOM 2419 C C . GLN A 1 320 ? -13.837 12.084 31.786 1.00 91.06 320 GLN A C 1
ATOM 2421 O O . GLN A 1 320 ? -13.717 11.500 30.706 1.00 91.06 320 GLN A O 1
ATOM 2426 N N . SER A 1 321 ? -14.771 13.017 31.981 1.00 89.31 321 SER A N 1
ATOM 2427 C CA . SER A 1 321 ? -15.730 13.422 30.948 1.00 89.31 321 SER A CA 1
ATOM 2428 C C . SER A 1 321 ? -15.030 13.935 29.684 1.00 89.31 321 SER A C 1
ATOM 2430 O O . SER A 1 321 ? -15.438 13.601 28.568 1.00 89.31 321 SER A O 1
ATOM 2432 N N . GLY A 1 322 ? -13.942 14.698 29.844 1.00 92.12 322 GLY A N 1
ATOM 2433 C CA . GLY A 1 322 ? -13.090 15.155 28.745 1.00 92.12 322 GLY A CA 1
ATOM 2434 C C . GLY A 1 322 ? -12.420 14.010 27.977 1.00 92.12 322 GLY A C 1
ATOM 2435 O O . GLY A 1 322 ? -12.426 14.018 26.743 1.00 92.12 322 GLY A O 1
ATOM 2436 N N . ILE A 1 323 ? -11.904 12.990 28.669 1.00 93.56 323 ILE A N 1
ATOM 2437 C CA . ILE A 1 323 ? -11.276 11.810 28.045 1.00 93.56 323 ILE A CA 1
ATOM 2438 C C . ILE A 1 323 ? -12.300 11.035 27.206 1.00 93.56 323 ILE A C 1
ATOM 2440 O O . ILE A 1 323 ? -12.080 10.809 26.013 1.00 93.56 323 ILE A O 1
ATOM 2444 N N . PHE A 1 324 ? -13.465 10.709 27.778 1.00 95.00 324 PHE A N 1
ATOM 2445 C CA . PHE A 1 324 ? -14.545 10.025 27.055 1.00 95.00 324 PHE A CA 1
ATOM 2446 C C . PHE A 1 324 ? -15.055 10.848 25.864 1.00 95.00 324 PHE A C 1
ATOM 2448 O O . PHE A 1 324 ? -15.361 10.301 24.802 1.00 95.00 324 PHE A O 1
ATOM 2455 N N . GLN A 1 325 ? -15.131 12.177 25.993 1.00 94.00 325 GLN A N 1
ATOM 2456 C CA . GLN A 1 325 ? -15.511 13.053 24.886 1.00 94.00 325 GLN A CA 1
ATOM 2457 C C . GLN A 1 325 ? -14.506 12.999 23.729 1.00 94.00 325 GLN A C 1
ATOM 2459 O O . GLN A 1 325 ? -14.918 12.920 22.566 1.00 94.00 325 GLN A O 1
ATOM 2464 N N . ASN A 1 326 ? -13.206 13.013 24.024 1.00 94.50 326 ASN A N 1
ATOM 2465 C CA . ASN A 1 326 ? -12.161 12.890 23.009 1.00 94.50 326 ASN A CA 1
ATOM 2466 C C . ASN A 1 326 ? -12.188 11.506 22.349 1.00 94.50 326 ASN A C 1
ATOM 2468 O O . ASN A 1 326 ? -12.221 11.429 21.120 1.00 94.50 326 ASN A O 1
ATOM 2472 N N . ALA A 1 327 ? -12.315 10.428 23.128 1.00 95.56 327 ALA A N 1
ATOM 2473 C CA . ALA A 1 327 ? -12.446 9.071 22.595 1.00 95.56 327 ALA A CA 1
ATOM 2474 C C . ALA A 1 327 ? -13.664 8.930 21.662 1.00 95.56 327 ALA A C 1
ATOM 2476 O O . ALA A 1 327 ? -13.520 8.481 20.525 1.00 95.56 327 ALA A O 1
ATOM 2477 N N . ARG A 1 328 ? -14.850 9.422 22.064 1.00 95.38 328 ARG A N 1
ATOM 2478 C CA . ARG A 1 328 ? -16.053 9.468 21.201 1.00 95.38 328 ARG A CA 1
ATOM 2479 C C . ARG A 1 328 ? -15.847 10.284 19.926 1.00 95.38 328 ARG A C 1
ATOM 2481 O O . ARG A 1 328 ? -16.431 9.968 18.888 1.00 95.38 328 ARG A O 1
ATOM 2488 N N . THR A 1 329 ? -15.049 11.346 19.997 1.00 94.31 329 THR A N 1
ATOM 2489 C CA . THR A 1 329 ? -14.726 12.181 18.833 1.00 94.31 329 THR A CA 1
ATOM 2490 C C . THR A 1 329 ? -13.804 11.435 17.866 1.00 94.31 329 THR A C 1
ATOM 2492 O O . THR A 1 329 ? -14.069 11.441 16.661 1.00 94.31 329 THR A O 1
ATOM 2495 N N . ALA A 1 330 ? -12.800 10.718 18.380 1.00 94.62 330 ALA A N 1
ATOM 2496 C CA . ALA A 1 330 ? -11.886 9.889 17.592 1.00 94.62 330 ALA A CA 1
ATOM 2497 C C . ALA A 1 330 ? -12.631 8.808 16.791 1.00 94.62 330 ALA A C 1
ATOM 2499 O O . ALA A 1 330 ? -12.409 8.657 15.590 1.00 94.62 330 ALA A O 1
ATOM 2500 N N . VAL A 1 331 ? -13.601 8.128 17.410 1.00 95.62 331 VAL A N 1
ATOM 2501 C CA . VAL A 1 331 ? -14.419 7.089 16.750 1.00 95.62 331 VAL A CA 1
ATOM 2502 C C . VAL A 1 331 ? -15.703 7.622 16.105 1.00 95.62 331 VAL A C 1
ATOM 2504 O O . VAL A 1 331 ? -16.586 6.855 15.724 1.00 95.62 331 VAL A O 1
ATOM 2507 N N . SER A 1 332 ? -15.843 8.940 15.944 1.00 94.31 332 SER A N 1
ATOM 2508 C CA . SER A 1 332 ? -17.112 9.580 15.561 1.00 94.31 332 SER A CA 1
ATOM 2509 C C . SER A 1 332 ? -17.711 9.108 14.229 1.00 94.31 332 SER A C 1
ATOM 2511 O O . SER A 1 332 ? -18.924 9.245 14.039 1.00 94.31 332 SER A O 1
ATOM 2513 N N . ALA A 1 333 ? -16.892 8.536 13.337 1.00 92.44 333 ALA A N 1
ATOM 2514 C CA . ALA A 1 333 ? -17.314 7.905 12.084 1.00 92.44 333 ALA A CA 1
ATOM 2515 C C . ALA A 1 333 ? -18.266 6.727 12.298 1.00 92.44 333 ALA A C 1
ATOM 2517 O O . ALA A 1 333 ? -19.197 6.527 11.525 1.00 92.44 333 ALA A O 1
ATOM 2518 N N . LEU A 1 334 ? -18.027 5.963 13.362 1.00 95.50 334 LEU A N 1
ATOM 2519 C CA . LEU A 1 334 ? -18.728 4.725 13.680 1.00 95.50 334 LEU A CA 1
ATOM 2520 C C . LEU A 1 334 ? -20.130 4.973 14.253 1.00 95.50 334 LEU A C 1
ATOM 2522 O O . LEU A 1 334 ? -20.870 4.029 14.495 1.00 95.50 334 LEU A O 1
ATOM 2526 N N . ARG A 1 335 ? -20.522 6.241 14.440 1.00 93.94 335 ARG A N 1
ATOM 2527 C CA . ARG A 1 335 ? -21.904 6.625 14.771 1.00 93.94 335 ARG A CA 1
ATOM 2528 C C . ARG A 1 335 ? -22.845 6.532 13.570 1.00 93.94 335 ARG A C 1
ATOM 2530 O O . ARG A 1 335 ? -24.052 6.436 13.760 1.00 93.94 335 ARG A O 1
ATOM 2537 N N . ASP A 1 336 ? -22.314 6.614 12.350 1.00 93.88 336 ASP A N 1
ATOM 2538 C CA . ASP A 1 336 ? -23.103 6.373 11.145 1.00 93.88 336 ASP A CA 1
ATOM 2539 C C . ASP A 1 336 ? -23.249 4.861 10.949 1.00 93.88 336 ASP A C 1
ATOM 2541 O O . ASP A 1 336 ? -22.271 4.164 10.677 1.00 93.88 336 ASP A O 1
ATOM 2545 N N . GLU A 1 337 ? -24.480 4.360 11.050 1.00 93.50 337 GLU A N 1
ATOM 2546 C CA . GLU A 1 337 ? -24.815 2.947 10.841 1.00 93.50 337 GLU A CA 1
ATOM 2547 C C . GLU A 1 337 ? -24.326 2.415 9.486 1.00 93.50 337 GLU A C 1
ATOM 2549 O O . GLU A 1 337 ? -23.979 1.240 9.365 1.00 93.50 337 GLU A O 1
ATOM 2554 N N . ARG A 1 338 ? -24.221 3.274 8.462 1.00 92.69 338 ARG A N 1
ATOM 2555 C CA . ARG A 1 338 ? -23.677 2.890 7.153 1.00 92.69 338 ARG A CA 1
ATOM 2556 C C . ARG A 1 338 ? -22.182 2.597 7.216 1.00 92.69 338 ARG A C 1
ATOM 2558 O O . ARG A 1 338 ? -21.730 1.693 6.521 1.00 92.69 338 ARG A O 1
ATOM 2565 N N . VAL A 1 339 ? -21.424 3.350 8.015 1.00 94.19 339 VAL A N 1
ATOM 2566 C CA . VAL A 1 339 ? -19.983 3.132 8.227 1.00 94.19 339 VAL A CA 1
ATOM 2567 C C . VAL A 1 339 ? -19.777 1.943 9.158 1.00 94.19 339 VAL A C 1
ATOM 2569 O O . VAL A 1 339 ? -18.998 1.048 8.847 1.00 94.19 339 VAL A O 1
ATOM 2572 N N . LEU A 1 340 ? -20.530 1.897 10.257 1.00 95.50 340 LEU A N 1
ATOM 2573 C CA . LEU A 1 340 ? -20.486 0.832 11.254 1.00 95.50 340 LEU A CA 1
ATOM 2574 C C . LEU A 1 340 ? -20.772 -0.550 10.648 1.00 95.50 340 LEU A C 1
ATOM 2576 O O . LEU A 1 340 ? -20.136 -1.534 11.020 1.00 95.50 340 LEU A O 1
ATOM 2580 N N . ALA A 1 341 ? -21.675 -0.633 9.667 1.00 95.50 341 ALA A N 1
ATOM 2581 C CA . ALA A 1 341 ? -21.966 -1.869 8.945 1.00 95.50 341 ALA A CA 1
ATOM 2582 C C . ALA A 1 341 ? -20.734 -2.466 8.233 1.00 95.50 341 ALA A C 1
ATOM 2584 O O . ALA A 1 341 ? -20.650 -3.679 8.081 1.00 95.50 341 ALA A O 1
ATOM 2585 N N . TRP A 1 342 ? -19.754 -1.665 7.803 1.00 96.75 342 TRP A N 1
ATOM 2586 C CA . TRP A 1 342 ? -18.532 -2.199 7.183 1.00 96.75 342 TRP A CA 1
ATOM 2587 C C . TRP A 1 342 ? -17.638 -2.955 8.162 1.00 96.75 342 TRP A C 1
ATOM 2589 O O . TRP A 1 342 ? -16.840 -3.776 7.721 1.00 96.75 342 TRP A O 1
ATOM 2599 N N . VAL A 1 343 ? -17.771 -2.682 9.461 1.00 96.88 343 VAL A N 1
ATOM 2600 C CA . VAL A 1 343 ? -16.890 -3.208 10.512 1.00 96.88 343 VAL A CA 1
ATOM 2601 C C . VAL A 1 343 ? -17.616 -4.044 11.568 1.00 96.88 343 VAL A C 1
ATOM 2603 O O . VAL A 1 343 ? -17.105 -4.284 12.659 1.00 96.88 343 VAL A O 1
ATOM 2606 N N . THR A 1 344 ? -18.851 -4.450 11.273 1.00 94.94 344 THR A N 1
ATOM 2607 C CA . THR A 1 344 ? -19.672 -5.272 12.164 1.00 94.94 344 THR A CA 1
ATOM 2608 C C . THR A 1 344 ? -20.132 -6.539 11.447 1.00 94.94 344 THR A C 1
ATOM 2610 O O . THR A 1 344 ? -20.344 -6.494 10.231 1.00 94.94 344 THR A O 1
ATOM 2613 N N . PRO A 1 345 ? -20.301 -7.663 12.172 1.00 95.94 345 PRO A N 1
ATOM 2614 C CA . PRO A 1 345 ? -20.730 -8.920 11.574 1.00 95.94 345 PRO A CA 1
ATOM 2615 C C . PRO A 1 345 ? -22.034 -8.7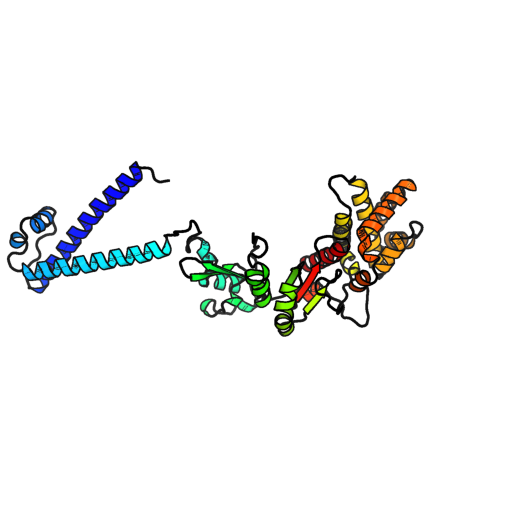96 10.777 1.00 95.94 345 PRO A C 1
ATOM 2617 O O . PRO A 1 345 ? -23.046 -8.315 11.289 1.00 95.94 345 PRO A O 1
ATOM 2620 N N . ASP A 1 346 ? -22.026 -9.283 9.535 1.00 95.00 346 ASP A N 1
ATOM 2621 C CA . ASP A 1 346 ? -23.228 -9.468 8.716 1.00 95.00 346 ASP A CA 1
ATOM 2622 C C . ASP A 1 346 ? -23.243 -10.894 8.166 1.00 95.00 346 ASP A C 1
ATOM 2624 O O . ASP A 1 346 ? -22.388 -11.273 7.372 1.00 95.00 346 ASP A O 1
ATOM 2628 N N . THR A 1 347 ? -24.229 -11.694 8.571 1.00 93.81 347 THR A N 1
ATOM 2629 C CA . THR A 1 347 ? -24.344 -13.108 8.173 1.00 93.81 347 THR A CA 1
ATOM 2630 C C . THR A 1 347 ? -24.642 -13.306 6.688 1.00 93.81 347 THR A C 1
ATOM 2632 O O . THR A 1 347 ? -24.541 -14.425 6.189 1.00 93.81 347 THR A O 1
ATOM 2635 N N . ARG A 1 348 ? -25.023 -12.244 5.970 1.00 96.31 348 ARG A N 1
ATOM 2636 C CA . ARG A 1 348 ? -25.347 -12.287 4.537 1.00 96.31 348 ARG A CA 1
ATOM 2637 C C . ARG A 1 348 ? -24.157 -11.939 3.653 1.00 96.31 348 ARG A C 1
ATOM 2639 O O . ARG A 1 348 ? -24.235 -12.156 2.448 1.00 96.31 348 ARG A O 1
ATOM 2646 N N . LEU A 1 349 ? -23.101 -11.360 4.223 1.00 97.06 349 LEU A N 1
ATOM 2647 C CA . LEU A 1 349 ? -21.926 -10.906 3.490 1.00 97.06 349 LEU A CA 1
ATOM 2648 C C . LEU A 1 349 ? -20.674 -11.637 3.983 1.00 97.06 349 LEU A C 1
ATOM 2650 O O . LEU A 1 349 ? -20.549 -11.917 5.176 1.00 97.06 349 LEU A O 1
ATOM 2654 N N . PRO A 1 350 ? -19.719 -11.931 3.093 1.00 97.56 350 PRO A N 1
ATOM 2655 C CA . PRO A 1 350 ? -18.454 -12.516 3.503 1.00 97.56 350 PRO A CA 1
ATOM 2656 C C . PRO A 1 350 ? -17.654 -11.566 4.410 1.00 97.56 350 PRO A C 1
ATOM 2658 O O . PRO A 1 350 ? -17.629 -10.347 4.200 1.00 97.56 350 PRO A O 1
ATOM 2661 N N . ARG A 1 351 ? -16.974 -12.152 5.402 1.00 97.56 351 ARG A N 1
ATOM 2662 C CA . ARG A 1 351 ? -15.944 -11.479 6.201 1.00 97.56 351 ARG A CA 1
ATOM 2663 C C . ARG A 1 351 ? -14.673 -11.367 5.362 1.00 97.56 351 ARG A C 1
ATOM 2665 O O . ARG A 1 351 ? -14.192 -12.377 4.857 1.00 97.56 351 ARG A O 1
ATOM 2672 N N . PHE A 1 352 ? -14.127 -10.165 5.245 1.00 98.25 352 PHE A N 1
ATOM 2673 C CA . PHE A 1 352 ? -12.780 -9.956 4.734 1.00 98.25 352 PHE A CA 1
ATOM 2674 C C . PHE A 1 352 ? -11.755 -10.344 5.799 1.00 98.25 352 PHE A C 1
ATOM 2676 O O . PHE A 1 352 ? -11.859 -9.914 6.953 1.00 98.25 352 PHE A O 1
ATOM 2683 N N . ASP A 1 353 ? -10.772 -11.137 5.391 1.00 97.31 353 ASP A N 1
ATOM 2684 C CA . ASP A 1 353 ? -9.698 -11.639 6.238 1.00 97.31 353 ASP A CA 1
ATOM 2685 C C . ASP A 1 353 ? -8.334 -11.165 5.695 1.00 97.31 353 ASP A C 1
ATOM 2687 O O . ASP A 1 353 ? -7.928 -11.617 4.618 1.00 97.31 353 ASP A O 1
ATOM 2691 N N . PRO A 1 354 ? -7.644 -10.241 6.395 1.00 97.12 354 PRO A N 1
ATOM 2692 C CA . PRO A 1 354 ? -6.336 -9.735 5.984 1.00 97.12 354 PRO A CA 1
ATOM 2693 C C . PRO A 1 354 ? -5.264 -10.823 5.793 1.00 97.12 354 PRO A C 1
ATOM 2695 O O . PRO A 1 354 ? -4.511 -10.745 4.821 1.00 97.12 354 PRO A O 1
ATOM 2698 N N . GLU A 1 355 ? -5.229 -11.856 6.643 1.00 95.56 355 GLU A N 1
ATOM 2699 C CA . GLU A 1 355 ? -4.224 -12.937 6.581 1.00 95.56 355 GLU A CA 1
ATOM 2700 C C . GLU A 1 355 ? -4.418 -13.812 5.344 1.00 95.56 355 GLU A C 1
ATOM 2702 O O . GLU A 1 355 ? -3.485 -14.073 4.573 1.00 95.56 355 GLU A O 1
ATOM 2707 N N . HIS A 1 356 ? -5.665 -14.210 5.083 1.00 96.75 356 HIS A N 1
ATOM 2708 C CA . HIS A 1 356 ? -5.990 -14.926 3.856 1.00 96.75 356 HIS A CA 1
ATOM 2709 C C . HIS A 1 356 ? -5.710 -14.068 2.614 1.00 96.75 356 HIS A C 1
ATOM 2711 O O . HIS A 1 356 ? -5.158 -14.558 1.625 1.00 96.75 356 HIS A O 1
ATOM 2717 N N . PHE A 1 357 ? -6.046 -12.776 2.668 1.00 98.00 357 PHE A N 1
ATOM 2718 C CA . PHE A 1 357 ? -5.812 -11.846 1.570 1.00 98.00 357 PHE A CA 1
ATOM 2719 C C . PHE A 1 357 ? -4.324 -11.735 1.212 1.00 98.00 357 PHE A C 1
ATOM 2721 O O . PHE A 1 357 ? -3.999 -11.826 0.026 1.00 98.00 357 PHE A O 1
ATOM 2728 N N . ALA A 1 358 ? -3.426 -11.602 2.195 1.00 95.50 358 ALA A N 1
ATOM 2729 C CA . ALA A 1 358 ? -1.990 -11.388 1.982 1.00 95.50 358 ALA A CA 1
ATOM 2730 C C . ALA A 1 358 ? -1.311 -12.496 1.153 1.00 95.50 358 ALA A C 1
ATOM 2732 O O . ALA A 1 358 ? -0.365 -12.237 0.408 1.00 95.50 358 ALA A O 1
ATOM 2733 N N . THR A 1 359 ? -1.825 -13.727 1.223 1.00 94.25 359 THR A N 1
ATOM 2734 C CA . THR A 1 359 ? -1.287 -14.890 0.490 1.00 94.25 359 THR A CA 1
ATOM 2735 C C . THR A 1 359 ? -2.039 -15.215 -0.809 1.00 94.25 359 THR A C 1
ATOM 2737 O O . THR A 1 359 ? -1.678 -16.151 -1.529 1.00 94.25 359 THR A O 1
ATOM 2740 N N . SER A 1 360 ? -3.074 -14.440 -1.137 1.00 96.44 360 SER A N 1
ATOM 2741 C CA . SER A 1 360 ? -3.964 -14.670 -2.277 1.00 96.44 360 SER A CA 1
ATOM 2742 C C . SER A 1 360 ? -3.513 -13.945 -3.563 1.00 96.44 360 SER A C 1
ATOM 2744 O O . SER A 1 360 ? -2.410 -13.404 -3.669 1.00 96.44 360 SER A O 1
ATOM 2746 N N . LYS A 1 361 ? -4.393 -13.931 -4.574 1.00 96.50 361 LYS A N 1
ATOM 2747 C CA . LYS A 1 361 ? -4.303 -13.051 -5.759 1.00 96.50 361 LYS A CA 1
ATOM 2748 C C . LYS A 1 361 ? -5.451 -12.040 -5.819 1.00 96.50 361 LYS A C 1
ATOM 2750 O O . LYS A 1 361 ? -5.720 -11.455 -6.873 1.00 96.50 361 LYS A O 1
ATOM 2755 N N . ASP A 1 362 ? -6.142 -11.870 -4.698 1.00 98.19 362 ASP A N 1
ATOM 2756 C CA . ASP A 1 362 ? -7.303 -11.007 -4.578 1.00 98.19 362 ASP A CA 1
ATOM 2757 C C . ASP A 1 362 ? -6.910 -9.534 -4.710 1.00 98.19 362 ASP A C 1
ATOM 2759 O O . ASP A 1 362 ? -5.741 -9.148 -4.789 1.00 98.19 362 ASP A O 1
ATOM 2763 N N . THR A 1 363 ? -7.908 -8.667 -4.795 1.00 98.50 363 THR A N 1
ATOM 2764 C CA . THR A 1 363 ? -7.696 -7.221 -4.858 1.00 98.50 363 THR A CA 1
ATOM 2765 C C . THR A 1 363 ? -8.582 -6.528 -3.846 1.00 98.50 363 THR A C 1
ATOM 2767 O O . THR A 1 363 ? -9.785 -6.750 -3.850 1.00 98.50 363 THR A O 1
ATOM 2770 N N . LEU A 1 364 ? -7.998 -5.679 -3.005 1.00 98.44 364 LEU A N 1
ATOM 2771 C CA . LEU A 1 364 ? -8.708 -4.840 -2.052 1.00 98.44 364 LEU A CA 1
ATOM 2772 C C . LEU A 1 364 ? -8.617 -3.378 -2.493 1.00 98.44 364 LEU A C 1
ATOM 2774 O O . LEU A 1 364 ? -7.544 -2.771 -2.497 1.00 98.44 364 LEU A O 1
ATOM 2778 N N . TYR A 1 365 ? -9.765 -2.802 -2.838 1.00 98.12 365 TYR A N 1
ATOM 2779 C CA . TYR A 1 365 ? -9.913 -1.380 -3.116 1.00 98.12 365 TYR A CA 1
ATOM 2780 C C . TYR A 1 365 ? -10.362 -0.647 -1.854 1.00 98.12 365 TYR A C 1
ATOM 2782 O O . TYR A 1 365 ? -11.480 -0.831 -1.372 1.00 98.12 365 TYR A O 1
ATOM 2790 N N . LEU A 1 366 ? -9.502 0.228 -1.349 1.00 96.88 366 LEU A N 1
ATOM 2791 C CA . LEU A 1 366 ? -9.785 1.105 -0.223 1.00 96.88 366 LEU A CA 1
ATOM 2792 C C . LEU A 1 366 ? -10.076 2.514 -0.729 1.00 96.88 366 LEU A C 1
ATOM 2794 O O . LEU A 1 366 ? -9.181 3.239 -1.177 1.00 96.88 366 LEU A O 1
ATOM 2798 N N . LEU A 1 367 ? -11.345 2.904 -0.671 1.00 94.38 367 LEU A N 1
ATOM 2799 C CA . LEU A 1 367 ? -11.806 4.166 -1.221 1.00 94.38 367 LEU A CA 1
ATOM 2800 C C . LEU A 1 367 ? -12.156 5.151 -0.104 1.00 94.38 367 LEU A C 1
ATOM 2802 O O . LEU A 1 367 ? -13.050 4.916 0.704 1.00 94.38 367 LEU A O 1
ATOM 2806 N N . SER A 1 368 ? -11.455 6.285 -0.083 1.00 89.44 368 SER A N 1
ATOM 2807 C CA . SER A 1 368 ? -11.660 7.346 0.907 1.00 89.44 368 SER A CA 1
ATOM 2808 C C . SER A 1 368 ? -11.494 8.715 0.270 1.00 89.44 368 SER A C 1
ATOM 2810 O O . SER A 1 368 ? -10.495 8.999 -0.385 1.00 89.44 368 SER A O 1
ATOM 2812 N N . LYS A 1 369 ? -12.437 9.621 0.517 1.00 86.75 369 LYS A N 1
ATOM 2813 C CA . LYS A 1 369 ? -12.271 11.050 0.232 1.00 86.75 369 LYS A CA 1
ATOM 2814 C C . LYS A 1 369 ? -11.143 11.616 1.104 1.00 86.75 369 LYS A C 1
ATOM 2816 O O . LYS A 1 369 ? -10.722 11.013 2.090 1.00 86.75 369 LYS A O 1
ATOM 2821 N N . LYS A 1 370 ? -10.623 12.786 0.718 1.00 76.31 370 LYS A N 1
ATOM 2822 C CA . LYS A 1 370 ? -9.578 13.465 1.492 1.00 76.31 370 LYS A CA 1
ATOM 2823 C C . LYS A 1 370 ? -10.156 13.905 2.843 1.00 76.31 370 LYS A C 1
ATOM 2825 O O . LYS A 1 370 ? -10.967 14.826 2.881 1.00 76.31 370 LYS A O 1
ATOM 2830 N N . GLY A 1 371 ? -9.677 13.276 3.912 1.00 72.19 3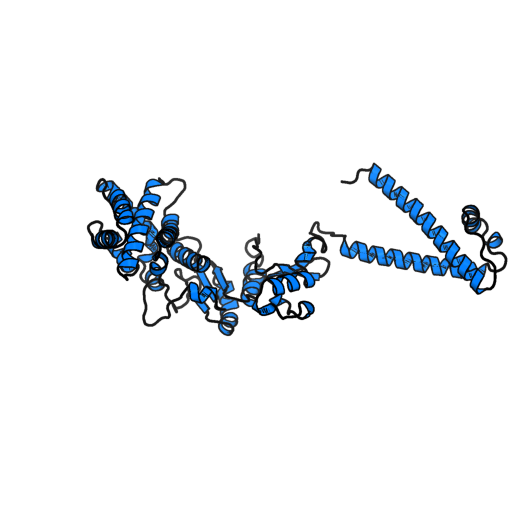71 GLY A N 1
ATOM 2831 C CA . GLY A 1 371 ? -10.052 13.578 5.290 1.00 72.19 371 GLY A CA 1
ATOM 2832 C C . GLY A 1 371 ? -11.411 13.020 5.717 1.00 72.19 371 GLY A C 1
ATOM 2833 O O . GLY A 1 371 ? -12.118 12.336 4.973 1.00 72.19 371 GLY A O 1
ATOM 2834 N N . GLY A 1 372 ? -11.772 13.356 6.951 1.00 78.81 372 GLY A N 1
ATOM 2835 C CA . GLY A 1 372 ? -13.021 12.961 7.587 1.00 78.81 372 GLY A CA 1
ATOM 2836 C C . GLY A 1 372 ? -12.882 11.700 8.449 1.00 78.81 372 GLY A C 1
ATOM 2837 O O . GLY A 1 372 ? -12.052 10.840 8.143 1.00 78.81 372 GLY A O 1
ATOM 2838 N N . PRO A 1 373 ? -13.729 11.540 9.483 1.00 81.56 373 PRO A N 1
ATOM 2839 C CA . PRO A 1 373 ? -13.547 10.494 10.493 1.00 81.56 373 PRO A CA 1
ATOM 2840 C C . PRO A 1 373 ? -13.533 9.064 9.932 1.00 81.56 373 PRO A C 1
ATOM 2842 O O . PRO A 1 373 ? -12.822 8.202 10.434 1.00 81.56 373 PRO A O 1
ATOM 2845 N N . ALA A 1 374 ? -14.293 8.799 8.862 1.00 88.12 374 ALA A N 1
ATOM 2846 C CA . ALA A 1 374 ? -14.377 7.472 8.243 1.00 88.12 374 ALA A CA 1
ATOM 2847 C C . ALA A 1 374 ? -13.074 7.018 7.558 1.00 88.12 374 ALA A C 1
ATOM 2849 O O . ALA A 1 374 ? -12.922 5.832 7.269 1.00 88.12 374 ALA A O 1
ATOM 2850 N N . SER A 1 375 ? -12.124 7.935 7.333 1.00 89.62 375 SER A N 1
ATOM 2851 C CA . SER A 1 375 ? -10.792 7.584 6.830 1.00 89.62 375 SER A CA 1
ATOM 2852 C C . SER A 1 375 ? -9.969 6.767 7.835 1.00 89.62 375 SER A C 1
ATOM 2854 O O . SER A 1 375 ? -9.110 6.001 7.410 1.00 89.62 375 SER A O 1
ATOM 2856 N N . ALA A 1 376 ? -10.270 6.849 9.140 1.00 92.62 376 ALA A N 1
ATOM 2857 C CA . ALA A 1 376 ? -9.618 6.031 10.166 1.00 92.62 376 ALA A CA 1
ATOM 2858 C C . ALA A 1 376 ? -9.883 4.530 9.972 1.00 92.62 376 ALA A C 1
ATOM 2860 O O . ALA A 1 376 ? -8.968 3.726 10.091 1.00 92.62 376 ALA A O 1
ATOM 2861 N N . VAL A 1 377 ? -11.109 4.152 9.585 1.00 95.06 377 VAL A N 1
ATOM 2862 C CA . VAL A 1 377 ? -11.462 2.753 9.271 1.00 95.06 377 VAL A CA 1
ATOM 2863 C C . VAL A 1 377 ? -10.674 2.251 8.061 1.00 95.06 377 VAL A C 1
ATOM 2865 O O . VAL A 1 377 ? -10.190 1.124 8.049 1.00 95.06 377 VAL A O 1
ATOM 2868 N N . VAL A 1 378 ? -10.520 3.108 7.049 1.00 95.00 378 VAL A N 1
ATOM 2869 C CA . VAL A 1 378 ? -9.745 2.804 5.840 1.00 95.00 378 VAL A CA 1
ATOM 2870 C C . VAL A 1 378 ? -8.264 2.617 6.177 1.00 95.00 378 VAL A C 1
ATOM 2872 O O . VAL A 1 378 ? -7.655 1.657 5.714 1.00 95.00 378 VAL A O 1
ATOM 2875 N N . ALA A 1 379 ? -7.694 3.510 6.989 1.00 94.06 379 ALA A N 1
ATOM 2876 C CA . ALA A 1 379 ? -6.306 3.421 7.433 1.00 94.06 379 ALA A CA 1
ATOM 2877 C C . ALA A 1 379 ? -6.058 2.166 8.281 1.00 94.06 379 ALA A C 1
ATOM 2879 O O . ALA A 1 379 ? -5.099 1.448 8.023 1.00 94.06 379 ALA A O 1
ATOM 2880 N N . ALA A 1 380 ? -6.964 1.855 9.211 1.00 96.06 380 ALA A N 1
ATOM 2881 C CA . ALA A 1 380 ? -6.862 0.674 10.057 1.00 96.06 380 ALA A CA 1
ATOM 2882 C C . ALA A 1 380 ? -6.936 -0.637 9.255 1.00 96.06 380 ALA A C 1
ATOM 2884 O O . ALA A 1 380 ? -6.164 -1.552 9.522 1.00 96.06 380 ALA A O 1
ATOM 2885 N N . LEU A 1 381 ? -7.805 -0.730 8.238 1.00 97.38 381 LEU A N 1
ATOM 2886 C CA . LEU A 1 381 ? -7.842 -1.912 7.368 1.00 97.38 381 LEU A CA 1
ATOM 2887 C C . LEU A 1 381 ? -6.597 -2.010 6.472 1.00 97.38 381 LEU A C 1
ATOM 2889 O O . LEU A 1 381 ? -6.102 -3.107 6.231 1.00 97.38 381 LEU A O 1
ATOM 2893 N N . ALA A 1 382 ? -6.081 -0.883 5.973 1.00 96.69 382 ALA A N 1
ATOM 2894 C CA . ALA A 1 382 ? -4.820 -0.886 5.231 1.00 96.69 382 ALA A CA 1
ATOM 2895 C C . ALA A 1 382 ? -3.682 -1.427 6.105 1.00 96.69 382 ALA A C 1
ATOM 2897 O O . ALA A 1 382 ? -2.921 -2.278 5.659 1.00 96.69 382 ALA A O 1
ATOM 2898 N N . ASP A 1 383 ? -3.607 -0.957 7.350 1.00 96.75 383 ASP A N 1
ATOM 2899 C CA . ASP A 1 383 ? -2.609 -1.381 8.325 1.00 96.75 383 ASP A CA 1
ATOM 2900 C C . ASP A 1 383 ? -2.703 -2.875 8.640 1.00 96.75 383 ASP A C 1
ATOM 2902 O O . ASP A 1 383 ? -1.69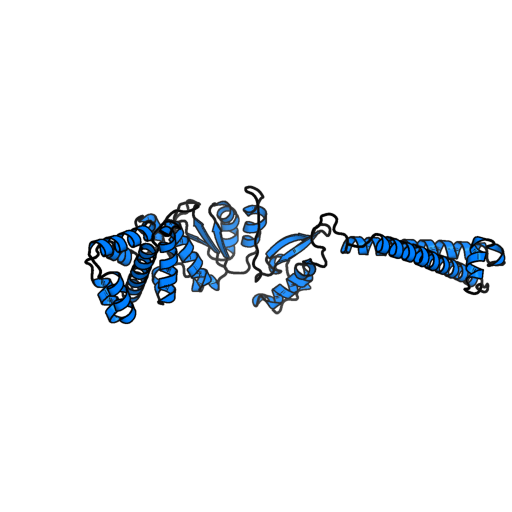8 -3.571 8.548 1.00 96.75 383 ASP A O 1
ATOM 2906 N N . ALA A 1 384 ? -3.921 -3.371 8.880 1.00 96.69 384 ALA A N 1
ATOM 2907 C CA . ALA A 1 384 ? -4.197 -4.787 9.104 1.00 96.69 384 ALA A CA 1
ATOM 2908 C C . ALA A 1 384 ? -3.672 -5.678 7.969 1.00 96.69 384 ALA A C 1
ATOM 2910 O O . ALA A 1 384 ? -3.174 -6.766 8.219 1.00 96.69 384 ALA A O 1
ATOM 2911 N N . VAL A 1 385 ? -3.755 -5.216 6.717 1.00 96.88 385 VAL A N 1
ATOM 2912 C CA . VAL A 1 385 ? -3.215 -5.937 5.553 1.00 96.88 385 VAL A CA 1
ATOM 2913 C C . VAL A 1 385 ? -1.686 -5.904 5.504 1.00 96.88 385 VAL A C 1
ATOM 2915 O O . VAL A 1 385 ? -1.080 -6.862 5.037 1.00 96.88 385 VAL A O 1
ATOM 2918 N N . PHE A 1 386 ? -1.045 -4.825 5.961 1.00 93.94 386 PHE A N 1
ATOM 2919 C CA . PHE A 1 386 ? 0.419 -4.728 5.988 1.00 93.94 386 PHE A CA 1
ATOM 2920 C C . PHE A 1 386 ? 1.063 -5.546 7.112 1.00 93.94 386 PHE A C 1
ATOM 2922 O O . PHE A 1 386 ? 2.240 -5.884 7.002 1.00 93.94 386 PHE A O 1
ATOM 2929 N N . THR A 1 387 ? 0.325 -5.827 8.187 1.00 92.94 387 THR A N 1
ATOM 2930 C CA . THR A 1 387 ? 0.805 -6.604 9.341 1.00 92.94 387 THR A CA 1
ATOM 2931 C C . THR A 1 387 ? 0.403 -8.075 9.325 1.00 92.94 387 THR A C 1
ATOM 2933 O O . THR A 1 387 ? 0.790 -8.796 10.242 1.00 92.94 387 THR A O 1
ATOM 2936 N N . ALA A 1 388 ? -0.399 -8.482 8.341 1.00 89.19 388 ALA A N 1
ATOM 2937 C CA . ALA A 1 388 ? -0.922 -9.836 8.185 1.00 89.19 388 ALA A CA 1
ATOM 2938 C C . ALA A 1 388 ? 0.122 -10.870 7.733 1.00 89.19 388 ALA A C 1
ATOM 2940 O O . ALA A 1 388 ? 1.156 -10.476 7.137 1.00 89.19 388 ALA A O 1
#

Mean predicted aligned error: 9.53 Å

pLDDT: mean 91.27, std 7.21, range [47.38, 98.56]

Radius of gyration: 36.81 Å; Cα contacts (8 Å, |Δi|>4): 525; chains: 1; bounding box: 86×47×98 Å

Nearest PDB structures (foldseek):
  8dol-assembly1_A  TM=7.096E-01  e=2.162E-04  Helicobacter pylori 26695
  8dol-assembly1_C  TM=6.253E-01  e=1.285E-04  Helicobacter pylori 26695
  8dol-assembly1_D  TM=5.899E-01  e=2.872E-04  Helicobacter pylori 26695
  8djm-assembly1_B  TM=2.902E-01  e=4.911E+00  Cricetulus griseus
  6dg6-assembly5_E  TM=2.732E-01  e=7.883E+00  synthetic construct

Sequence (388 aa):
MMTENDRMWAAGGVFFGGTAALAASTWAGAAAGAALTGETAAPASPLTVYRMVTDWSAVWPHSQTASLIGATLFDVAVVALVVWGLRLAFKWHRNPSSLATLHQVRELTPKHAARTATRLRASLRDTDPKKLAPADRGVLLGDHLPSGTELRGSDEDTFVAIMAPRAGKSTSLAIPVAEEAPGALLMTSNKADVYAATLASRARIGTTWVLDTQGVAQVERQMWWDMIAQAETLEGAERLASHFVTQITSEQADPFWSQAAGDLLVGLFRAAYWDGGTVRDVMKWLSDPAEKAPMRILYQHEPVLAEQVDSSINIAEETQSGIFQNARTAVSALRDERVLAWVTPDTRLPRFDPEHFATSKDTLYLLSKKGGPASAVVAALADAVFTA

Solvent-accessible surface area (backbone atoms only — not comparable to full-atom values): 21227 Å² total; per-residue (Å²): 133,84,49,75,64,56,51,51,53,51,52,50,50,50,52,55,50,49,53,53,51,48,53,52,36,36,48,52,16,22,32,50,19,15,46,76,73,74,40,83,56,67,71,96,44,75,69,46,56,54,32,53,74,78,39,45,58,81,61,31,73,90,30,52,67,44,15,49,52,25,13,52,55,38,39,51,50,50,52,50,51,50,54,50,50,49,52,53,48,44,69,57,67,60,54,94,77,83,54,78,37,63,74,78,48,39,67,26,26,62,75,41,13,18,48,51,29,30,71,71,38,78,95,33,56,90,52,61,48,90,73,57,55,74,63,66,18,30,42,76,75,48,61,41,77,90,77,69,44,56,28,20,42,53,84,86,60,89,83,84,83,92,73,62,90,90,69,42,63,54,75,74,40,54,39,55,48,60,75,49,49,91,39,45,39,83,44,78,38,64,55,38,63,55,55,71,72,40,48,75,64,47,51,76,71,25,60,71,44,67,49,53,70,67,52,55,70,64,72,80,86,67,47,21,32,64,62,38,66,49,14,74,43,71,67,38,14,48,55,50,25,49,39,24,31,58,73,68,56,50,97,86,54,68,63,67,48,42,50,50,15,29,49,46,44,24,48,36,35,39,18,25,38,78,70,71,50,44,58,66,53,40,56,52,47,58,73,35,89,84,60,55,65,47,55,57,46,21,52,74,77,39,48,71,58,27,53,50,38,46,64,70,50,73,54,61,69,71,59,31,51,50,29,44,51,43,33,49,57,22,52,47,33,56,73,39,66,76,39,32,49,42,41,34,96,49,97,91,39,56,73,58,52,42,57,65,41,64,78,36,50,26,34,39,39,39,34,37,54,92,66,63,56,54,40,25,59,51,50,38,53,53,48,47,42,74,74,80